Protein AF-A0A9E5YW62-F1 (afdb_monomer_lite)

pLDDT: mean 83.08, std 15.41, range [30.17, 97.69]

Foldseek 3Di:
DPVVVVPPCVVVVVVVVVVVVVVVLLVVLVVVQVVVLVVVLVLQQVLQLQLFLQLLVVVLDNVNSLVRSQVSNCVSPPCVHQNRFFDSVQKAWFDQDPVVRDTDGDPPPTFKIKGKGKQDVVRVGFAARPRCVVVVGGTDIHMHMWMKGQDQFDCQFAHAEAQAEEEEEAQEEAAPHEYEGQNAYEYAEQYEYDNSAAYEYCDQVSYYYYHNYDDDPHRYDHDDDALVVLPPLVVVLVCVVVVVDDWFQQDEEAEDQEDDLDDDASYEYEHAAEYEHDALDEAERYAYRYAAEYEYEHQYEYEYQWDVVVRTGQHEYEYQAEYEYAECYEAAQHEYHYNAEYYAEYNYEYESYYYGHHHYYYHYHSYYYYYDCPPPRGHHNDDPDSDMDID

Radius of gyration: 30.69 Å; chains: 1; bounding box: 89×49×96 Å

Sequence (391 aa):
MLTSFSRDERGSVLITVALSMSVLLATAGLAIDFGYFYMVKKELQVTADSSALAASSMLANEVDARQAALTYAAQNMPTDKHGNVLIDADVEFGVWNEALREFQVLATDVNAVRVTARRATANGNPVFYSLGQVLGLVDQDIEATAIAMMMPADCFQAGGVAGGKVIFGQDAGLSGFCMYGRGGVTFGQDAVIENGAQVGALNLADITFGQGATYPDDALVALDDTPTRSLNLDTYIDDLESGAVTIPGMSNVVTGMALPDILVEGTIYIVDSSTNINSYNTVTNVFIAVRGNIQFGQDANLVNTGDIDTGGVSIGVIATGDVKFVQDGVISGVDVIAGKDIVIGQNVGAVAATFSAGDNIHIGQNAQLNFNPYDPTIKAAEPTQAGVLVL

Structure (mmCIF, N/CA/C/O backbone):
data_AF-A0A9E5YW62-F1
#
_entry.id   AF-A0A9E5YW62-F1
#
loop_
_atom_site.group_PDB
_atom_site.id
_atom_site.type_symbol
_atom_site.label_atom_id
_atom_site.label_alt_id
_atom_site.label_comp_id
_atom_site.label_asym_id
_atom_site.label_entity_id
_atom_site.label_seq_id
_atom_site.pdbx_PDB_ins_code
_atom_site.Cartn_x
_atom_site.Cartn_y
_atom_site.Cartn_z
_atom_site.occupancy
_atom_site.B_iso_or_equiv
_atom_site.auth_seq_id
_atom_site.auth_comp_id
_atom_site.auth_asym_id
_atom_site.auth_atom_id
_atom_site.pdbx_PDB_model_num
ATOM 1 N N . MET A 1 1 ? -65.840 11.538 67.415 1.00 47.34 1 MET A N 1
ATOM 2 C CA . MET A 1 1 ? -64.986 12.364 66.530 1.00 47.34 1 MET A CA 1
ATOM 3 C C . MET A 1 1 ? -63.890 11.583 65.795 1.00 47.34 1 MET A C 1
ATOM 5 O O . MET A 1 1 ? -63.317 12.151 64.883 1.00 47.34 1 MET A O 1
ATOM 9 N N . LEU A 1 2 ? -63.621 10.301 66.101 1.00 51.19 2 LEU A N 1
ATOM 10 C CA . LEU A 1 2 ? -62.588 9.507 65.401 1.00 51.19 2 LEU A CA 1
ATOM 11 C C . LEU A 1 2 ? -63.103 8.660 64.218 1.00 51.19 2 LEU A C 1
ATOM 13 O O . LEU A 1 2 ? -62.308 8.112 63.470 1.00 51.19 2 LEU A O 1
ATOM 17 N N . THR A 1 3 ? -64.417 8.571 64.001 1.00 55.25 3 THR A N 1
ATOM 18 C CA . THR A 1 3 ? -65.008 7.781 62.902 1.00 55.25 3 THR A CA 1
ATOM 19 C C . THR A 1 3 ? -65.137 8.549 61.584 1.00 55.25 3 THR A C 1
ATOM 21 O O . THR A 1 3 ? -65.417 7.938 60.558 1.00 55.25 3 THR A O 1
ATOM 24 N N . SER A 1 4 ? -64.908 9.870 61.572 1.00 54.75 4 SER A N 1
ATOM 25 C CA . SER A 1 4 ? -64.950 10.682 60.346 1.00 54.75 4 SER A CA 1
ATOM 26 C C . SER A 1 4 ? -63.635 10.690 59.558 1.00 54.75 4 SER A C 1
ATOM 28 O O . SER A 1 4 ? -63.642 11.139 58.421 1.00 54.75 4 SER A O 1
ATOM 30 N N . PHE A 1 5 ? -62.533 10.171 60.116 1.00 56.03 5 PHE A N 1
ATOM 31 C CA . PHE A 1 5 ? -61.255 10.034 59.397 1.00 56.03 5 PHE A CA 1
ATOM 32 C C . PHE A 1 5 ? -61.181 8.758 58.541 1.00 56.03 5 PHE A C 1
ATOM 34 O O . PHE A 1 5 ? -60.531 8.753 57.505 1.00 56.03 5 PHE A O 1
ATOM 41 N N . SER A 1 6 ? -61.893 7.686 58.913 1.00 55.84 6 SER A N 1
ATOM 42 C CA . SER A 1 6 ? -61.897 6.420 58.151 1.00 55.84 6 SER A CA 1
ATOM 43 C C . SER A 1 6 ? -62.741 6.450 56.872 1.00 55.84 6 SER A C 1
ATOM 45 O O . SER A 1 6 ? -62.816 5.443 56.177 1.00 55.84 6 SER A O 1
ATOM 47 N N . ARG A 1 7 ? -63.398 7.574 56.563 1.00 53.97 7 ARG A N 1
ATOM 48 C CA . ARG A 1 7 ? -64.284 7.723 55.398 1.00 53.97 7 ARG A CA 1
ATOM 49 C C . ARG A 1 7 ? -63.916 8.929 54.526 1.00 53.97 7 ARG A C 1
ATOM 51 O O . ARG A 1 7 ? -64.740 9.397 53.746 1.00 53.97 7 ARG A O 1
ATOM 58 N N . ASP A 1 8 ? -62.696 9.439 54.681 1.00 56.81 8 ASP A N 1
ATOM 59 C CA . ASP A 1 8 ? -62.151 10.469 53.803 1.00 56.81 8 ASP A CA 1
ATOM 60 C C . ASP A 1 8 ? -61.262 9.813 52.736 1.00 56.81 8 ASP A C 1
ATOM 62 O O . ASP A 1 8 ? -60.080 9.538 52.946 1.00 56.81 8 ASP A O 1
ATOM 66 N N . GLU A 1 9 ? -61.845 9.525 51.570 1.00 61.50 9 GLU A N 1
ATOM 67 C CA . GLU A 1 9 ? -61.136 8.934 50.422 1.00 61.50 9 GLU A CA 1
ATOM 68 C C . GLU A 1 9 ? -60.030 9.854 49.868 1.00 61.50 9 GLU A C 1
ATOM 70 O O . GLU A 1 9 ? -59.161 9.407 49.117 1.00 61.50 9 GLU A O 1
ATOM 75 N N . ARG A 1 10 ? -59.987 11.127 50.295 1.00 62.41 10 ARG A N 1
ATOM 76 C CA . ARG A 1 10 ? -58.948 12.093 49.905 1.00 62.41 10 ARG A CA 1
ATOM 77 C C . ARG A 1 10 ? -57.548 11.687 50.385 1.00 62.41 10 ARG A C 1
ATOM 79 O O . ARG A 1 10 ? -56.568 12.034 49.732 1.00 62.41 10 ARG A O 1
ATOM 86 N N . GLY A 1 11 ? -57.437 10.917 51.474 1.00 67.56 11 GLY A N 1
ATOM 87 C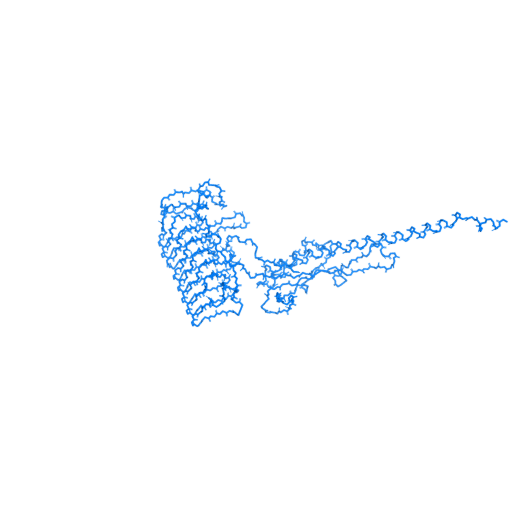 CA . GLY A 1 11 ? -56.149 10.412 51.972 1.00 67.56 11 GLY A CA 1
ATOM 88 C C . GLY A 1 11 ? -55.560 9.271 51.132 1.00 67.56 11 GLY A C 1
ATOM 89 O O . GLY A 1 11 ? -54.344 9.186 50.968 1.00 67.56 11 GLY A O 1
ATOM 90 N N . SER A 1 12 ? -56.414 8.424 50.544 1.00 80.19 12 SER A N 1
ATOM 91 C CA . SER A 1 12 ? -55.989 7.287 49.709 1.00 80.19 12 SER A CA 1
ATOM 92 C C . SER A 1 12 ? -55.335 7.746 48.402 1.00 80.19 12 SER A C 1
ATOM 94 O O . SER A 1 12 ? -54.333 7.171 47.963 1.00 80.19 12 SER A O 1
ATOM 96 N N . VAL A 1 13 ? -55.844 8.840 47.825 1.00 87.19 13 VAL A N 1
ATOM 97 C CA . VAL A 1 13 ? -55.265 9.460 46.627 1.00 87.19 13 VAL A CA 1
ATOM 98 C C . VAL A 1 13 ? -53.839 9.935 46.903 1.00 87.19 13 VAL A C 1
ATOM 100 O O . VAL A 1 13 ? -52.949 9.676 46.100 1.00 87.19 13 VAL A O 1
ATOM 103 N N . LEU A 1 14 ? -53.591 10.557 48.059 1.00 88.12 14 LEU A N 1
ATOM 104 C CA . LEU A 1 14 ? -52.271 11.087 48.406 1.00 88.12 14 LEU A CA 1
ATOM 105 C C . LEU A 1 14 ? -51.225 9.971 48.568 1.00 88.12 14 LEU A C 1
ATOM 107 O O . LEU A 1 14 ? -50.114 10.107 48.065 1.00 88.12 14 LEU A O 1
ATOM 111 N N . ILE A 1 15 ? -51.597 8.841 49.182 1.00 89.62 15 ILE A N 1
ATOM 112 C CA . ILE A 1 15 ? -50.720 7.662 49.306 1.00 89.62 15 ILE A CA 1
ATOM 113 C C . ILE A 1 15 ? -50.418 7.063 47.928 1.00 89.62 15 ILE A C 1
ATOM 115 O O . ILE A 1 15 ? -49.262 6.782 47.615 1.00 89.62 15 ILE A O 1
ATOM 119 N N . THR A 1 16 ? -51.440 6.900 47.085 1.00 89.25 16 THR A N 1
ATOM 120 C CA . THR A 1 16 ? -51.277 6.322 45.742 1.00 89.25 16 THR A CA 1
ATOM 121 C C . THR A 1 16 ? -50.397 7.207 44.860 1.00 89.25 16 THR A C 1
ATOM 123 O O . THR A 1 16 ? -49.508 6.700 44.178 1.00 89.25 16 THR A O 1
ATOM 126 N N . VAL A 1 17 ? -50.596 8.529 44.905 1.00 92.81 17 VAL A N 1
ATOM 127 C CA . VAL A 1 17 ? -49.772 9.501 44.173 1.00 92.81 17 VAL A CA 1
ATOM 128 C C . VAL A 1 17 ? -48.336 9.495 44.688 1.00 92.81 17 VAL A C 1
ATOM 130 O O . VAL A 1 17 ? -47.421 9.450 43.873 1.00 92.81 17 VAL A O 1
ATOM 133 N N . ALA A 1 18 ? -48.122 9.480 46.007 1.00 92.50 18 ALA A N 1
ATOM 134 C CA . ALA A 1 18 ? -46.782 9.432 46.588 1.00 92.50 18 ALA A CA 1
ATOM 135 C C . ALA A 1 18 ? -46.022 8.168 46.157 1.00 92.50 18 ALA A C 1
ATOM 137 O O . ALA A 1 18 ? -44.904 8.271 45.660 1.00 92.50 18 ALA A O 1
ATOM 138 N N . LEU A 1 19 ? -46.652 6.991 46.258 1.00 92.38 19 LEU A N 1
ATOM 139 C CA . LEU A 1 19 ? -46.055 5.730 45.808 1.00 92.38 19 LEU A CA 1
ATOM 140 C C . LEU A 1 19 ? -45.785 5.731 44.299 1.00 92.38 19 LEU A C 1
ATOM 142 O O . LEU A 1 19 ? -44.704 5.338 43.868 1.00 92.38 19 LEU A O 1
ATOM 146 N N . SER A 1 20 ? -46.732 6.221 43.496 1.00 92.69 20 SER A N 1
ATOM 147 C CA . SER A 1 20 ? -46.572 6.296 42.039 1.00 92.69 20 SER A CA 1
ATOM 148 C C . SER A 1 20 ? -45.441 7.248 41.645 1.00 92.69 20 SER A C 1
ATOM 150 O O . SER A 1 20 ? -44.630 6.903 40.792 1.00 92.69 20 SER A O 1
ATOM 152 N N . MET A 1 21 ? -45.328 8.414 42.290 1.00 93.50 21 MET A N 1
ATOM 153 C CA . MET A 1 21 ? -44.218 9.346 42.072 1.00 93.50 21 MET A CA 1
ATOM 154 C C . MET A 1 21 ? -42.875 8.726 42.451 1.00 93.50 21 MET A C 1
ATOM 156 O O . MET A 1 21 ? -41.919 8.874 41.696 1.00 93.50 21 MET A O 1
ATOM 160 N N . SER A 1 22 ? -42.788 8.014 43.579 1.00 89.69 22 SER A N 1
ATOM 161 C CA 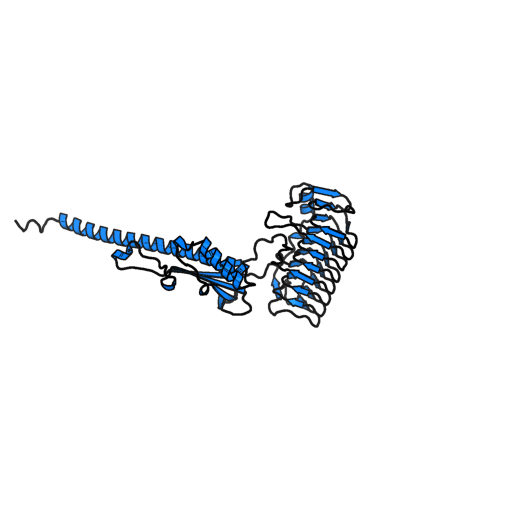. SER A 1 22 ? -41.556 7.325 43.973 1.00 89.69 22 SER A CA 1
ATOM 162 C C . SER A 1 22 ? -41.131 6.282 42.939 1.00 89.69 22 SER A C 1
ATOM 164 O O . SER A 1 22 ? -39.960 6.241 42.570 1.00 89.69 22 SER A O 1
ATOM 166 N N . VAL A 1 23 ? -42.074 5.486 42.424 1.00 91.19 23 VAL A N 1
ATOM 167 C CA . VAL A 1 23 ? -41.796 4.505 41.364 1.00 91.19 23 VAL A CA 1
ATOM 168 C C . VAL A 1 23 ? -41.348 5.203 40.079 1.00 91.19 23 VAL A C 1
ATOM 170 O O . VAL A 1 23 ? -40.334 4.819 39.502 1.00 91.19 23 VAL A O 1
ATOM 173 N N . LEU A 1 24 ? -42.041 6.263 39.655 1.00 92.56 24 LEU A N 1
ATOM 174 C CA . LEU A 1 24 ? -41.673 7.022 38.457 1.00 92.56 24 LEU A CA 1
ATOM 175 C C . LEU A 1 24 ? -40.267 7.621 38.574 1.00 92.56 24 LEU A C 1
ATOM 177 O O . LEU A 1 24 ? -39.470 7.469 37.654 1.00 92.56 24 LEU A O 1
ATOM 181 N N . LEU A 1 25 ? -39.926 8.225 39.714 1.00 90.19 25 LEU A N 1
ATOM 182 C CA . LEU A 1 25 ? -38.591 8.777 39.956 1.00 90.19 25 LEU A CA 1
ATOM 183 C C . LEU A 1 25 ? -37.510 7.690 39.984 1.00 90.19 25 LEU A C 1
ATOM 185 O O . LEU A 1 25 ? -36.453 7.882 39.389 1.00 90.19 25 LEU A O 1
ATOM 189 N N . ALA A 1 26 ? -37.777 6.540 40.611 1.00 87.75 26 ALA A N 1
ATOM 190 C CA . ALA A 1 26 ? -36.844 5.415 40.622 1.00 87.75 26 ALA A CA 1
ATOM 191 C C . ALA A 1 26 ? -36.589 4.878 39.203 1.00 87.75 26 ALA A C 1
ATOM 193 O O . ALA A 1 26 ? -35.441 4.684 38.809 1.00 87.75 26 ALA A O 1
ATOM 194 N N . THR A 1 27 ? -37.647 4.697 38.405 1.00 88.94 27 THR A N 1
ATOM 195 C CA . THR A 1 27 ? -37.514 4.248 37.008 1.00 88.94 27 THR A CA 1
ATOM 196 C C . THR A 1 27 ? -36.829 5.284 36.117 1.00 88.94 27 THR A C 1
ATOM 198 O O . THR A 1 27 ? -36.006 4.909 35.287 1.00 88.94 27 THR A O 1
ATOM 201 N N . ALA A 1 28 ? -37.098 6.579 36.315 1.00 90.75 28 ALA A N 1
ATOM 202 C CA . ALA A 1 28 ? -36.417 7.654 35.599 1.00 90.75 28 ALA A CA 1
ATOM 203 C C . ALA A 1 28 ? -34.924 7.707 35.948 1.00 90.75 28 ALA A C 1
ATOM 205 O O . ALA A 1 28 ? -34.096 7.873 35.057 1.00 90.75 28 ALA A O 1
ATOM 206 N N . GLY A 1 29 ? -34.576 7.512 37.225 1.00 88.81 29 GLY A N 1
ATOM 207 C CA . GLY A 1 29 ? -33.185 7.457 37.661 1.00 88.81 29 GLY A CA 1
ATOM 208 C C . GLY A 1 29 ? -32.419 6.302 37.026 1.00 88.81 29 GLY A C 1
ATOM 209 O O . GLY A 1 29 ? -31.364 6.518 36.436 1.00 88.81 29 GLY A O 1
ATOM 210 N N . LEU A 1 30 ? -33.010 5.104 37.038 1.00 87.50 30 LEU A N 1
ATOM 211 C CA . LEU A 1 30 ? -32.449 3.942 36.348 1.00 87.50 30 LEU A CA 1
ATOM 212 C C . LEU A 1 30 ? -32.306 4.180 34.840 1.00 87.50 30 LEU A C 1
ATOM 214 O O . LEU A 1 30 ? -31.285 3.819 34.263 1.00 87.50 30 LEU A O 1
ATOM 218 N N . ALA A 1 31 ? -33.294 4.806 34.194 1.00 90.06 31 ALA A N 1
ATOM 219 C CA . ALA A 1 31 ? -33.224 5.114 32.767 1.00 90.06 31 ALA A CA 1
ATOM 220 C C . ALA A 1 31 ? -32.058 6.061 32.426 1.00 90.06 31 ALA A C 1
ATOM 222 O O . ALA A 1 31 ? -31.392 5.861 31.411 1.00 90.06 31 ALA A O 1
ATOM 223 N N . ILE A 1 32 ? -31.784 7.057 33.276 1.00 91.69 32 ILE A N 1
ATOM 224 C CA . ILE A 1 32 ? -30.645 7.974 33.115 1.00 91.69 32 ILE A CA 1
ATOM 225 C C . ILE A 1 32 ? -29.318 7.225 33.280 1.00 91.69 32 ILE A C 1
ATOM 227 O O . ILE A 1 32 ? -28.437 7.372 32.434 1.00 91.69 32 ILE A O 1
ATOM 231 N N . ASP A 1 33 ? -29.188 6.393 34.317 1.00 91.56 33 ASP A N 1
ATOM 232 C CA . ASP A 1 33 ? -27.965 5.617 34.555 1.00 91.56 33 ASP A CA 1
ATOM 233 C C . ASP A 1 33 ? -27.677 4.641 33.402 1.00 91.56 33 ASP A C 1
ATOM 235 O O . ASP A 1 33 ? -26.555 4.586 32.902 1.00 91.56 33 ASP A O 1
ATOM 239 N N . PHE A 1 34 ? -28.695 3.931 32.901 1.00 89.00 34 PHE A N 1
ATOM 240 C CA . PHE A 1 34 ? -28.537 3.058 31.733 1.00 89.00 34 PHE A CA 1
ATOM 241 C C . PHE A 1 34 ? -28.159 3.834 30.468 1.00 89.00 34 PHE A C 1
ATOM 243 O O . PHE A 1 34 ? -27.323 3.368 29.693 1.00 89.00 34 PHE A O 1
ATOM 250 N N . GLY A 1 35 ? -28.739 5.021 30.265 1.00 91.19 35 GLY A N 1
ATOM 251 C CA . GLY A 1 35 ? -28.356 5.906 29.167 1.00 91.19 35 GLY A CA 1
ATOM 252 C C . GLY A 1 35 ? -26.883 6.311 29.245 1.00 91.19 35 GLY A C 1
ATOM 253 O O . GLY A 1 35 ? -26.175 6.260 28.239 1.00 91.19 35 GLY A O 1
ATOM 254 N N . TYR A 1 36 ? -26.401 6.636 30.447 1.00 92.25 36 TYR A N 1
ATOM 255 C CA . TYR A 1 36 ? -24.996 6.956 30.683 1.00 92.25 36 TYR A CA 1
ATOM 256 C C . TYR A 1 36 ? -24.075 5.756 30.421 1.00 92.25 36 TYR A C 1
ATOM 258 O O . TYR A 1 36 ? -23.076 5.899 29.721 1.00 92.25 36 TYR A O 1
ATOM 266 N N . PHE A 1 37 ? -24.429 4.558 30.889 1.00 92.19 37 PHE A N 1
ATOM 267 C CA . PHE A 1 37 ? -23.638 3.349 30.630 1.00 92.19 37 PHE A CA 1
ATOM 268 C C . PHE A 1 37 ? -23.550 3.013 29.143 1.00 92.19 37 PHE A C 1
ATOM 270 O O . PHE A 1 37 ? -22.483 2.641 28.657 1.00 92.19 37 PHE A O 1
ATOM 277 N N . TYR A 1 38 ? -24.646 3.187 28.402 1.00 92.44 38 TYR A N 1
ATOM 278 C CA . TYR A 1 38 ? -24.647 2.982 26.957 1.00 92.44 38 TYR A CA 1
ATOM 279 C C . TYR A 1 38 ? -23.742 3.991 26.236 1.00 92.44 38 TYR A C 1
ATOM 281 O O . TYR A 1 38 ? -23.019 3.624 25.311 1.00 92.44 38 TYR A O 1
ATOM 289 N N . MET A 1 39 ? -23.740 5.250 26.684 1.00 93.06 39 MET A N 1
ATOM 290 C CA . MET A 1 39 ? -22.838 6.279 26.165 1.00 93.06 39 MET A CA 1
ATOM 291 C C . MET A 1 39 ? -21.371 5.925 26.438 1.00 93.06 39 MET A C 1
ATOM 293 O O . MET A 1 39 ? -20.579 5.909 25.502 1.00 93.06 39 MET A O 1
ATOM 297 N N . VAL A 1 40 ? -21.027 5.559 27.678 1.00 93.75 40 VAL A N 1
ATOM 298 C CA . VAL A 1 40 ? -19.661 5.150 28.046 1.00 93.75 40 VAL A CA 1
ATOM 299 C C . VAL A 1 40 ? -19.218 3.927 27.244 1.00 93.75 40 VAL A C 1
ATOM 301 O O . VAL A 1 40 ? -18.104 3.903 26.733 1.00 93.75 40 VAL A O 1
ATOM 304 N N . LYS A 1 41 ? -20.094 2.930 27.068 1.00 93.00 41 LYS A N 1
ATOM 305 C CA . LYS A 1 41 ? -19.797 1.761 26.233 1.00 93.00 41 LYS A CA 1
ATOM 306 C C . LYS A 1 41 ? -19.507 2.153 24.784 1.00 93.00 41 LYS A C 1
ATOM 308 O O . LYS A 1 41 ? -18.599 1.599 24.175 1.00 93.00 41 LYS A O 1
ATOM 313 N N . LYS A 1 42 ? -20.254 3.112 24.232 1.00 90.88 42 LYS A N 1
ATOM 314 C CA . LYS A 1 42 ? -20.024 3.614 22.873 1.00 90.88 42 LYS A CA 1
ATOM 315 C C . LYS A 1 42 ? -18.683 4.342 22.750 1.00 90.88 42 LYS A C 1
ATOM 317 O O . LYS A 1 42 ? -17.981 4.131 21.770 1.00 90.88 42 LYS A O 1
ATOM 322 N N . GLU A 1 43 ? -18.323 5.174 23.723 1.00 91.88 43 GLU A N 1
ATOM 323 C CA . GLU A 1 43 ? -17.018 5.849 23.746 1.00 91.88 43 GLU A CA 1
ATOM 324 C C . GLU A 1 43 ? -15.863 4.844 23.868 1.00 91.88 43 GLU A C 1
ATOM 326 O O . GLU A 1 43 ? -14.868 4.964 23.154 1.00 91.88 43 GLU A O 1
ATOM 331 N N . LEU A 1 44 ? -16.021 3.814 24.707 1.00 94.38 44 LEU A N 1
ATOM 332 C CA . LEU A 1 44 ? -15.062 2.714 24.819 1.00 94.38 44 LEU A CA 1
ATOM 333 C C . LEU A 1 44 ? -14.932 1.936 23.509 1.00 94.38 44 LEU A C 1
ATOM 335 O O . LEU A 1 44 ? -13.815 1.602 23.136 1.00 94.38 44 LEU A O 1
ATOM 339 N N . GLN A 1 45 ? -16.033 1.692 22.790 1.00 93.12 45 GLN A N 1
ATOM 340 C CA . GLN A 1 45 ? -15.978 1.030 21.485 1.00 93.12 45 GLN A CA 1
ATOM 341 C C . GLN A 1 45 ? -15.197 1.864 20.467 1.00 93.12 45 GLN A C 1
ATOM 343 O O . GLN A 1 45 ? -14.259 1.355 19.874 1.00 93.12 45 GLN A O 1
ATOM 348 N N . VAL A 1 46 ? -15.499 3.161 20.332 1.00 87.31 46 VAL A N 1
ATOM 349 C CA . VAL A 1 46 ? -14.749 4.064 19.433 1.00 87.31 46 VAL A CA 1
ATOM 350 C C . VAL A 1 46 ? -13.262 4.105 19.801 1.00 87.31 46 VAL A C 1
ATOM 352 O O . VAL A 1 46 ? -12.387 4.120 18.934 1.00 87.31 46 VAL A O 1
ATOM 355 N N . THR A 1 47 ? -12.970 4.093 21.101 1.00 90.00 47 THR A N 1
ATOM 356 C CA . THR A 1 47 ? -11.601 4.042 21.614 1.00 90.00 47 THR A CA 1
ATOM 357 C C . THR A 1 47 ? -10.914 2.735 21.224 1.00 90.00 47 THR A C 1
ATOM 359 O O . THR A 1 47 ? -9.830 2.778 20.655 1.00 90.00 47 THR A O 1
ATOM 362 N N . ALA A 1 48 ? -11.553 1.588 21.459 1.00 90.19 48 ALA A N 1
ATOM 363 C CA . ALA A 1 48 ? -11.024 0.282 21.081 1.00 90.19 48 ALA A CA 1
ATOM 364 C C . ALA A 1 48 ? -10.801 0.180 19.563 1.00 90.19 48 ALA A C 1
ATOM 366 O O . ALA A 1 48 ? -9.716 -0.218 19.150 1.00 90.19 48 ALA A O 1
ATOM 367 N N . ASP A 1 49 ? -11.772 0.606 18.747 1.00 83.06 49 ASP A N 1
ATOM 368 C CA . ASP A 1 49 ? -11.706 0.563 17.282 1.00 83.06 49 ASP A CA 1
ATOM 369 C C . ASP A 1 49 ? -10.528 1.396 16.756 1.00 83.06 49 ASP A C 1
ATOM 371 O O . ASP A 1 49 ? -9.707 0.909 15.981 1.00 83.06 49 ASP A O 1
ATOM 375 N N . SER A 1 50 ? -10.407 2.649 17.210 1.00 79.50 50 SER A N 1
ATOM 376 C CA . SER A 1 50 ? -9.327 3.549 16.782 1.00 79.50 50 SER A CA 1
ATOM 377 C C . SER A 1 50 ? -7.946 3.104 17.273 1.00 79.50 50 SER A C 1
ATOM 379 O O . SER A 1 50 ? -6.971 3.203 16.528 1.00 79.50 50 SER A O 1
ATOM 381 N N . SER A 1 51 ? -7.851 2.569 18.492 1.00 88.75 51 SER A N 1
ATOM 382 C CA . SER A 1 51 ? -6.613 2.004 19.029 1.00 88.75 51 SER A CA 1
ATOM 383 C C . SER A 1 51 ? -6.193 0.733 18.297 1.00 88.75 51 SER A C 1
ATOM 385 O O . SER A 1 51 ? -5.013 0.593 17.983 1.00 88.75 51 SER A O 1
ATOM 387 N N . ALA A 1 52 ? -7.128 -0.177 18.003 1.00 89.38 52 ALA A N 1
ATOM 388 C CA . ALA A 1 52 ? -6.852 -1.386 17.230 1.00 89.38 52 ALA A CA 1
ATOM 389 C C . ALA A 1 52 ? -6.399 -1.024 15.811 1.00 89.38 52 ALA A C 1
ATOM 391 O O . ALA A 1 52 ? -5.371 -1.518 15.352 1.00 89.38 52 ALA A O 1
ATOM 392 N N . LEU A 1 53 ? -7.102 -0.093 15.160 1.00 79.81 53 LEU A N 1
ATOM 393 C CA . LEU A 1 53 ? -6.756 0.435 13.842 1.00 79.81 53 LEU A CA 1
ATOM 394 C C . LEU A 1 53 ? -5.327 0.993 13.814 1.00 79.81 53 LEU A C 1
ATOM 396 O O . LEU A 1 53 ? -4.502 0.552 13.014 1.00 79.81 53 LEU A O 1
ATOM 400 N N . ALA A 1 54 ? -5.000 1.900 14.734 1.00 77.25 54 ALA A N 1
ATOM 401 C CA . ALA A 1 54 ? -3.665 2.477 14.819 1.00 77.25 54 ALA A CA 1
ATOM 402 C C . ALA A 1 54 ? -2.588 1.423 15.117 1.00 77.25 54 ALA A C 1
ATOM 404 O O . ALA A 1 54 ? -1.534 1.438 14.485 1.00 77.25 54 ALA A O 1
ATOM 405 N N . ALA A 1 55 ? -2.850 0.479 16.023 1.00 85.00 55 ALA A N 1
ATOM 406 C CA . ALA A 1 55 ? -1.907 -0.597 16.316 1.00 85.00 55 ALA A CA 1
ATOM 407 C C . ALA A 1 55 ? -1.655 -1.489 15.095 1.00 85.00 55 ALA A C 1
ATOM 409 O O . ALA A 1 55 ? -0.507 -1.794 14.783 1.00 85.00 55 ALA A O 1
ATOM 410 N N . SER A 1 56 ? -2.711 -1.855 14.366 1.00 81.88 56 SER A N 1
ATOM 411 C CA . SER A 1 56 ? -2.591 -2.699 13.176 1.00 81.88 56 SER A CA 1
ATOM 412 C C . SER A 1 56 ? -1.773 -2.042 12.061 1.00 81.88 56 SER A C 1
ATOM 414 O O . SER A 1 56 ? -1.044 -2.745 11.383 1.00 81.88 56 SER A O 1
ATOM 416 N N . SER A 1 57 ? -1.778 -0.711 11.915 1.00 73.88 57 SER A N 1
ATOM 417 C CA . SER A 1 57 ? -0.923 -0.023 10.925 1.00 73.88 57 SER A CA 1
ATOM 418 C C . SER A 1 57 ? 0.587 -0.111 11.206 1.00 73.88 57 SER A C 1
ATOM 420 O O . SER A 1 57 ? 1.396 0.148 10.319 1.00 73.88 57 SER A O 1
ATOM 422 N N . MET A 1 58 ? 0.976 -0.493 12.425 1.00 78.56 58 MET A N 1
ATOM 423 C CA . MET A 1 58 ? 2.371 -0.576 12.878 1.00 78.56 58 MET A CA 1
ATOM 424 C C . MET A 1 58 ? 2.765 -2.015 13.250 1.00 78.56 58 MET A C 1
ATOM 426 O O . MET A 1 58 ? 3.732 -2.229 13.979 1.00 78.56 58 MET A O 1
ATOM 430 N N . LEU A 1 59 ? 2.018 -3.013 12.762 1.00 77.44 59 LEU A N 1
ATOM 431 C CA . LEU A 1 59 ? 2.115 -4.414 13.190 1.00 77.44 59 LEU A CA 1
ATOM 432 C C . LEU A 1 59 ? 3.495 -5.055 12.978 1.00 77.44 59 LEU A C 1
ATOM 434 O O . LEU A 1 59 ? 3.843 -5.998 13.681 1.00 77.44 59 LEU A O 1
ATOM 438 N N . ALA A 1 60 ? 4.299 -4.508 12.060 1.00 67.56 60 ALA A N 1
ATOM 439 C CA . ALA A 1 60 ? 5.675 -4.936 11.809 1.00 67.56 60 ALA A CA 1
ATOM 440 C C . ALA A 1 60 ? 6.581 -4.820 13.050 1.00 67.56 60 ALA A C 1
ATOM 442 O O . ALA A 1 60 ? 7.552 -5.565 13.183 1.00 67.56 60 ALA A O 1
ATOM 443 N N . ASN A 1 61 ? 6.267 -3.900 13.967 1.00 78.94 61 ASN A N 1
ATOM 444 C CA . ASN A 1 61 ? 6.935 -3.774 15.253 1.00 78.94 61 ASN A CA 1
ATOM 445 C C . ASN A 1 61 ? 5.891 -3.685 16.371 1.00 78.94 61 ASN A C 1
ATOM 447 O O . ASN A 1 61 ? 5.288 -2.637 16.597 1.00 78.94 61 ASN A O 1
ATOM 451 N N . GLU A 1 62 ? 5.721 -4.770 17.129 1.00 83.75 62 GLU A N 1
ATOM 452 C CA . GLU A 1 62 ? 4.751 -4.829 18.229 1.00 83.75 62 GLU A CA 1
ATOM 453 C C . GLU A 1 62 ? 4.940 -3.726 19.281 1.00 83.75 62 GLU A C 1
ATOM 455 O O . GLU A 1 62 ? 3.976 -3.321 19.934 1.00 83.75 62 GLU A O 1
ATOM 460 N N . VAL A 1 63 ? 6.168 -3.234 19.480 1.00 86.94 63 VAL A N 1
ATOM 461 C CA . VAL A 1 63 ? 6.436 -2.133 20.416 1.00 86.94 63 VAL A CA 1
ATOM 462 C C . VAL A 1 63 ? 5.796 -0.843 19.904 1.00 86.94 63 VAL A C 1
ATOM 464 O O . VAL A 1 63 ? 5.085 -0.173 20.656 1.00 86.94 63 VAL A O 1
ATOM 467 N N . ASP A 1 64 ? 5.981 -0.537 18.620 1.00 81.25 64 ASP A N 1
ATOM 468 C CA . ASP A 1 64 ? 5.427 0.660 17.984 1.00 81.25 64 ASP A CA 1
ATOM 469 C C . ASP A 1 64 ? 3.904 0.551 17.840 1.00 81.25 64 ASP A C 1
ATOM 471 O O . ASP A 1 64 ? 3.183 1.495 18.169 1.00 81.25 64 ASP A O 1
ATOM 475 N N . ALA A 1 65 ? 3.392 -0.625 17.459 1.00 83.69 65 ALA A N 1
ATOM 476 C CA . ALA A 1 65 ? 1.960 -0.920 17.420 1.00 83.69 65 ALA A CA 1
ATOM 477 C C . ALA A 1 65 ? 1.284 -0.707 18.772 1.00 83.69 65 ALA A C 1
ATOM 479 O O . ALA A 1 65 ? 0.241 -0.053 18.868 1.00 83.69 65 ALA A O 1
ATOM 480 N N . ARG A 1 66 ? 1.896 -1.208 19.845 1.00 93.81 66 ARG A N 1
ATOM 481 C CA . ARG A 1 66 ? 1.358 -1.041 21.193 1.00 93.81 66 ARG A CA 1
ATOM 482 C C . ARG A 1 66 ? 1.375 0.422 21.626 1.00 93.81 66 ARG A C 1
ATOM 484 O O . ARG A 1 66 ? 0.383 0.916 22.165 1.00 93.81 66 ARG A O 1
ATOM 491 N N . GLN A 1 67 ? 2.456 1.141 21.331 1.00 91.25 67 GLN A N 1
ATOM 492 C CA . GLN A 1 67 ? 2.549 2.570 21.614 1.00 91.25 67 GLN A CA 1
ATOM 493 C C . GLN A 1 67 ? 1.506 3.385 20.826 1.00 91.25 67 GLN A C 1
ATOM 495 O O . GLN A 1 67 ? 0.920 4.326 21.374 1.00 91.25 67 GLN A O 1
ATOM 500 N N . ALA A 1 68 ? 1.231 3.018 19.573 1.00 81.38 68 ALA A N 1
ATOM 501 C CA . ALA A 1 68 ? 0.185 3.629 18.758 1.00 81.38 68 ALA A CA 1
ATOM 502 C C . ALA A 1 68 ? -1.208 3.403 19.372 1.00 81.38 68 ALA A C 1
ATOM 504 O O . ALA A 1 68 ? -1.937 4.375 19.584 1.00 81.38 68 ALA A O 1
ATOM 505 N N . ALA A 1 69 ? -1.541 2.166 19.762 1.00 92.19 69 ALA A N 1
ATOM 506 C CA . ALA A 1 69 ? -2.804 1.843 20.437 1.00 92.19 69 ALA A CA 1
ATOM 507 C C . ALA A 1 69 ? -3.030 2.704 21.691 1.00 92.19 69 ALA A C 1
ATOM 509 O O . ALA A 1 69 ? -4.096 3.306 21.852 1.00 92.19 69 ALA A O 1
ATOM 510 N N . LEU A 1 70 ? -2.015 2.801 22.557 1.00 94.44 70 LEU A N 1
ATOM 511 C CA . LEU A 1 70 ? -2.068 3.592 23.792 1.00 94.44 70 LEU A CA 1
ATOM 512 C C . LEU A 1 70 ? -2.228 5.093 23.517 1.00 94.44 70 LEU A C 1
ATOM 514 O O . LEU A 1 70 ? -2.975 5.781 24.214 1.00 94.44 70 LEU A O 1
ATOM 518 N N . THR A 1 71 ? -1.566 5.603 22.478 1.00 90.75 71 THR A N 1
ATOM 519 C CA . THR A 1 71 ? -1.658 7.015 22.082 1.00 90.75 71 THR A CA 1
ATOM 520 C C . THR A 1 71 ? -3.068 7.363 21.609 1.00 90.75 71 THR A C 1
ATOM 522 O O . THR A 1 71 ? -3.651 8.341 22.080 1.00 90.75 71 THR A O 1
ATOM 525 N N . TYR A 1 72 ? -3.651 6.541 20.733 1.00 88.50 72 TYR A N 1
ATOM 526 C CA . TYR A 1 72 ? -5.017 6.742 20.243 1.00 88.50 72 TYR A CA 1
ATOM 527 C C . TYR A 1 72 ? -6.064 6.563 21.347 1.00 88.50 72 TYR A C 1
ATOM 529 O O . TYR A 1 72 ? -7.060 7.293 21.370 1.00 88.50 72 TYR A O 1
ATOM 537 N N . ALA A 1 73 ? -5.807 5.684 22.321 1.00 92.31 73 ALA A N 1
ATOM 538 C CA . ALA A 1 73 ? -6.679 5.543 23.480 1.00 92.31 73 ALA A CA 1
ATOM 539 C C . ALA A 1 73 ? -6.731 6.837 24.300 1.00 92.31 73 ALA A C 1
ATOM 541 O O . ALA A 1 73 ? -7.812 7.329 24.622 1.00 92.31 73 ALA A O 1
ATOM 542 N N . ALA A 1 74 ? -5.568 7.437 24.571 1.00 91.50 74 ALA A N 1
ATOM 543 C CA . ALA A 1 74 ? -5.468 8.696 25.303 1.00 91.50 74 ALA A CA 1
ATOM 544 C C . ALA A 1 74 ? -6.048 9.899 24.534 1.00 91.50 74 ALA A C 1
ATOM 546 O O . ALA A 1 74 ? -6.488 10.864 25.156 1.00 91.50 74 ALA A O 1
ATOM 547 N N . GLN A 1 75 ? -6.068 9.863 23.198 1.00 89.12 75 GLN A N 1
ATOM 548 C CA . GLN A 1 75 ? -6.696 10.908 22.382 1.00 89.12 75 GLN A CA 1
ATOM 549 C C . GLN A 1 75 ? -8.228 10.839 22.422 1.00 89.12 75 GLN A C 1
ATOM 551 O O . GLN A 1 75 ? -8.880 11.877 22.541 1.00 89.12 75 GLN A O 1
ATOM 556 N N . ASN A 1 76 ? -8.801 9.633 22.350 1.00 86.88 76 ASN A N 1
ATOM 557 C CA . ASN A 1 76 ? -10.254 9.440 22.375 1.00 86.88 76 ASN A CA 1
ATOM 558 C C . ASN A 1 76 ? -10.834 9.539 23.789 1.00 86.88 76 ASN A C 1
ATOM 560 O O . ASN A 1 76 ? -11.888 10.143 23.989 1.00 86.88 76 ASN A O 1
ATOM 564 N N . MET A 1 77 ? -10.127 8.998 24.780 1.00 93.56 77 MET A N 1
ATOM 565 C CA . MET A 1 77 ? -10.497 9.053 26.192 1.00 93.56 77 MET A CA 1
ATOM 566 C C . MET A 1 77 ? -9.302 9.497 27.046 1.00 93.56 77 MET A C 1
ATOM 568 O O . MET A 1 77 ? -8.610 8.668 27.642 1.00 93.56 77 MET A O 1
ATOM 572 N N . PRO A 1 78 ? -9.073 10.820 27.153 1.00 92.62 78 PRO A N 1
ATOM 573 C CA . PRO A 1 78 ? -7.994 11.381 27.956 1.00 92.62 78 PRO A CA 1
ATOM 574 C C . PRO A 1 78 ? -8.002 10.897 29.411 1.00 92.62 78 PRO A C 1
ATOM 576 O O . PRO A 1 78 ? -9.035 10.897 30.093 1.00 92.62 78 PRO A O 1
ATOM 579 N N . THR A 1 79 ? -6.825 10.501 29.899 1.00 91.62 79 THR A N 1
ATOM 580 C CA . THR A 1 79 ? -6.646 9.874 31.219 1.00 91.62 79 THR A CA 1
ATOM 581 C C . THR A 1 79 ? -7.057 10.785 32.376 1.00 91.62 79 THR A C 1
ATOM 583 O O . THR A 1 79 ? -7.538 10.303 33.400 1.00 91.62 79 THR A O 1
ATOM 586 N N . ASP A 1 80 ? -6.923 12.102 32.213 1.00 91.50 80 ASP A N 1
ATOM 587 C CA . ASP A 1 80 ? -7.340 13.113 33.191 1.00 91.50 80 ASP A CA 1
ATOM 588 C C . ASP A 1 80 ? -8.861 13.143 33.416 1.00 91.50 80 ASP A C 1
ATOM 590 O O . ASP A 1 80 ? -9.315 13.545 34.488 1.00 91.50 80 ASP A O 1
ATOM 594 N N . LYS A 1 81 ? -9.649 12.690 32.434 1.00 90.38 81 LYS A N 1
ATOM 595 C CA . LYS A 1 81 ? -11.119 12.671 32.490 1.00 90.38 81 LYS A CA 1
ATOM 596 C C . LYS A 1 81 ? -11.699 11.287 32.751 1.00 90.38 81 LYS A C 1
ATOM 598 O O . LYS A 1 81 ? -12.700 11.173 33.455 1.00 90.38 81 LYS A O 1
ATOM 603 N N . HIS A 1 82 ? -11.097 10.249 32.175 1.00 91.88 82 HIS A N 1
ATOM 604 C CA . HIS A 1 82 ? -11.674 8.901 32.154 1.00 91.88 82 HIS A CA 1
ATOM 605 C C . HIS A 1 82 ? -10.870 7.874 32.965 1.00 91.88 82 HIS A C 1
ATOM 607 O O . HIS A 1 82 ? -11.301 6.727 33.104 1.00 91.88 82 HIS A O 1
ATOM 613 N N . GLY A 1 83 ? -9.728 8.267 33.537 1.00 92.12 83 GLY A N 1
ATOM 614 C CA . GLY A 1 83 ? -8.760 7.325 34.091 1.00 92.12 83 GLY A CA 1
ATOM 615 C C . GLY A 1 83 ? -8.084 6.512 32.987 1.00 92.12 83 GLY A C 1
ATOM 616 O O . GLY A 1 83 ? -8.195 6.834 31.805 1.00 92.12 83 GLY A O 1
ATOM 617 N N . ASN A 1 84 ? -7.362 5.457 33.362 1.00 92.75 84 ASN A N 1
ATOM 618 C CA . ASN A 1 84 ? -6.651 4.657 32.374 1.00 92.75 84 ASN A CA 1
ATOM 619 C C . ASN A 1 84 ? -7.571 3.611 31.733 1.00 92.75 84 ASN A C 1
ATOM 621 O O . ASN A 1 84 ? -7.859 2.577 32.336 1.00 92.75 84 ASN A O 1
ATOM 625 N N . VAL A 1 85 ? -8.051 3.893 30.522 1.00 95.75 85 VAL A N 1
ATOM 626 C CA . VAL A 1 85 ? -9.009 3.024 29.822 1.00 95.75 85 VAL A CA 1
ATOM 627 C C . VAL A 1 85 ? -8.359 1.901 29.014 1.00 95.75 85 VAL A C 1
ATOM 629 O O . VAL A 1 85 ? -9.062 0.987 28.599 1.00 95.75 85 VAL A O 1
ATOM 632 N N . LEU A 1 86 ? -7.043 1.958 28.796 1.00 95.62 86 LEU A N 1
ATOM 633 C CA . LEU A 1 86 ? -6.286 0.939 28.073 1.00 95.62 86 LEU A CA 1
ATOM 634 C C . LEU A 1 86 ? -4.900 0.770 28.709 1.00 95.62 86 LEU A C 1
ATOM 636 O O . LEU A 1 86 ? -4.191 1.752 28.923 1.00 95.62 86 LEU A O 1
ATOM 640 N N . ILE A 1 87 ? -4.510 -0.467 29.014 1.00 93.25 87 ILE A N 1
ATOM 641 C CA . ILE A 1 87 ? -3.157 -0.804 29.485 1.00 93.25 87 ILE A CA 1
ATOM 642 C C . ILE A 1 87 ? -2.418 -1.676 28.470 1.00 93.25 87 ILE A C 1
ATOM 644 O O . ILE A 1 87 ? -3.014 -2.249 27.569 1.00 93.25 87 ILE A O 1
ATOM 648 N N . ASP A 1 88 ? -1.106 -1.804 28.656 1.00 91.38 88 ASP A N 1
ATOM 649 C CA . ASP A 1 88 ? -0.207 -2.618 27.827 1.00 91.38 88 ASP A CA 1
ATOM 650 C C . ASP A 1 88 ? -0.724 -4.052 27.596 1.00 91.38 88 ASP A C 1
ATOM 652 O O . ASP A 1 88 ? -0.764 -4.529 26.464 1.00 91.38 88 ASP A O 1
ATOM 656 N N . ALA A 1 89 ? -1.211 -4.694 28.664 1.00 91.69 89 ALA A N 1
ATOM 657 C CA . ALA A 1 89 ? -1.740 -6.058 28.640 1.00 91.69 89 ALA A CA 1
ATOM 658 C C . ALA A 1 89 ? -3.089 -6.205 27.910 1.00 91.69 89 ALA A C 1
ATOM 660 O O . ALA A 1 89 ? -3.513 -7.327 27.648 1.00 91.69 89 ALA A O 1
ATOM 661 N N . ASP A 1 90 ? -3.761 -5.095 27.597 1.00 94.06 90 ASP A N 1
ATOM 662 C CA . ASP A 1 90 ? -5.048 -5.086 26.895 1.00 94.06 90 ASP A CA 1
ATOM 663 C C . ASP A 1 90 ? -4.872 -5.030 25.369 1.00 94.06 90 ASP A C 1
ATOM 665 O O . ASP A 1 90 ? -5.864 -5.043 24.635 1.00 94.06 90 ASP A O 1
ATOM 669 N N . VAL A 1 91 ? -3.620 -4.941 24.905 1.00 95.88 91 VAL A N 1
ATOM 670 C CA . VAL A 1 91 ? -3.222 -4.977 23.497 1.00 95.88 91 VAL A CA 1
ATOM 671 C C . VAL A 1 91 ? -2.597 -6.339 23.212 1.00 95.88 91 VAL A C 1
ATOM 673 O O . VAL A 1 91 ? -1.440 -6.605 23.546 1.00 95.88 91 VAL A O 1
ATOM 676 N N . GLU A 1 92 ? -3.388 -7.211 22.601 1.00 95.62 92 GLU A N 1
ATOM 677 C CA . GLU A 1 92 ? -3.010 -8.584 22.289 1.00 95.62 92 GLU A CA 1
ATOM 678 C C . GLU A 1 92 ? -2.737 -8.733 20.792 1.00 95.62 92 GLU A C 1
ATOM 680 O O . GLU A 1 92 ? -3.549 -8.346 19.953 1.00 95.62 92 GLU A O 1
ATOM 685 N N . PHE A 1 93 ? -1.604 -9.341 20.463 1.00 92.75 93 PHE A N 1
ATOM 686 C CA . PHE A 1 93 ? -1.182 -9.618 19.094 1.00 92.75 93 PHE A CA 1
ATOM 687 C C . PHE A 1 93 ? -1.525 -11.063 18.728 1.00 92.75 93 PHE A C 1
ATOM 689 O O . PHE A 1 93 ? -1.448 -11.970 19.564 1.00 92.75 93 PHE A O 1
ATOM 696 N N . GLY A 1 94 ? -1.967 -11.287 17.496 1.00 90.12 94 GLY A N 1
ATOM 697 C CA . GLY A 1 94 ? -2.300 -12.625 17.040 1.00 90.12 94 GLY A CA 1
ATOM 698 C C . GLY A 1 94 ? -2.699 -12.716 15.577 1.00 90.12 94 GLY A C 1
ATOM 699 O O . GLY A 1 94 ? -2.444 -11.821 14.772 1.00 90.12 94 GLY A O 1
ATOM 700 N N . VAL A 1 95 ? -3.341 -13.833 15.248 1.00 83.94 95 VAL A N 1
ATOM 701 C CA . VAL A 1 95 ? -3.870 -14.105 13.916 1.00 83.94 95 VAL A CA 1
ATOM 702 C C . VAL A 1 95 ? -5.389 -14.035 13.938 1.00 83.94 95 VAL A C 1
ATOM 704 O O . VAL A 1 95 ? -6.047 -14.739 14.708 1.00 83.94 95 VAL A O 1
ATOM 707 N N . TRP A 1 96 ? -5.951 -13.209 13.064 1.00 85.25 96 TRP A N 1
ATOM 708 C CA . TRP A 1 96 ? -7.344 -13.276 12.663 1.00 85.25 96 TRP A CA 1
ATOM 709 C C . TRP A 1 96 ? -7.505 -14.258 11.502 1.00 85.25 96 TRP A C 1
ATOM 711 O O . TRP A 1 96 ? -6.924 -14.082 10.429 1.00 85.25 96 TRP A O 1
ATOM 721 N N . ASN A 1 97 ? -8.315 -15.295 11.713 1.00 78.38 97 ASN A N 1
ATOM 722 C CA . ASN A 1 97 ? -8.717 -16.227 10.670 1.00 78.38 97 ASN A CA 1
ATOM 723 C C . ASN A 1 97 ? -10.074 -15.799 10.094 1.00 78.38 97 ASN A C 1
ATOM 725 O O . ASN A 1 97 ? -11.112 -16.005 10.726 1.00 78.38 97 ASN A O 1
ATOM 729 N N . GLU A 1 98 ? -10.082 -15.245 8.880 1.00 71.31 98 GLU A N 1
ATOM 730 C CA . GLU A 1 98 ? -11.308 -14.753 8.236 1.00 71.31 98 GLU A CA 1
ATOM 731 C C . GLU A 1 98 ? -12.350 -15.848 7.971 1.00 71.31 98 GLU A C 1
ATOM 733 O O . GLU A 1 98 ? -13.552 -15.608 8.114 1.00 71.31 98 GLU A O 1
ATOM 738 N N . ALA A 1 99 ? -11.907 -17.059 7.618 1.00 70.38 99 ALA A N 1
ATOM 739 C CA . ALA A 1 99 ? -12.802 -18.167 7.296 1.00 70.38 99 ALA A CA 1
ATOM 740 C C . ALA A 1 99 ? -13.563 -18.663 8.534 1.00 70.38 99 ALA A C 1
ATOM 742 O O . ALA A 1 99 ? -14.738 -19.025 8.441 1.00 70.38 99 ALA A O 1
ATOM 743 N N . LEU A 1 100 ? -12.894 -18.668 9.689 1.00 79.25 100 LEU A N 1
ATOM 744 C CA . LEU A 1 100 ? -13.465 -19.106 10.963 1.00 79.25 100 LEU A CA 1
ATOM 745 C C . LEU A 1 100 ? -14.075 -17.956 11.775 1.00 79.25 100 LEU A C 1
ATOM 747 O O . LEU A 1 100 ? -14.869 -18.214 12.675 1.00 79.25 100 LEU A O 1
ATOM 751 N N . ARG A 1 101 ? -13.756 -16.699 11.433 1.00 80.31 101 ARG A N 1
ATOM 752 C CA . ARG A 1 101 ? -14.060 -15.496 12.226 1.00 80.31 101 ARG A CA 1
ATOM 753 C C . ARG A 1 101 ? -13.567 -15.615 13.667 1.00 80.31 101 ARG A C 1
ATOM 755 O O . ARG A 1 101 ? -14.288 -15.307 14.617 1.00 80.31 101 ARG A O 1
ATOM 762 N N . GLU A 1 102 ? -12.337 -16.090 13.811 1.00 88.31 102 GLU A N 1
ATOM 763 C CA . GLU A 1 102 ? -11.710 -16.341 15.104 1.00 88.31 102 GLU A CA 1
ATOM 764 C C . GLU A 1 102 ? -10.366 -15.626 15.209 1.00 88.31 102 GLU A C 1
ATOM 766 O O . GLU A 1 102 ? -9.550 -15.664 14.288 1.00 88.31 102 GLU A O 1
ATOM 771 N N . PHE A 1 103 ? -10.129 -15.020 16.372 1.00 89.75 103 PHE A N 1
ATOM 772 C CA . PHE A 1 103 ? -8.840 -14.451 16.743 1.00 89.75 103 PHE A CA 1
ATOM 773 C C . PHE A 1 103 ? -8.089 -15.400 17.664 1.00 89.75 103 PHE A C 1
ATOM 775 O O . PHE A 1 103 ? -8.625 -15.829 18.692 1.00 89.75 103 PHE A O 1
ATOM 782 N N . GLN A 1 104 ? -6.833 -15.669 17.335 1.00 91.56 104 GLN A N 1
ATOM 783 C CA . GLN A 1 104 ? -5.945 -16.502 18.133 1.00 91.56 104 GLN A CA 1
ATOM 784 C C . GLN A 1 104 ? -4.697 -15.710 18.509 1.00 91.56 104 GLN A C 1
ATOM 786 O O . GLN A 1 104 ? -3.979 -15.236 17.636 1.00 91.56 104 GLN A O 1
ATOM 791 N N . VAL A 1 105 ? -4.432 -15.583 19.811 1.00 90.50 105 VAL A N 1
ATOM 792 C CA . VAL A 1 105 ? -3.208 -14.944 20.316 1.00 90.50 105 VAL A CA 1
ATOM 793 C C . VAL A 1 105 ? -2.016 -15.825 19.948 1.00 90.50 105 VAL A C 1
ATOM 795 O O . VAL A 1 105 ? -1.970 -16.996 20.332 1.00 90.50 105 VAL A O 1
ATOM 798 N N . LEU A 1 106 ? -1.064 -15.262 19.211 1.00 80.69 106 LEU A N 1
ATOM 799 C CA . LEU A 1 106 ? 0.116 -15.946 18.685 1.00 80.69 106 LEU A CA 1
ATOM 800 C C . LEU A 1 106 ? 1.334 -15.032 18.836 1.00 80.69 106 LEU A C 1
ATOM 802 O O . LEU A 1 106 ? 1.198 -13.815 18.845 1.00 80.69 106 LEU A O 1
ATOM 806 N N . ALA A 1 107 ? 2.516 -15.632 18.994 1.00 71.69 107 ALA A N 1
ATOM 807 C CA . ALA A 1 107 ? 3.774 -14.904 19.200 1.00 71.69 107 ALA A CA 1
ATOM 808 C C . ALA A 1 107 ? 4.585 -14.695 17.908 1.00 71.69 107 ALA A C 1
ATOM 810 O O . ALA A 1 107 ? 5.599 -14.005 17.927 1.00 71.69 107 ALA A O 1
ATOM 811 N N . THR A 1 108 ? 4.183 -15.338 16.812 1.00 70.00 108 THR A N 1
ATOM 812 C CA . THR A 1 108 ? 4.788 -15.211 15.481 1.00 70.00 108 THR A CA 1
ATOM 813 C C . THR A 1 108 ? 3.678 -15.130 14.442 1.00 70.00 108 THR A C 1
ATOM 815 O O . THR A 1 108 ? 2.549 -15.539 14.721 1.00 70.00 108 THR A O 1
ATOM 818 N N . ASP A 1 109 ? 4.004 -14.595 13.265 1.00 70.44 109 ASP A N 1
ATOM 819 C CA . ASP A 1 109 ? 3.101 -14.519 12.107 1.00 70.44 109 ASP A CA 1
ATOM 820 C C . ASP A 1 109 ? 1.801 -13.747 12.394 1.00 70.44 109 ASP A C 1
ATOM 822 O O . ASP A 1 109 ? 0.719 -14.084 11.923 1.00 70.44 109 ASP A O 1
ATOM 826 N N . VAL A 1 110 ? 1.915 -12.702 13.216 1.00 78.88 110 VAL A N 1
ATOM 827 C CA . VAL A 1 110 ? 0.813 -11.838 13.648 1.00 78.88 110 VAL A CA 1
ATOM 828 C C . VAL A 1 110 ? 0.272 -11.038 12.457 1.00 78.88 110 VAL A C 1
ATOM 830 O O . VAL A 1 110 ? 1.013 -10.287 11.829 1.00 78.88 110 VAL A O 1
ATOM 833 N N . ASN A 1 111 ? -1.034 -11.136 12.190 1.00 78.12 111 ASN A N 1
ATOM 834 C CA . ASN A 1 111 ? -1.726 -10.345 11.158 1.00 78.12 111 ASN A CA 1
ATOM 835 C C . ASN A 1 111 ? -2.812 -9.411 11.733 1.00 78.12 111 ASN A C 1
ATOM 837 O O . ASN A 1 111 ? -3.431 -8.639 10.999 1.00 78.12 111 ASN A O 1
ATOM 841 N N . ALA A 1 112 ? -3.058 -9.476 13.045 1.00 84.56 112 ALA A N 1
ATOM 842 C CA . ALA A 1 112 ? -4.104 -8.713 13.701 1.00 84.56 112 ALA A CA 1
ATOM 843 C C . ALA A 1 112 ? -3.754 -8.332 15.143 1.00 84.56 112 ALA A C 1
ATOM 845 O O . ALA A 1 112 ? -2.973 -8.990 15.834 1.00 84.56 112 ALA A O 1
ATOM 846 N N . VAL A 1 113 ? -4.410 -7.275 15.616 1.00 92.69 113 VAL A N 1
ATOM 847 C CA . VAL A 1 113 ? -4.348 -6.794 16.997 1.00 92.69 113 VAL A CA 1
ATOM 848 C C . VAL A 1 113 ? -5.751 -6.786 17.579 1.00 92.69 113 VAL A C 1
ATOM 850 O O . VAL A 1 113 ? -6.678 -6.243 16.975 1.00 92.69 113 VAL A O 1
ATOM 853 N N . ARG A 1 114 ? -5.905 -7.344 18.778 1.00 95.88 114 ARG A N 1
ATOM 854 C CA . ARG A 1 114 ? -7.101 -7.203 19.605 1.00 95.88 114 ARG A CA 1
ATOM 855 C C . ARG A 1 114 ? -6.829 -6.195 20.711 1.00 95.88 114 ARG A C 1
ATOM 857 O O . ARG A 1 114 ? -5.880 -6.344 21.474 1.00 95.88 114 ARG A O 1
ATOM 864 N N . VAL A 1 115 ? -7.686 -5.188 20.810 1.00 96.69 115 VAL A N 1
ATOM 865 C CA . VAL A 1 115 ? -7.607 -4.145 21.834 1.00 96.69 115 VAL A CA 1
ATOM 866 C C . VAL A 1 115 ? -8.861 -4.189 22.691 1.00 96.69 115 VAL A C 1
ATOM 868 O O . VAL A 1 115 ? -9.974 -4.170 22.165 1.00 96.69 115 VAL A O 1
ATOM 871 N N . THR A 1 116 ? -8.689 -4.220 24.012 1.00 96.94 116 THR A N 1
ATOM 872 C CA . THR A 1 116 ? -9.800 -4.165 24.973 1.00 96.94 116 THR A CA 1
ATOM 873 C C . THR A 1 116 ? -9.745 -2.877 25.788 1.00 96.94 116 THR A C 1
ATOM 875 O O . THR A 1 116 ? -8.952 -2.752 26.713 1.00 96.94 116 THR A O 1
ATOM 878 N N . ALA A 1 117 ? -10.611 -1.915 25.472 1.00 96.19 117 ALA A N 1
ATOM 879 C CA . ALA A 1 117 ? -10.757 -0.697 26.261 1.00 96.19 117 ALA A CA 1
ATOM 880 C C . ALA A 1 117 ? -11.791 -0.910 27.373 1.00 96.19 117 ALA A C 1
ATOM 882 O O . ALA A 1 117 ? -12.888 -1.423 27.133 1.00 96.19 117 ALA A O 1
ATOM 883 N N . ARG A 1 118 ? -11.483 -0.480 28.600 1.00 96.12 118 ARG A N 1
ATOM 884 C CA . ARG A 1 118 ? -12.362 -0.699 29.753 1.00 96.12 118 ARG A CA 1
ATOM 885 C C . ARG A 1 118 ? -12.333 0.407 30.795 1.00 96.12 118 ARG A C 1
ATOM 887 O O . ARG A 1 118 ? -11.298 0.976 31.130 1.00 96.12 118 ARG A O 1
ATOM 894 N N . ARG A 1 119 ? -13.507 0.654 31.368 1.00 95.62 119 ARG A N 1
ATOM 895 C CA . ARG A 1 119 ? -13.690 1.356 32.637 1.00 95.62 119 ARG A CA 1
ATOM 896 C C . ARG A 1 119 ? -14.108 0.337 33.673 1.00 95.62 119 ARG A C 1
ATOM 898 O O . ARG A 1 119 ? -15.274 -0.050 33.727 1.00 95.62 119 ARG A O 1
ATOM 905 N N . ALA A 1 120 ? -13.138 -0.120 34.449 1.00 93.44 120 ALA A N 1
ATOM 906 C CA . ALA A 1 120 ? -13.309 -1.253 35.337 1.00 93.44 120 ALA A CA 1
ATOM 907 C C . ALA A 1 120 ? -12.594 -1.034 36.666 1.00 93.44 120 ALA A C 1
ATOM 909 O O . ALA A 1 120 ? -11.636 -0.263 36.772 1.00 93.44 120 ALA A O 1
ATOM 910 N N . THR A 1 121 ? -13.017 -1.781 37.676 1.00 92.12 121 THR A N 1
ATOM 911 C CA . THR A 1 121 ? -12.366 -1.824 38.986 1.00 92.12 121 THR A CA 1
ATOM 912 C C . THR A 1 121 ? -10.899 -2.240 38.858 1.00 92.12 121 THR A C 1
ATOM 914 O O . THR A 1 121 ? -10.039 -1.660 39.518 1.00 92.12 121 THR A O 1
ATOM 917 N N . ALA A 1 122 ? -10.592 -3.166 37.941 1.00 87.69 122 ALA A N 1
ATOM 918 C CA . ALA A 1 122 ? -9.224 -3.586 37.617 1.00 87.69 122 ALA A CA 1
ATOM 919 C C . ALA A 1 122 ? -8.325 -2.429 37.136 1.00 87.69 122 ALA A C 1
ATOM 921 O O . ALA A 1 122 ? -7.124 -2.427 37.399 1.00 87.69 122 ALA A O 1
ATOM 922 N N . ASN A 1 123 ? -8.918 -1.421 36.494 1.00 89.00 123 ASN A N 1
ATOM 923 C CA . ASN A 1 123 ? -8.242 -0.235 35.970 1.00 89.00 123 ASN A CA 1
ATOM 924 C C . ASN A 1 123 ? -8.321 0.960 36.943 1.00 89.00 123 ASN A C 1
ATOM 926 O O . ASN A 1 123 ? -7.793 2.036 36.661 1.00 89.00 123 ASN A O 1
ATOM 930 N N . GLY A 1 124 ? -8.988 0.792 38.092 1.00 90.69 124 GLY A N 1
ATOM 931 C CA . GLY A 1 124 ? -9.198 1.846 39.085 1.00 90.69 124 GLY A CA 1
ATOM 932 C C . GLY A 1 124 ? -10.157 2.955 38.637 1.00 90.69 124 GLY A C 1
ATOM 933 O O . GLY A 1 124 ? -10.173 4.020 39.253 1.00 90.69 124 GLY A O 1
ATOM 934 N N . ASN A 1 125 ? -10.946 2.736 37.579 1.00 93.12 125 ASN A N 1
ATOM 935 C CA . ASN A 1 125 ? -11.841 3.738 36.988 1.00 93.12 125 ASN A CA 1
ATOM 936 C C . ASN A 1 125 ? -13.257 3.210 36.644 1.00 93.12 125 ASN A C 1
ATOM 938 O O . ASN A 1 125 ? -13.773 3.553 35.568 1.00 93.12 125 ASN A O 1
ATOM 942 N N . PRO A 1 126 ? -13.923 2.429 37.525 1.00 93.50 126 PRO A N 1
ATOM 943 C CA . PRO A 1 126 ? -15.248 1.883 37.237 1.00 93.50 126 PRO A CA 1
ATOM 944 C C . PRO A 1 126 ? -16.290 2.988 37.004 1.00 93.50 126 PRO A C 1
ATOM 946 O O . PRO A 1 126 ? -16.081 4.171 37.311 1.00 93.50 126 PRO A O 1
ATOM 949 N N . VAL A 1 127 ? -17.427 2.612 36.422 1.00 92.25 127 VAL A N 1
ATOM 950 C CA . VAL A 1 127 ? -18.525 3.536 36.134 1.00 92.25 127 VAL A CA 1
ATOM 951 C C . VAL A 1 127 ? -19.529 3.489 37.279 1.00 92.25 127 VAL A C 1
ATOM 953 O O . VAL A 1 127 ? -20.123 2.452 37.558 1.00 92.25 127 VAL A O 1
ATOM 956 N N . PHE A 1 128 ? -19.732 4.617 37.952 1.00 88.81 128 PHE A N 1
ATOM 957 C CA . PHE A 1 128 ? -20.652 4.694 39.084 1.00 88.81 128 PHE A CA 1
ATOM 958 C C . PHE A 1 128 ? -22.090 4.928 38.624 1.00 88.81 128 PHE A C 1
ATOM 960 O O . PHE A 1 128 ? -22.339 5.707 37.699 1.00 88.81 128 PHE A O 1
ATOM 967 N N . TYR A 1 129 ? -23.044 4.317 39.327 1.00 87.25 129 TYR A N 1
ATOM 968 C CA . TYR A 1 129 ? -24.441 4.737 39.233 1.00 87.25 129 TYR A CA 1
ATOM 969 C C . TYR A 1 129 ? -24.566 6.154 39.790 1.00 87.25 129 TYR A C 1
ATOM 971 O O . TYR A 1 129 ? -24.018 6.445 40.851 1.00 87.25 129 TYR A O 1
ATOM 979 N N . SER A 1 130 ? -25.290 7.039 39.110 1.00 85.00 130 SER A N 1
ATOM 980 C CA . SER A 1 130 ? -25.563 8.383 39.625 1.00 85.00 130 SER A CA 1
ATOM 981 C C . SER A 1 130 ? -26.809 8.377 40.508 1.00 85.00 130 SER A C 1
ATOM 983 O O . SER A 1 130 ? -26.790 8.914 41.613 1.00 85.00 130 SER A O 1
ATOM 985 N N . LEU A 1 131 ? -27.894 7.745 40.047 1.00 84.94 131 LEU A N 1
ATOM 986 C CA . LEU A 1 131 ? -29.192 7.747 40.736 1.00 84.94 131 LEU A CA 1
ATOM 987 C C . LEU A 1 131 ? -29.533 6.384 41.364 1.00 84.94 131 LEU A C 1
ATOM 989 O O . LEU A 1 131 ? -30.224 6.324 42.383 1.00 84.94 131 LEU A O 1
ATOM 993 N N . GLY A 1 132 ? -28.979 5.296 40.828 1.00 82.75 132 GLY A N 1
ATOM 994 C CA . GLY A 1 132 ? -29.098 3.927 41.331 1.00 82.75 132 GLY A CA 1
ATOM 995 C C . GLY A 1 132 ? -28.457 3.690 42.703 1.00 82.75 132 GLY A C 1
ATOM 996 O O . GLY A 1 132 ? -28.802 2.711 43.364 1.00 82.75 132 GLY A O 1
ATOM 997 N N . GLN A 1 133 ? -27.615 4.609 43.193 1.00 83.38 133 GLN A N 1
ATOM 998 C CA . GLN A 1 133 ? -27.035 4.537 44.545 1.00 83.38 133 GLN A CA 1
ATOM 999 C C . GLN A 1 133 ? -28.097 4.530 45.646 1.00 83.38 133 GLN A C 1
ATOM 1001 O O . GLN A 1 133 ? -27.929 3.860 46.663 1.00 83.38 133 GLN A O 1
ATOM 1006 N N . VAL A 1 134 ? -29.236 5.197 45.425 1.00 82.19 134 VAL A N 1
ATOM 1007 C CA . VAL A 1 134 ? -30.375 5.183 46.362 1.00 82.19 134 VAL A CA 1
ATOM 1008 C C . VAL A 1 134 ? -30.971 3.776 46.505 1.00 82.19 134 VAL A C 1
ATOM 1010 O O . VAL A 1 134 ? -31.548 3.447 47.539 1.00 82.19 134 VAL A O 1
ATOM 1013 N N . LEU A 1 135 ? -30.800 2.932 45.486 1.00 80.88 135 LEU A N 1
ATOM 1014 C CA . LEU A 1 135 ? -31.225 1.532 45.467 1.00 80.88 135 LEU A CA 1
ATOM 1015 C C . LEU A 1 135 ? -30.107 0.565 45.902 1.00 80.88 135 LEU A C 1
ATOM 1017 O O . LEU A 1 135 ? -30.302 -0.646 45.846 1.00 80.88 135 LEU A O 1
ATOM 1021 N N . GLY A 1 136 ? -28.952 1.079 46.345 1.00 83.19 136 GLY A N 1
ATOM 1022 C CA . GLY A 1 136 ? -27.798 0.283 46.773 1.00 83.19 136 GLY A CA 1
ATOM 1023 C C . GLY A 1 136 ? -26.867 -0.169 45.643 1.00 83.19 136 GLY A C 1
ATOM 1024 O O . GLY A 1 136 ? -25.993 -0.996 45.887 1.00 83.19 136 GLY A O 1
ATOM 1025 N N . LEU A 1 137 ? -27.036 0.353 44.423 1.00 85.38 137 LEU A N 1
ATOM 1026 C CA . LEU A 1 137 ? -26.146 0.075 43.292 1.00 85.38 137 LEU A CA 1
ATOM 1027 C C . LEU A 1 137 ? -24.965 1.052 43.308 1.00 85.38 137 LEU A C 1
ATOM 1029 O O . LEU A 1 137 ? -25.176 2.260 43.329 1.00 85.38 137 LEU A O 1
ATOM 1033 N N . VAL A 1 138 ? -23.732 0.551 43.303 1.00 85.62 138 VAL A N 1
ATOM 1034 C CA . VAL A 1 138 ? -22.529 1.379 43.505 1.00 85.62 138 VAL A CA 1
ATOM 1035 C C . VAL A 1 138 ? -21.757 1.602 42.209 1.00 85.62 138 VAL A C 1
ATOM 1037 O O . VAL A 1 138 ? -21.677 2.734 41.732 1.00 85.62 138 VAL A O 1
ATOM 1040 N N . ASP A 1 139 ? -21.262 0.538 41.595 1.00 89.44 139 ASP A N 1
ATOM 1041 C CA . ASP A 1 139 ? -20.377 0.580 40.436 1.00 89.44 139 ASP A CA 1
ATOM 1042 C C . ASP A 1 139 ? -20.686 -0.530 39.427 1.00 89.44 139 ASP A C 1
ATOM 1044 O O . ASP A 1 139 ? -21.339 -1.527 39.743 1.00 89.44 139 ASP A O 1
ATOM 1048 N N . GLN A 1 140 ? -20.255 -0.318 38.185 1.00 90.69 140 GLN A N 1
ATOM 1049 C CA . GLN A 1 140 ? -20.255 -1.293 37.101 1.00 90.69 140 GLN A CA 1
ATOM 1050 C C . GLN A 1 140 ? -18.962 -1.188 36.302 1.00 90.69 140 GLN A C 1
ATOM 1052 O O . GLN A 1 140 ? -18.487 -0.090 35.992 1.00 90.69 140 GLN A O 1
ATOM 1057 N N . ASP A 1 141 ? -18.461 -2.352 35.909 1.00 94.25 141 ASP A N 1
ATOM 1058 C CA . ASP A 1 141 ? -17.369 -2.475 34.959 1.00 94.25 141 ASP A CA 1
ATOM 1059 C C . ASP A 1 141 ? -17.957 -2.527 33.544 1.00 94.25 141 ASP A C 1
ATOM 1061 O O . ASP A 1 141 ? -18.891 -3.283 33.264 1.00 94.25 141 ASP A O 1
ATOM 1065 N N . ILE A 1 142 ? -17.429 -1.691 32.652 1.00 95.00 142 ILE A N 1
ATOM 1066 C CA . ILE A 1 142 ? -17.827 -1.639 31.245 1.00 95.00 142 ILE A CA 1
ATOM 1067 C C . ILE A 1 142 ? -16.577 -1.806 30.399 1.00 95.00 142 ILE A C 1
ATOM 1069 O O . ILE A 1 142 ? -15.598 -1.081 30.574 1.00 95.00 142 ILE A O 1
ATOM 1073 N N . GLU A 1 143 ? -16.637 -2.728 29.450 1.00 95.44 143 GLU A N 1
ATOM 1074 C CA . GLU A 1 143 ? -15.572 -2.977 28.488 1.00 95.44 143 GLU A CA 1
ATOM 1075 C C . GLU A 1 143 ? -16.116 -3.036 27.061 1.00 95.44 143 GLU A C 1
ATOM 1077 O O . GLU A 1 143 ? -17.303 -3.303 26.821 1.00 95.44 143 GLU A O 1
ATOM 1082 N N . ALA A 1 144 ? -15.224 -2.742 26.124 1.00 94.44 144 ALA A N 1
ATOM 1083 C CA . ALA A 1 144 ? -15.419 -2.871 24.696 1.00 94.44 144 ALA A CA 1
ATOM 1084 C C . ALA A 1 144 ? -14.138 -3.434 24.080 1.00 94.44 144 ALA A C 1
ATOM 1086 O O . ALA A 1 144 ? -13.030 -3.072 24.479 1.00 94.44 144 ALA A O 1
ATOM 1087 N N . THR A 1 145 ? -14.303 -4.308 23.097 1.00 94.50 145 THR A N 1
ATOM 1088 C CA . THR A 1 145 ? -13.194 -4.958 22.407 1.00 94.50 145 THR A CA 1
ATOM 1089 C C . THR A 1 145 ? -13.332 -4.695 20.920 1.00 94.50 145 THR A C 1
ATOM 1091 O O . THR A 1 145 ? -14.444 -4.709 20.390 1.00 94.50 145 THR A O 1
ATOM 1094 N N . ALA A 1 146 ? -12.200 -4.469 20.269 1.00 91.94 146 ALA A N 1
ATOM 1095 C CA . ALA A 1 146 ? -12.097 -4.340 18.828 1.00 91.94 146 ALA A CA 1
ATOM 1096 C C . ALA A 1 146 ? -10.929 -5.180 18.327 1.00 91.94 146 ALA A C 1
ATOM 1098 O O . ALA A 1 146 ? -9.918 -5.338 19.021 1.00 91.94 146 ALA A O 1
ATOM 1099 N N . ILE A 1 147 ? -11.074 -5.719 17.123 1.00 90.00 147 ILE A N 1
ATOM 1100 C CA . ILE A 1 147 ? -10.013 -6.449 16.441 1.00 90.00 147 ILE A CA 1
ATOM 1101 C C . ILE A 1 147 ? -9.765 -5.739 15.124 1.00 90.00 147 ILE A C 1
ATOM 1103 O O . ILE A 1 147 ? -10.695 -5.526 14.353 1.00 90.00 147 ILE A O 1
ATOM 1107 N N . ALA A 1 148 ? -8.517 -5.370 14.879 1.00 82.19 148 ALA A N 1
ATOM 1108 C CA . ALA A 1 148 ? -8.094 -4.810 13.610 1.00 82.19 148 ALA A CA 1
ATOM 1109 C C . ALA A 1 148 ? -7.067 -5.743 12.989 1.00 82.19 148 ALA A C 1
ATOM 1111 O O . ALA A 1 148 ? -6.073 -6.095 13.629 1.00 82.19 148 ALA A O 1
ATOM 1112 N N . MET A 1 149 ? -7.319 -6.143 11.751 1.00 76.94 149 MET A N 1
ATOM 1113 C CA . MET A 1 149 ? -6.350 -6.887 10.960 1.00 76.94 149 MET A CA 1
ATOM 1114 C C . MET A 1 149 ? -5.687 -5.964 9.947 1.00 76.94 149 MET A C 1
ATOM 1116 O O . MET A 1 149 ? -6.349 -5.119 9.341 1.00 76.94 149 MET A O 1
ATOM 1120 N N . MET A 1 150 ? -4.385 -6.152 9.756 1.00 67.88 150 MET A N 1
ATOM 1121 C CA . MET A 1 150 ? -3.709 -5.614 8.588 1.00 67.88 150 MET A CA 1
ATOM 1122 C C . MET A 1 150 ? -4.178 -6.454 7.402 1.00 67.88 150 MET A C 1
ATOM 1124 O O . MET A 1 150 ? -3.920 -7.660 7.360 1.00 67.88 150 MET A O 1
ATOM 1128 N N . MET A 1 151 ? -4.911 -5.849 6.465 1.00 54.81 151 MET A N 1
ATOM 1129 C CA . MET A 1 151 ? -5.106 -6.521 5.189 1.00 54.81 151 MET A CA 1
ATOM 1130 C C . MET A 1 151 ? -3.751 -6.567 4.491 1.00 54.81 151 MET A C 1
ATOM 1132 O O . MET A 1 151 ? -2.985 -5.600 4.587 1.00 54.81 151 MET A O 1
ATOM 1136 N N . PRO A 1 152 ? -3.435 -7.673 3.804 1.00 51.62 152 PRO A N 1
ATOM 1137 C CA . PRO A 1 152 ? -2.324 -7.662 2.873 1.00 51.62 152 PRO A CA 1
ATOM 1138 C C . PRO A 1 152 ? -2.450 -6.426 1.983 1.00 51.62 152 PRO A C 1
ATOM 1140 O O . PRO A 1 152 ? -3.538 -6.141 1.483 1.00 51.62 152 PRO A O 1
ATOM 1143 N N . ALA A 1 153 ? -1.371 -5.647 1.886 1.00 49.03 153 ALA A N 1
ATOM 1144 C CA . ALA A 1 153 ? -1.364 -4.424 1.103 1.00 49.03 153 ALA A CA 1
ATOM 1145 C C . ALA A 1 153 ? -1.886 -4.745 -0.300 1.00 49.03 153 ALA A C 1
ATOM 1147 O O . ALA A 1 153 ? -1.331 -5.616 -0.973 1.00 49.03 153 ALA A O 1
ATOM 1148 N N . ASP A 1 154 ? -2.949 -4.063 -0.740 1.00 52.12 154 ASP A N 1
ATOM 1149 C CA . ASP A 1 154 ? -3.381 -4.167 -2.131 1.00 52.12 154 ASP A CA 1
ATOM 1150 C C . ASP A 1 154 ? -2.153 -3.925 -3.015 1.00 52.12 154 ASP A C 1
ATOM 1152 O O . ASP A 1 154 ? -1.336 -3.051 -2.719 1.00 52.12 154 ASP A O 1
ATOM 1156 N N . CYS A 1 155 ? -2.003 -4.672 -4.108 1.00 55.12 155 CYS A N 1
ATOM 1157 C CA . CYS A 1 155 ? -0.812 -4.595 -4.962 1.00 55.12 155 CYS A CA 1
ATOM 1158 C C . CYS A 1 155 ? -0.530 -3.194 -5.542 1.00 55.12 155 CYS A C 1
ATOM 1160 O O . CYS A 1 155 ? 0.545 -2.943 -6.077 1.00 55.12 155 CYS A O 1
ATOM 1162 N N . PHE A 1 156 ? -1.463 -2.253 -5.406 1.00 51.72 156 PHE A N 1
ATOM 1163 C CA . PHE A 1 156 ? -1.262 -0.844 -5.726 1.00 51.72 156 PHE A CA 1
ATOM 1164 C C . PHE A 1 156 ? -0.485 -0.057 -4.681 1.00 51.72 156 PHE A C 1
ATOM 1166 O O . PHE A 1 156 ? -0.026 1.040 -4.999 1.00 51.72 156 PHE A O 1
ATOM 1173 N N . GLN A 1 157 ? -0.372 -0.566 -3.450 1.00 51.91 157 GLN A N 1
ATOM 1174 C CA . GLN A 1 157 ? 0.132 0.237 -2.351 1.00 51.91 157 GLN A CA 1
ATOM 1175 C C . GLN A 1 157 ? 1.650 0.341 -2.288 1.00 51.91 157 GLN A C 1
ATOM 1177 O O . GLN A 1 157 ? 2.214 1.385 -1.976 1.00 51.91 157 GLN A O 1
ATOM 1182 N N . ALA A 1 158 ? 2.296 -0.770 -2.605 1.00 58.22 158 ALA A N 1
ATOM 1183 C CA . ALA A 1 158 ? 3.735 -0.940 -2.584 1.00 58.22 158 ALA A CA 1
ATOM 1184 C C . ALA A 1 158 ? 4.076 -2.057 -3.567 1.00 58.22 158 ALA A C 1
ATOM 1186 O O . ALA A 1 158 ? 4.468 -3.156 -3.176 1.00 58.22 158 ALA A O 1
ATOM 1187 N N . GLY A 1 159 ? 3.766 -1.836 -4.842 1.00 76.50 159 GLY A N 1
ATOM 1188 C CA . GLY A 1 159 ? 3.624 -2.961 -5.742 1.00 76.50 159 GLY A CA 1
ATOM 1189 C C . GLY A 1 159 ? 3.508 -2.644 -7.221 1.00 76.50 159 GLY A C 1
ATOM 1190 O O . GLY A 1 159 ? 3.650 -1.506 -7.672 1.00 76.50 159 GLY A O 1
ATOM 1191 N N . GLY A 1 160 ? 3.274 -3.703 -7.985 1.00 86.44 160 GLY A N 1
ATOM 1192 C CA . GLY A 1 160 ? 3.081 -3.660 -9.419 1.00 86.44 160 GLY A CA 1
ATOM 1193 C C . GLY A 1 160 ? 1.883 -4.484 -9.863 1.00 86.44 160 GLY A C 1
ATOM 1194 O O . GLY A 1 160 ? 1.742 -5.637 -9.464 1.00 86.44 160 GLY A O 1
ATOM 1195 N N . VAL A 1 161 ? 1.057 -3.917 -10.741 1.00 89.69 161 VAL A N 1
ATOM 1196 C CA . VAL A 1 161 ? -0.079 -4.600 -11.373 1.00 89.69 161 VAL A CA 1
ATOM 1197 C C . VAL A 1 161 ? 0.140 -4.704 -12.885 1.00 89.69 161 VAL A C 1
ATOM 1199 O O . VAL A 1 161 ? 0.455 -3.714 -13.549 1.00 89.69 161 VAL A O 1
ATOM 1202 N N . ALA A 1 162 ? -0.055 -5.896 -13.444 1.00 94.19 162 ALA A N 1
ATOM 1203 C CA . ALA A 1 162 ? -0.027 -6.152 -14.880 1.00 94.19 162 ALA A CA 1
ATOM 1204 C C . ALA A 1 162 ? -1.367 -6.738 -15.351 1.00 94.19 162 ALA A C 1
ATOM 1206 O O . ALA A 1 162 ? -1.875 -7.703 -14.768 1.00 94.19 162 ALA A O 1
ATOM 1207 N N . GLY A 1 163 ? -1.935 -6.190 -16.430 1.00 91.88 163 GLY A N 1
ATOM 1208 C CA . GLY A 1 163 ? -3.134 -6.751 -17.072 1.00 91.88 163 GLY A CA 1
ATOM 1209 C C . GLY A 1 163 ? -2.887 -8.100 -17.765 1.00 91.88 163 GLY A C 1
ATOM 1210 O O . GLY A 1 163 ? -3.818 -8.877 -17.979 1.00 91.88 163 GLY A O 1
ATOM 1211 N N . GLY A 1 164 ? -1.626 -8.392 -18.068 1.00 95.00 164 GLY A N 1
ATOM 1212 C CA . GLY A 1 164 ? -1.074 -9.643 -18.562 1.00 95.00 164 GLY A CA 1
ATOM 1213 C C . GLY A 1 164 ? -0.190 -10.304 -17.505 1.00 95.00 164 GLY A C 1
ATOM 1214 O O . GLY A 1 164 ? -0.639 -10.563 -16.389 1.00 95.00 164 GLY A O 1
ATOM 1215 N N . LYS A 1 165 ? 1.051 -10.643 -17.860 1.00 96.56 165 LYS A N 1
ATOM 1216 C CA . LYS A 1 165 ? 1.963 -11.399 -16.989 1.00 96.56 165 LYS A CA 1
ATOM 1217 C C . LYS A 1 165 ? 2.984 -10.512 -16.292 1.00 96.56 165 LYS A C 1
ATOM 1219 O O . LYS A 1 165 ? 3.445 -9.527 -16.862 1.00 96.56 165 LYS A O 1
ATOM 1224 N N . VAL A 1 166 ? 3.420 -10.939 -15.109 1.00 96.62 166 VAL A N 1
ATOM 1225 C CA . VAL A 1 166 ? 4.673 -10.463 -14.506 1.00 96.62 166 VAL A CA 1
ATOM 1226 C C . VAL A 1 166 ? 5.739 -11.541 -14.682 1.00 96.62 166 VAL A C 1
ATOM 1228 O O . VAL A 1 166 ? 5.512 -12.705 -14.359 1.00 96.62 166 VAL A O 1
ATOM 1231 N N . ILE A 1 167 ? 6.895 -11.186 -15.235 1.00 96.81 167 ILE A N 1
ATOM 1232 C CA . ILE A 1 167 ? 7.962 -12.131 -15.572 1.00 96.81 167 ILE A CA 1
ATOM 1233 C C . ILE A 1 167 ? 9.264 -11.640 -14.955 1.00 96.81 167 ILE A C 1
ATOM 1235 O O . ILE A 1 167 ? 9.841 -10.666 -15.428 1.00 96.81 167 ILE A O 1
ATOM 1239 N N . PHE A 1 168 ? 9.746 -12.345 -13.941 1.00 95.56 168 PHE A N 1
ATOM 1240 C CA . PHE A 1 168 ? 11.027 -12.107 -13.295 1.00 95.56 168 PHE A CA 1
ATOM 1241 C C . PHE A 1 168 ? 12.124 -12.995 -13.880 1.00 95.56 168 PHE A C 1
ATOM 1243 O O . PHE A 1 168 ? 11.923 -14.179 -14.166 1.00 95.56 168 PHE A O 1
ATOM 1250 N N . GLY A 1 169 ? 13.311 -12.413 -14.023 1.00 93.44 169 GLY A N 1
ATOM 1251 C CA . GLY A 1 169 ? 14.541 -13.097 -14.381 1.00 93.44 169 GLY A CA 1
ATOM 1252 C C . GLY A 1 169 ? 15.065 -13.998 -13.262 1.00 93.44 169 GLY A C 1
ATOM 1253 O O . GLY A 1 169 ? 14.378 -14.304 -12.290 1.00 93.44 169 GLY A O 1
ATOM 1254 N N . GLN A 1 170 ? 16.300 -14.461 -13.439 1.00 93.62 170 GLN A N 1
ATOM 1255 C CA . GLN A 1 170 ? 17.028 -15.211 -12.412 1.00 93.62 170 GLN A CA 1
ATOM 1256 C C . GLN A 1 170 ? 17.450 -14.271 -11.277 1.00 93.62 170 GLN A C 1
ATOM 1258 O O . GLN A 1 170 ? 17.628 -13.073 -11.518 1.00 93.62 170 GLN A O 1
ATOM 1263 N N . ASP A 1 171 ? 17.606 -14.810 -10.068 1.00 92.00 171 ASP A N 1
ATOM 1264 C CA . ASP A 1 171 ? 18.139 -14.089 -8.903 1.00 92.00 171 ASP A CA 1
ATOM 1265 C C . ASP A 1 171 ? 17.331 -12.825 -8.535 1.00 92.00 171 ASP A C 1
ATOM 1267 O O . ASP A 1 171 ? 17.848 -11.867 -7.952 1.00 92.00 171 ASP A O 1
ATOM 1271 N N . ALA A 1 172 ? 16.060 -12.769 -8.942 1.00 87.62 172 ALA A N 1
ATOM 1272 C CA . ALA A 1 172 ? 15.202 -11.627 -8.670 1.00 87.62 172 ALA A CA 1
ATOM 1273 C C . ALA A 1 172 ? 14.733 -11.646 -7.210 1.00 87.62 172 ALA A C 1
ATOM 1275 O O . ALA A 1 172 ? 14.266 -12.675 -6.714 1.00 87.62 172 ALA A O 1
ATOM 1276 N N . GLY A 1 173 ? 14.846 -10.497 -6.544 1.00 85.81 173 GLY A N 1
ATOM 1277 C CA . GLY A 1 173 ? 14.456 -10.319 -5.148 1.00 85.81 173 GLY A CA 1
ATOM 1278 C C . GLY A 1 173 ? 13.211 -9.451 -5.003 1.00 85.81 173 GLY A C 1
ATOM 1279 O O . GLY A 1 173 ? 13.095 -8.408 -5.654 1.00 85.81 173 GLY A O 1
ATOM 1280 N N . LEU A 1 174 ? 12.298 -9.876 -4.132 1.00 86.81 174 LEU A N 1
ATOM 1281 C CA . LEU A 1 174 ? 11.084 -9.162 -3.758 1.00 86.81 174 LEU A CA 1
ATOM 1282 C C . LEU A 1 174 ? 11.013 -9.056 -2.229 1.00 86.81 174 LEU A C 1
ATOM 1284 O O . LEU A 1 174 ? 10.923 -10.067 -1.538 1.00 86.81 174 LEU A O 1
ATOM 1288 N N . SER A 1 175 ? 11.038 -7.834 -1.701 1.00 82.62 175 SER A N 1
ATOM 1289 C CA . SER A 1 175 ? 10.978 -7.570 -0.258 1.00 82.62 175 SER A CA 1
ATOM 1290 C C . SER A 1 175 ? 9.987 -6.448 0.032 1.00 82.62 175 SER A C 1
ATOM 1292 O O . SER A 1 175 ? 10.121 -5.358 -0.524 1.00 82.62 175 SER A O 1
ATOM 1294 N N . GLY A 1 176 ? 8.984 -6.710 0.878 1.00 73.44 176 GLY A N 1
ATOM 1295 C CA . GLY A 1 176 ? 7.942 -5.735 1.239 1.00 73.44 176 GLY A CA 1
ATOM 1296 C C . GLY A 1 176 ? 7.061 -5.262 0.075 1.00 73.44 176 GLY A C 1
ATOM 1297 O O . GLY A 1 176 ? 6.333 -4.285 0.218 1.00 73.44 176 GLY A O 1
ATOM 1298 N N . PHE A 1 177 ? 7.146 -5.925 -1.082 1.00 74.00 177 PHE A N 1
ATOM 1299 C CA . PHE A 1 177 ? 6.553 -5.491 -2.345 1.00 74.00 177 PHE A CA 1
ATOM 1300 C C . PHE A 1 177 ? 5.492 -6.498 -2.814 1.00 74.00 177 PHE A C 1
ATOM 1302 O O . PHE A 1 177 ? 5.681 -7.705 -2.658 1.00 74.00 177 PHE A O 1
ATOM 1309 N N . CYS A 1 178 ? 4.402 -6.033 -3.421 1.00 82.50 178 CYS A N 1
ATOM 1310 C CA . CYS A 1 178 ? 3.362 -6.894 -3.995 1.00 82.50 178 CYS A CA 1
ATOM 1311 C C . CYS A 1 178 ? 3.429 -6.873 -5.525 1.00 82.50 178 CYS A C 1
ATOM 1313 O O . CYS A 1 178 ? 3.444 -5.806 -6.127 1.00 82.50 178 CYS A O 1
ATOM 1315 N N . MET A 1 179 ? 3.461 -8.029 -6.186 1.00 89.88 179 MET A N 1
ATOM 1316 C CA . MET A 1 179 ? 3.474 -8.106 -7.652 1.00 89.88 179 MET A CA 1
ATOM 1317 C C . MET A 1 179 ? 2.344 -8.983 -8.156 1.00 89.88 179 MET A C 1
ATOM 1319 O O . MET A 1 179 ? 2.318 -10.186 -7.904 1.00 89.88 179 MET A O 1
ATOM 1323 N N . TYR A 1 180 ? 1.430 -8.382 -8.908 1.00 91.88 180 TYR A N 1
ATOM 1324 C CA . TYR A 1 180 ? 0.272 -9.055 -9.465 1.00 91.88 180 TYR A CA 1
ATOM 1325 C C . TYR A 1 180 ? 0.316 -9.081 -10.989 1.00 91.88 180 TYR A C 1
ATOM 1327 O O . TYR A 1 180 ? 0.439 -8.048 -11.649 1.00 91.88 180 TYR A O 1
ATOM 1335 N N . GLY A 1 181 ? 0.143 -10.275 -11.550 1.00 94.06 181 GLY A N 1
ATOM 1336 C CA . GLY A 1 181 ? -0.107 -10.471 -12.971 1.00 94.06 181 GLY A CA 1
ATOM 1337 C C . GLY A 1 181 ? -1.435 -11.173 -13.171 1.00 94.06 181 GLY A C 1
ATOM 1338 O O . GLY A 1 181 ? -1.582 -12.338 -12.801 1.00 94.06 181 GLY A O 1
ATOM 1339 N N . ARG A 1 182 ? -2.396 -10.507 -13.818 1.00 91.69 182 ARG A N 1
ATOM 1340 C CA . ARG A 1 182 ? -3.703 -11.108 -14.122 1.00 91.69 182 ARG A CA 1
ATOM 1341 C C . ARG A 1 182 ? -3.553 -12.408 -14.922 1.00 91.69 182 ARG A C 1
ATOM 1343 O O . ARG A 1 182 ? -4.256 -13.379 -14.668 1.00 91.69 182 ARG A O 1
ATOM 1350 N N . GLY A 1 183 ? -2.613 -12.442 -15.864 1.00 92.75 183 GLY A N 1
ATOM 1351 C CA . GLY A 1 183 ? -2.258 -13.608 -16.676 1.00 92.75 183 GLY A CA 1
ATOM 1352 C C . GLY A 1 183 ? -1.239 -14.564 -16.043 1.00 92.75 183 GLY A C 1
ATOM 1353 O O . GLY A 1 183 ? -0.789 -15.483 -16.733 1.00 92.75 183 GLY A O 1
ATOM 1354 N N . GLY A 1 184 ? -0.843 -14.336 -14.788 1.00 95.88 184 GLY A N 1
ATOM 1355 C CA . GLY A 1 184 ? 0.139 -15.135 -14.055 1.00 95.88 184 GLY A CA 1
ATOM 1356 C C . GLY A 1 184 ? 1.440 -14.402 -13.738 1.00 95.88 184 GLY A C 1
ATOM 1357 O O . GLY A 1 184 ? 1.754 -13.357 -14.318 1.00 95.88 184 GLY A O 1
ATOM 1358 N N . VAL A 1 185 ? 2.220 -14.998 -12.837 1.00 96.06 185 VAL A N 1
ATOM 1359 C CA . VAL A 1 185 ? 3.541 -14.503 -12.436 1.00 96.06 185 VAL A CA 1
ATOM 1360 C C . VAL A 1 185 ? 4.574 -15.614 -12.574 1.00 96.06 185 VAL A C 1
ATOM 1362 O O . VAL A 1 185 ? 4.402 -16.713 -12.056 1.00 96.06 185 VAL A O 1
ATOM 1365 N N . THR A 1 186 ? 5.674 -15.345 -13.265 1.00 97.06 186 THR A N 1
ATOM 1366 C CA . THR A 1 186 ? 6.741 -16.328 -13.467 1.00 97.06 186 THR A CA 1
ATOM 1367 C C . THR A 1 186 ? 8.056 -15.801 -12.930 1.00 97.06 186 THR A C 1
ATOM 1369 O O . THR A 1 186 ? 8.468 -14.709 -13.301 1.00 97.06 186 THR A O 1
ATOM 1372 N N . PHE A 1 187 ? 8.742 -16.606 -12.123 1.00 96.19 187 PHE A N 1
ATOM 1373 C CA . PHE A 1 187 ? 10.098 -16.346 -11.657 1.00 96.19 187 PHE A CA 1
ATOM 1374 C C . PHE A 1 187 ? 11.115 -17.264 -12.328 1.00 96.19 187 PHE A C 1
ATOM 1376 O O . PHE A 1 187 ? 10.834 -18.436 -12.601 1.00 96.19 187 PHE A O 1
ATOM 1383 N N . GLY A 1 188 ? 12.316 -16.732 -12.565 1.00 94.62 188 GLY A N 1
ATOM 1384 C CA . GLY A 1 188 ? 13.492 -17.510 -12.930 1.00 94.62 188 GLY A CA 1
ATOM 1385 C C . GLY A 1 188 ? 14.007 -18.382 -11.780 1.00 94.62 188 GLY A C 1
ATOM 1386 O O . GLY A 1 188 ? 13.290 -18.692 -10.829 1.00 94.62 188 GLY A O 1
ATOM 1387 N N . GLN A 1 189 ? 15.257 -18.829 -11.900 1.00 95.62 189 GLN A N 1
ATOM 1388 C CA . GLN A 1 189 ? 15.941 -19.575 -10.836 1.00 95.62 189 GLN A CA 1
ATOM 1389 C C . GLN A 1 189 ? 16.287 -18.651 -9.6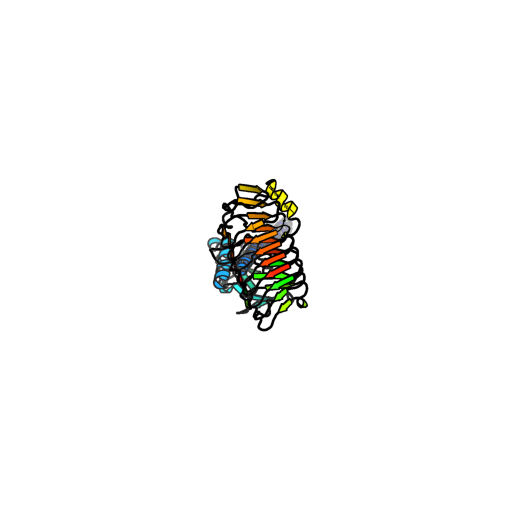65 1.00 95.62 189 GLN A C 1
ATOM 1391 O O . GLN A 1 189 ? 16.443 -17.448 -9.872 1.00 95.62 189 GLN A O 1
ATOM 1396 N N . ASP A 1 190 ? 16.402 -19.235 -8.473 1.00 94.44 190 ASP A N 1
ATOM 1397 C CA . ASP A 1 190 ? 16.956 -18.598 -7.272 1.00 94.44 190 ASP A CA 1
ATOM 1398 C C . ASP A 1 190 ? 16.263 -17.278 -6.874 1.00 94.44 190 ASP A C 1
ATOM 1400 O O . ASP A 1 190 ? 16.876 -16.360 -6.337 1.00 94.44 190 ASP A O 1
ATOM 1404 N N . ALA A 1 191 ? 14.956 -17.173 -7.137 1.00 93.00 191 ALA A N 1
ATOM 1405 C CA . ALA A 1 191 ? 14.156 -16.033 -6.702 1.00 93.00 191 ALA A CA 1
ATOM 1406 C C . ALA A 1 191 ? 13.998 -16.005 -5.175 1.00 93.00 191 ALA A C 1
ATOM 1408 O O . ALA A 1 191 ? 13.802 -17.049 -4.548 1.00 93.00 191 ALA A O 1
ATOM 1409 N N . VAL A 1 192 ? 14.015 -14.811 -4.585 1.00 88.81 192 VAL A N 1
ATOM 1410 C CA . VAL A 1 192 ? 13.849 -14.621 -3.137 1.00 88.81 192 VAL A CA 1
ATOM 1411 C C . VAL A 1 192 ? 12.666 -13.698 -2.884 1.00 88.81 192 VAL A C 1
ATOM 1413 O O . VAL A 1 192 ? 12.662 -12.559 -3.342 1.00 88.81 192 VAL A O 1
ATOM 1416 N N . ILE A 1 193 ? 11.665 -14.193 -2.159 1.00 88.88 193 ILE A N 1
ATOM 1417 C CA . ILE A 1 193 ? 10.519 -13.415 -1.683 1.00 88.88 193 ILE A CA 1
ATOM 1418 C C . ILE A 1 193 ? 10.567 -13.409 -0.160 1.00 88.88 193 ILE A C 1
ATOM 1420 O O . ILE A 1 193 ? 10.571 -14.467 0.470 1.00 88.88 193 ILE A O 1
ATOM 1424 N N . GLU A 1 194 ? 10.604 -12.224 0.435 1.00 81.75 194 GLU A N 1
ATOM 1425 C CA . GLU A 1 194 ? 10.796 -12.061 1.874 1.00 81.75 194 GLU A CA 1
ATOM 1426 C C . GLU A 1 194 ? 10.108 -10.804 2.423 1.00 81.75 194 GLU A C 1
ATOM 1428 O O . GLU A 1 194 ? 9.513 -10.016 1.688 1.00 81.75 194 GLU A O 1
ATOM 1433 N N . ASN A 1 195 ? 10.175 -10.618 3.745 1.00 73.81 195 ASN A N 1
ATOM 1434 C CA . ASN A 1 195 ? 9.717 -9.409 4.440 1.00 73.81 195 ASN A CA 1
ATOM 1435 C C . ASN A 1 195 ? 8.276 -8.989 4.083 1.00 73.81 195 ASN A C 1
ATOM 1437 O O . ASN A 1 195 ? 8.018 -7.818 3.815 1.00 73.81 195 ASN A O 1
ATOM 1441 N N . GLY A 1 196 ? 7.342 -9.946 4.038 1.00 70.62 196 GLY A N 1
ATOM 1442 C CA . GLY A 1 196 ? 5.925 -9.678 3.754 1.00 70.62 196 GLY A CA 1
ATOM 1443 C C . GLY A 1 196 ? 5.607 -9.357 2.290 1.00 70.62 196 GLY A C 1
ATOM 1444 O O . GLY A 1 196 ? 4.513 -8.883 1.995 1.00 70.62 196 GLY A O 1
ATOM 1445 N N . ALA A 1 197 ? 6.544 -9.595 1.368 1.00 80.62 197 ALA A N 1
ATOM 1446 C CA . ALA A 1 197 ? 6.282 -9.490 -0.059 1.00 80.62 197 ALA A CA 1
ATOM 1447 C C . ALA A 1 197 ? 5.233 -10.510 -0.531 1.00 80.62 197 ALA A C 1
ATOM 1449 O O . ALA A 1 197 ? 5.171 -11.637 -0.038 1.00 80.62 197 ALA A O 1
ATOM 1450 N N . GLN A 1 198 ? 4.443 -10.116 -1.532 1.00 86.25 198 GLN A N 1
ATOM 1451 C CA . GLN A 1 198 ? 3.344 -10.922 -2.055 1.00 86.25 198 GLN A CA 1
ATOM 1452 C C . GLN A 1 198 ? 3.372 -11.041 -3.574 1.00 86.25 198 GLN A C 1
ATOM 1454 O O . GLN A 1 198 ? 3.781 -10.135 -4.299 1.00 86.25 198 GLN A O 1
ATOM 1459 N N . VAL A 1 199 ? 2.889 -12.174 -4.067 1.00 91.06 199 VAL A N 1
ATOM 1460 C CA . VAL A 1 199 ? 2.755 -12.475 -5.486 1.00 91.06 199 VAL A CA 1
ATOM 1461 C C . VAL A 1 199 ? 1.325 -12.893 -5.768 1.00 91.06 199 VAL A C 1
ATOM 1463 O O . VAL A 1 199 ? 0.827 -13.883 -5.232 1.00 91.06 199 VAL A O 1
ATOM 1466 N N . GLY A 1 200 ? 0.675 -12.132 -6.640 1.00 90.62 200 GLY A N 1
ATOM 1467 C CA . GLY A 1 200 ? -0.731 -12.289 -6.958 1.00 90.62 200 GLY A CA 1
ATOM 1468 C C . GLY A 1 200 ? -0.987 -12.741 -8.394 1.00 90.62 200 GLY A C 1
ATOM 1469 O O . GLY A 1 200 ? -0.318 -12.307 -9.331 1.00 90.62 200 GLY A O 1
ATOM 1470 N N . ALA A 1 201 ? -2.017 -13.561 -8.584 1.00 92.75 201 ALA A N 1
ATOM 1471 C CA . ALA A 1 201 ? -2.594 -13.848 -9.898 1.00 92.75 201 ALA A CA 1
ATOM 1472 C C . ALA A 1 201 ? -4.085 -14.198 -9.774 1.00 92.75 201 ALA A C 1
ATOM 1474 O O . ALA A 1 201 ? -4.561 -14.508 -8.682 1.00 92.75 201 ALA A O 1
ATOM 1475 N N . LEU A 1 202 ? -4.813 -14.221 -10.900 1.00 89.44 202 LEU A N 1
ATOM 1476 C CA . LEU A 1 202 ? -6.199 -14.718 -10.943 1.00 89.44 202 LEU A CA 1
ATOM 1477 C C . LEU A 1 202 ? -6.304 -16.163 -10.438 1.00 89.44 202 LEU A C 1
ATOM 1479 O O . LEU A 1 202 ? -7.230 -16.510 -9.707 1.00 89.44 202 LEU A O 1
ATOM 1483 N N . ASN A 1 203 ? -5.345 -17.008 -10.825 1.00 89.62 203 ASN A N 1
ATOM 1484 C CA . ASN A 1 203 ? -5.222 -18.372 -10.331 1.00 89.62 203 ASN A CA 1
ATOM 1485 C C . ASN A 1 203 ? -3.807 -18.597 -9.804 1.00 89.62 203 ASN A C 1
ATOM 1487 O O . ASN A 1 203 ? -2.833 -18.351 -10.512 1.00 89.62 203 ASN A O 1
ATOM 1491 N N . LEU A 1 204 ? -3.689 -19.193 -8.615 1.00 90.44 204 LEU A N 1
ATOM 1492 C CA . LEU A 1 204 ? -2.387 -19.575 -8.050 1.00 90.44 204 LEU A CA 1
ATOM 1493 C C . LEU A 1 204 ? -1.595 -20.530 -8.957 1.00 90.44 204 LEU A C 1
ATOM 1495 O O . LEU A 1 204 ? -0.373 -20.540 -8.919 1.00 90.44 204 LEU A O 1
ATOM 1499 N N . ALA A 1 205 ? -2.278 -21.321 -9.793 1.00 93.88 205 ALA A N 1
ATOM 1500 C CA . ALA A 1 205 ? -1.637 -22.226 -10.750 1.00 93.88 205 ALA A CA 1
ATOM 1501 C C . ALA A 1 205 ? -0.859 -21.496 -11.862 1.00 93.88 205 ALA A C 1
ATOM 1503 O O . ALA A 1 205 ? 0.011 -22.098 -12.489 1.00 93.88 205 ALA A O 1
ATOM 1504 N N . ASP A 1 206 ? -1.165 -20.218 -12.094 1.00 95.62 206 ASP A N 1
ATOM 1505 C CA . ASP A 1 206 ? -0.465 -19.366 -13.054 1.00 95.62 206 ASP A CA 1
ATOM 1506 C C . ASP A 1 206 ? 0.757 -18.673 -12.417 1.00 95.62 206 ASP A C 1
ATOM 1508 O O . ASP A 1 206 ? 1.445 -17.896 -13.084 1.00 95.62 206 ASP A O 1
ATOM 1512 N N . ILE A 1 207 ? 1.045 -18.963 -11.140 1.00 96.12 207 ILE A N 1
ATOM 1513 C CA . ILE A 1 207 ? 2.263 -18.546 -10.448 1.00 96.12 207 ILE A CA 1
ATOM 1514 C C . ILE A 1 207 ? 3.280 -19.687 -10.502 1.00 96.12 207 ILE A C 1
ATOM 1516 O O . ILE A 1 207 ? 3.043 -20.787 -10.002 1.00 96.12 207 ILE A O 1
ATOM 1520 N N . THR A 1 208 ? 4.432 -19.436 -11.119 1.00 96.38 208 THR A N 1
ATOM 1521 C CA . THR A 1 208 ? 5.454 -20.462 -11.362 1.00 96.38 2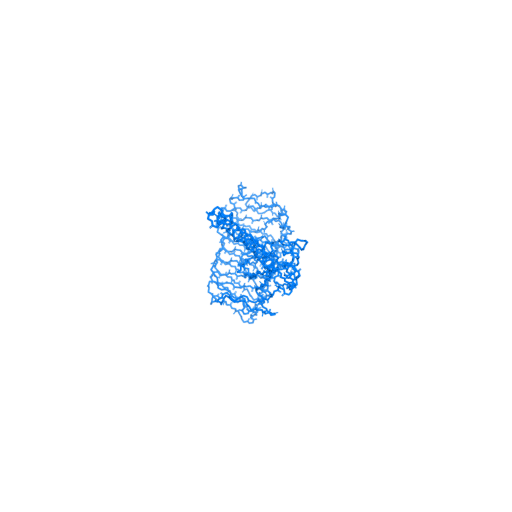08 THR A CA 1
ATOM 1522 C C . THR A 1 208 ? 6.836 -19.986 -10.948 1.00 96.38 208 THR A C 1
ATOM 1524 O O . THR A 1 208 ? 7.236 -18.881 -11.311 1.00 96.38 208 THR A O 1
ATOM 1527 N N . PHE A 1 209 ? 7.600 -20.858 -10.295 1.00 95.88 209 PHE A N 1
ATOM 1528 C CA . PHE A 1 209 ? 8.961 -20.582 -9.840 1.00 95.88 209 PHE A CA 1
ATOM 1529 C C . PHE A 1 209 ? 9.984 -21.476 -10.541 1.00 95.88 209 PHE A C 1
ATOM 1531 O O . PHE A 1 209 ? 9.731 -22.662 -10.780 1.00 95.88 209 PHE A O 1
ATOM 1538 N N . GLY A 1 210 ? 11.154 -20.918 -10.855 1.00 94.06 210 GLY A N 1
ATOM 1539 C CA . GLY A 1 210 ? 12.322 -21.705 -11.224 1.00 94.06 210 GLY A CA 1
ATOM 1540 C C . GLY A 1 210 ? 12.900 -22.473 -10.031 1.00 94.06 210 GLY A C 1
ATOM 1541 O O . GLY A 1 210 ? 12.457 -22.349 -8.891 1.00 94.06 210 GLY A O 1
ATOM 1542 N N . GLN A 1 211 ? 13.904 -23.305 -10.306 1.00 94.88 211 GLN A N 1
ATOM 1543 C CA . GLN A 1 211 ? 14.621 -24.046 -9.262 1.00 94.88 211 GLN A CA 1
ATOM 1544 C C . GLN A 1 211 ? 15.274 -23.081 -8.261 1.00 94.88 211 GLN A C 1
ATOM 1546 O O . GLN A 1 211 ? 15.733 -22.019 -8.666 1.00 94.88 211 GLN A O 1
ATOM 1551 N N . GLY A 1 212 ? 15.323 -23.461 -6.981 1.00 92.31 212 GLY A N 1
ATOM 1552 C CA . GLY A 1 212 ? 16.016 -22.692 -5.937 1.00 92.31 212 GLY A CA 1
ATOM 1553 C C . GLY A 1 212 ? 15.246 -21.499 -5.358 1.00 92.31 212 GLY A C 1
ATOM 1554 O O . GLY A 1 212 ? 15.769 -20.820 -4.480 1.00 92.31 212 GLY A O 1
ATOM 1555 N N . ALA A 1 213 ? 14.005 -21.255 -5.794 1.00 92.81 213 ALA A N 1
ATOM 1556 C CA . ALA A 1 213 ? 13.192 -20.175 -5.243 1.00 92.81 213 ALA A CA 1
ATOM 1557 C C . ALA A 1 213 ? 12.897 -20.365 -3.743 1.00 92.81 213 ALA A C 1
ATOM 1559 O O . ALA A 1 213 ? 12.576 -21.469 -3.298 1.00 92.81 213 ALA A O 1
ATOM 1560 N N . THR A 1 214 ? 12.969 -19.271 -2.984 1.00 91.62 214 THR A N 1
ATOM 1561 C CA . THR A 1 214 ? 12.672 -19.209 -1.548 1.00 91.62 214 THR A CA 1
ATOM 1562 C C . THR A 1 214 ? 11.570 -18.183 -1.306 1.00 91.62 214 THR A C 1
ATOM 1564 O O . THR A 1 214 ? 11.718 -17.027 -1.692 1.00 91.62 214 THR A O 1
ATOM 1567 N N . TYR A 1 215 ? 10.467 -18.603 -0.686 1.00 88.75 215 TYR A N 1
ATOM 1568 C CA . TYR A 1 215 ? 9.330 -17.743 -0.352 1.00 88.75 215 TYR A CA 1
ATOM 1569 C C . TYR A 1 215 ? 8.551 -18.323 0.842 1.00 88.75 215 TYR A C 1
ATOM 1571 O O . TYR A 1 215 ? 8.552 -19.547 1.009 1.00 88.75 215 TYR A O 1
ATOM 1579 N N . PRO A 1 216 ? 7.920 -17.489 1.690 1.00 79.31 216 PRO A N 1
ATOM 1580 C CA . PRO A 1 216 ? 7.092 -17.967 2.795 1.00 79.31 216 PRO A CA 1
ATOM 1581 C C . PRO A 1 216 ? 5.749 -18.532 2.297 1.00 79.31 216 PRO A C 1
ATOM 1583 O O . PRO A 1 216 ? 5.296 -18.208 1.199 1.00 79.31 216 PRO A O 1
ATOM 1586 N N . ASP A 1 217 ? 5.105 -19.384 3.101 1.00 76.25 217 ASP A N 1
ATOM 1587 C CA . ASP A 1 217 ? 3.874 -20.102 2.716 1.00 76.25 217 ASP A CA 1
ATOM 1588 C C . ASP A 1 217 ? 2.695 -19.164 2.376 1.00 76.25 217 ASP A C 1
ATOM 1590 O O . ASP A 1 217 ? 1.784 -19.548 1.641 1.00 76.25 217 ASP A O 1
ATOM 1594 N N . ASP A 1 218 ? 2.718 -17.934 2.885 1.00 75.25 218 ASP A N 1
ATOM 1595 C CA . ASP A 1 218 ? 1.708 -16.886 2.712 1.00 75.25 218 ASP A CA 1
ATOM 1596 C C . ASP A 1 218 ? 2.048 -15.863 1.612 1.00 75.25 218 ASP A C 1
ATOM 1598 O O . ASP A 1 218 ? 1.276 -14.933 1.373 1.00 75.25 218 ASP A O 1
ATOM 1602 N N . ALA A 1 219 ? 3.161 -16.043 0.892 1.00 82.19 219 ALA A N 1
ATOM 1603 C CA . ALA A 1 219 ? 3.580 -15.126 -0.169 1.00 82.19 219 ALA A CA 1
ATOM 1604 C C . ALA A 1 219 ? 2.634 -15.104 -1.377 1.00 82.19 219 ALA A C 1
ATOM 1606 O O . ALA A 1 219 ? 2.721 -14.195 -2.199 1.00 82.19 219 ALA A O 1
ATOM 1607 N N . LEU A 1 220 ? 1.782 -16.117 -1.556 1.00 89.31 220 LEU A N 1
ATOM 1608 C CA . LEU A 1 220 ? 0.984 -16.285 -2.771 1.00 89.31 220 LEU A CA 1
ATOM 1609 C C . LEU A 1 220 ? -0.488 -15.973 -2.525 1.00 89.31 220 LEU A C 1
ATOM 1611 O O . LEU A 1 220 ? -1.118 -16.560 -1.647 1.00 89.31 220 LEU A O 1
ATOM 1615 N N . VAL A 1 221 ? -1.062 -15.116 -3.368 1.00 85.31 221 VAL A N 1
ATOM 1616 C CA . VAL A 1 221 ? -2.448 -14.664 -3.218 1.00 85.31 221 VAL A CA 1
ATOM 1617 C C . VAL A 1 221 ? -3.223 -14.845 -4.524 1.00 85.31 221 VAL A C 1
ATOM 1619 O O . VAL A 1 221 ? -2.758 -14.502 -5.610 1.00 85.31 221 VAL A O 1
ATOM 1622 N N . ALA A 1 222 ? -4.434 -15.397 -4.426 1.00 84.62 222 ALA A N 1
ATOM 1623 C CA . ALA A 1 222 ? -5.397 -15.382 -5.523 1.00 84.62 222 ALA A CA 1
ATOM 1624 C C . ALA A 1 222 ? -6.293 -14.152 -5.386 1.00 84.62 222 ALA A C 1
ATOM 1626 O O . ALA A 1 222 ? -7.026 -14.036 -4.405 1.00 84.62 222 ALA A O 1
ATOM 1627 N N . LEU A 1 223 ? -6.253 -13.260 -6.370 1.00 78.94 223 LEU A N 1
ATOM 1628 C CA . LEU A 1 2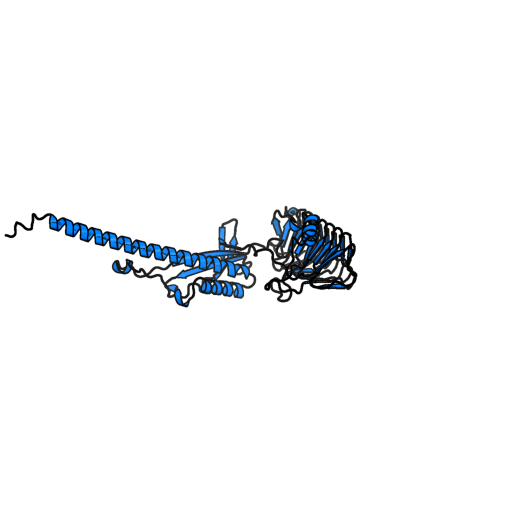23 ? -7.055 -12.038 -6.390 1.00 78.94 223 LEU A CA 1
ATOM 1629 C C . LEU A 1 223 ? -7.448 -11.679 -7.831 1.00 78.94 223 LEU A C 1
ATOM 1631 O O . LEU A 1 223 ? -6.798 -12.118 -8.776 1.00 78.94 223 LEU A O 1
ATOM 1635 N N . ASP A 1 224 ? -8.537 -10.930 -8.017 1.00 80.69 224 ASP A N 1
ATOM 1636 C CA . ASP A 1 224 ? -8.923 -10.378 -9.325 1.00 80.69 224 ASP A CA 1
ATOM 1637 C C . ASP A 1 224 ? -8.691 -8.875 -9.302 1.00 80.69 224 ASP A C 1
ATOM 1639 O O . ASP A 1 224 ? -9.486 -8.116 -8.751 1.00 80.69 224 ASP A O 1
ATOM 1643 N N . ASP A 1 225 ? -7.574 -8.474 -9.893 1.00 75.94 225 ASP A N 1
ATOM 1644 C CA . ASP A 1 225 ? -7.179 -7.082 -10.017 1.00 75.94 225 ASP A CA 1
ATOM 1645 C C . ASP A 1 225 ? -6.948 -6.681 -11.487 1.00 75.94 225 ASP A C 1
ATOM 1647 O O . ASP A 1 225 ? -6.777 -7.520 -12.390 1.00 75.94 225 ASP A O 1
ATOM 1651 N N . THR A 1 226 ? -7.017 -5.375 -11.749 1.00 76.31 226 THR A N 1
ATOM 1652 C CA . THR A 1 226 ? -6.929 -4.754 -13.073 1.00 76.31 226 THR A CA 1
ATOM 1653 C C . THR A 1 226 ? -6.107 -3.467 -13.031 1.00 76.31 226 THR A C 1
ATOM 1655 O O . THR A 1 226 ? -6.314 -2.648 -12.140 1.00 76.31 226 THR A O 1
ATOM 1658 N N . PRO A 1 227 ? -5.239 -3.209 -14.028 1.00 80.88 227 PRO A N 1
ATOM 1659 C CA . PRO A 1 227 ? -4.396 -2.014 -14.075 1.00 80.88 227 PRO A CA 1
ATOM 1660 C C . PRO A 1 227 ? -5.202 -0.764 -14.479 1.00 80.88 227 PRO A C 1
ATOM 1662 O O . PRO A 1 227 ? -5.019 -0.207 -15.558 1.00 80.88 227 PRO A O 1
ATOM 1665 N N . THR A 1 228 ? -6.113 -0.300 -13.620 1.00 77.50 228 THR A N 1
ATOM 1666 C CA . THR A 1 228 ? -7.010 0.838 -13.906 1.00 77.50 228 THR A CA 1
ATOM 1667 C C . THR A 1 228 ? -6.256 2.128 -14.225 1.00 77.50 228 THR A C 1
ATOM 1669 O O . THR A 1 228 ? -6.690 2.885 -15.089 1.00 77.50 228 THR A O 1
ATOM 1672 N N . ARG A 1 229 ? -5.092 2.342 -13.596 1.00 75.75 229 ARG A N 1
ATOM 1673 C CA . ARG A 1 229 ? -4.202 3.490 -13.848 1.00 75.75 229 ARG A CA 1
ATOM 1674 C C . ARG A 1 229 ? -3.583 3.483 -15.248 1.00 75.75 229 ARG A C 1
ATOM 1676 O O . ARG A 1 229 ? -3.216 4.539 -15.745 1.00 75.75 229 ARG A O 1
ATOM 1683 N N . SER A 1 230 ? -3.482 2.314 -15.878 1.00 81.44 230 SER A N 1
ATOM 1684 C CA . SER A 1 230 ? -2.978 2.165 -17.249 1.00 81.44 230 SER A CA 1
ATOM 1685 C C . SER A 1 230 ? -4.067 2.388 -18.305 1.00 81.44 230 SER A C 1
ATOM 1687 O O . SER A 1 230 ? -3.780 2.425 -19.502 1.00 81.44 230 SER A O 1
ATOM 1689 N N . LEU A 1 231 ? -5.328 2.543 -17.885 1.00 78.56 231 LEU A N 1
ATOM 1690 C CA . LEU A 1 231 ? -6.445 2.842 -18.774 1.00 78.56 231 LEU A CA 1
ATOM 1691 C C . LEU A 1 231 ? -6.546 4.350 -19.013 1.00 78.56 231 LEU A C 1
ATOM 1693 O O . LEU A 1 231 ? -6.326 5.154 -18.114 1.00 78.56 231 LEU A O 1
ATOM 1697 N N . ASN A 1 232 ? -6.959 4.733 -20.223 1.00 84.44 232 ASN A N 1
ATOM 1698 C CA . ASN A 1 232 ? -7.244 6.125 -20.596 1.00 84.44 232 ASN A CA 1
ATOM 1699 C C . ASN A 1 232 ? -6.074 7.104 -20.374 1.00 84.44 232 ASN A C 1
ATOM 1701 O O . ASN A 1 232 ? -6.303 8.292 -20.144 1.00 84.44 232 ASN A O 1
ATOM 1705 N N . LEU A 1 233 ? -4.827 6.628 -20.483 1.00 88.06 233 LEU A N 1
ATOM 1706 C CA . LEU A 1 233 ? -3.642 7.479 -20.347 1.00 88.06 233 LEU A CA 1
ATOM 1707 C C . LEU A 1 233 ? -3.663 8.664 -21.313 1.00 88.06 233 LEU A C 1
ATOM 1709 O O . LEU A 1 233 ? -3.262 9.752 -20.926 1.00 88.06 233 LEU A O 1
ATOM 1713 N N . ASP A 1 234 ? -4.192 8.496 -22.527 1.00 88.81 234 ASP A N 1
ATOM 1714 C CA . ASP A 1 234 ? -4.324 9.611 -23.468 1.00 88.81 234 ASP A CA 1
ATOM 1715 C C . ASP A 1 234 ? -5.152 10.767 -22.900 1.00 88.81 234 ASP A C 1
ATOM 1717 O O . ASP A 1 234 ? -4.703 11.910 -22.962 1.00 88.81 234 ASP A O 1
ATOM 1721 N N . THR A 1 235 ? -6.305 10.458 -22.297 1.00 85.88 235 THR A N 1
ATOM 1722 C CA . THR A 1 235 ? -7.178 11.447 -21.651 1.00 85.88 235 THR A CA 1
ATOM 1723 C C . THR A 1 235 ? -6.500 12.076 -20.442 1.00 85.88 235 THR A C 1
ATOM 1725 O O . THR A 1 235 ? -6.572 13.284 -20.261 1.00 85.88 235 THR A O 1
ATOM 1728 N N . TYR A 1 236 ? -5.787 11.285 -19.639 1.00 85.44 236 TYR A N 1
ATOM 1729 C CA . TYR A 1 236 ? -5.050 11.824 -18.498 1.00 85.44 236 TYR A CA 1
ATOM 1730 C C . TYR A 1 236 ? -3.941 12.797 -18.935 1.00 85.44 236 TYR A C 1
ATOM 1732 O O . TYR A 1 236 ? -3.747 13.837 -18.311 1.00 85.44 236 TYR A O 1
ATOM 1740 N N . ILE A 1 237 ? -3.239 12.505 -20.036 1.00 89.75 237 ILE A N 1
ATOM 1741 C CA . ILE A 1 237 ? -2.243 13.422 -20.603 1.00 89.75 237 ILE A CA 1
ATOM 1742 C C . ILE A 1 237 ? -2.923 14.685 -21.166 1.00 89.75 237 ILE A C 1
ATOM 1744 O O . ILE A 1 237 ? -2.406 15.778 -20.944 1.00 89.75 237 ILE A O 1
ATOM 1748 N N . ASP A 1 238 ? -4.089 14.571 -21.818 1.00 88.88 238 ASP A N 1
ATOM 1749 C CA . ASP A 1 238 ? -4.877 15.738 -22.265 1.00 88.88 238 ASP A CA 1
ATOM 1750 C C . ASP A 1 238 ? -5.268 16.643 -21.077 1.00 88.88 238 ASP A C 1
ATOM 1752 O O . ASP A 1 238 ? -5.210 17.876 -21.154 1.00 88.88 238 ASP A O 1
ATOM 1756 N N . ASP A 1 239 ? -5.641 16.035 -19.949 1.00 86.19 239 ASP A N 1
ATOM 1757 C CA . ASP A 1 239 ? -6.009 16.747 -18.727 1.00 86.19 239 ASP A CA 1
ATOM 1758 C C . ASP A 1 239 ? -4.802 17.440 -18.070 1.00 86.19 239 ASP A C 1
ATOM 1760 O O . ASP A 1 239 ? -4.941 18.550 -17.550 1.00 86.19 239 ASP A O 1
ATOM 1764 N N . LEU A 1 240 ? -3.609 16.838 -18.128 1.00 85.81 240 LEU A N 1
ATOM 1765 C CA . LEU A 1 240 ? -2.364 17.485 -17.696 1.00 85.81 240 LEU A CA 1
ATOM 1766 C C . LEU A 1 240 ? -2.001 18.671 -18.596 1.00 85.81 240 LEU A C 1
ATOM 1768 O O . LEU A 1 240 ? -1.627 19.733 -18.101 1.00 85.81 240 LEU A O 1
ATOM 1772 N N . GLU A 1 241 ? -2.126 18.508 -19.913 1.00 89.94 241 GLU A N 1
ATOM 1773 C CA . GLU A 1 241 ? -1.784 19.545 -20.890 1.00 89.94 241 GLU A CA 1
ATOM 1774 C C . GLU A 1 241 ? -2.723 20.753 -20.798 1.00 89.94 241 GLU A C 1
ATOM 1776 O O . GLU A 1 241 ? -2.291 21.905 -20.858 1.00 89.94 241 GLU A O 1
ATOM 1781 N N . SER A 1 242 ? -4.017 20.495 -20.604 1.00 90.25 242 SER A N 1
ATOM 1782 C CA . SER A 1 242 ? -5.029 21.538 -20.423 1.00 90.25 242 SER A CA 1
ATOM 1783 C C . SER A 1 242 ? -5.011 22.180 -19.030 1.00 90.25 242 SER A C 1
ATOM 1785 O O . SER A 1 242 ? -5.664 23.207 -18.823 1.00 90.25 242 SER A O 1
ATOM 1787 N N . GLY A 1 243 ? -4.274 21.598 -18.076 1.00 84.50 243 GLY A N 1
ATOM 1788 C CA . GLY A 1 243 ? -4.255 22.011 -16.673 1.00 84.50 243 GLY A CA 1
ATOM 1789 C C . GLY A 1 243 ? -5.528 21.646 -15.901 1.00 84.50 243 GLY A C 1
ATOM 1790 O O . GLY A 1 243 ? -5.752 22.181 -14.814 1.00 84.50 243 GLY A O 1
ATOM 1791 N N . ALA A 1 244 ? -6.371 20.762 -16.446 1.00 79.75 244 ALA A N 1
ATOM 1792 C CA . ALA A 1 244 ? -7.525 20.200 -15.747 1.00 79.75 244 ALA A CA 1
ATOM 1793 C C . ALA A 1 244 ? -7.096 19.302 -14.574 1.00 79.75 244 ALA A C 1
ATOM 1795 O O . ALA A 1 244 ? -7.780 19.251 -13.550 1.00 79.75 244 ALA A O 1
ATOM 1796 N N . VAL A 1 245 ? -5.937 18.652 -14.702 1.00 77.38 245 VAL A N 1
ATOM 1797 C CA . VAL A 1 245 ? -5.241 17.958 -13.617 1.00 77.38 245 VAL A CA 1
ATOM 1798 C C . VAL A 1 245 ? -3.962 18.718 -13.293 1.00 77.38 245 VAL A C 1
ATOM 1800 O O . VAL A 1 245 ? -3.129 18.975 -14.158 1.00 77.38 245 VAL A O 1
ATOM 1803 N N . THR A 1 246 ? -3.789 19.060 -12.020 1.00 77.25 246 THR A N 1
ATOM 1804 C CA . THR A 1 246 ? -2.548 19.637 -11.499 1.00 77.25 246 THR A CA 1
ATOM 1805 C C . THR A 1 246 ? -1.883 18.639 -10.579 1.00 77.25 246 THR A C 1
ATOM 1807 O O . THR A 1 246 ? -2.557 18.036 -9.742 1.00 77.25 246 THR A O 1
ATOM 1810 N N . ILE A 1 247 ? -0.564 18.524 -10.672 1.00 74.19 247 ILE A N 1
ATOM 1811 C CA . ILE A 1 247 ? 0.195 17.679 -9.762 1.00 74.19 247 ILE A CA 1
ATOM 1812 C C . ILE A 1 247 ? 0.879 18.582 -8.721 1.00 74.19 247 ILE A C 1
ATOM 1814 O O . ILE A 1 247 ? 1.581 19.521 -9.111 1.00 74.19 247 ILE A O 1
ATOM 1818 N N . PRO A 1 248 ? 0.654 18.356 -7.410 1.00 72.19 248 PRO A N 1
ATOM 1819 C CA . PRO A 1 248 ? 1.232 19.176 -6.345 1.00 72.19 248 PRO A CA 1
ATOM 1820 C C . PRO A 1 248 ? 2.743 19.343 -6.494 1.00 72.19 248 PRO A C 1
ATOM 1822 O O . PRO A 1 248 ? 3.418 18.412 -6.894 1.00 72.19 248 PRO A O 1
ATOM 1825 N N . GLY A 1 249 ? 3.269 20.536 -6.213 1.00 73.50 249 GLY A N 1
ATOM 1826 C CA . GLY A 1 249 ? 4.696 20.880 -6.313 1.00 73.50 249 GLY A CA 1
ATOM 1827 C C . GLY A 1 249 ? 5.322 20.824 -7.713 1.00 73.50 249 GLY A C 1
ATOM 1828 O O . GLY A 1 249 ? 6.524 21.055 -7.843 1.00 73.50 249 GLY A O 1
ATOM 1829 N N . MET A 1 250 ? 4.522 20.644 -8.768 1.00 77.62 250 MET A N 1
ATOM 1830 C CA . MET A 1 250 ? 4.932 20.978 -10.129 1.00 77.62 250 MET A CA 1
ATOM 1831 C C . MET A 1 250 ? 4.336 22.307 -10.571 1.00 77.62 250 MET A C 1
ATOM 1833 O O . MET A 1 250 ? 3.129 22.523 -10.528 1.00 77.62 250 MET A O 1
ATOM 1837 N N . SER A 1 251 ? 5.218 23.224 -10.966 1.00 84.19 251 SER A N 1
ATOM 1838 C CA . SER A 1 251 ? 4.854 24.605 -11.318 1.00 84.19 251 SER A CA 1
ATOM 1839 C C . SER A 1 251 ? 4.994 24.900 -12.807 1.00 84.19 251 SER A C 1
ATOM 1841 O O . SER A 1 251 ? 4.488 25.915 -13.278 1.00 84.19 251 SER A O 1
ATOM 1843 N N . ASN A 1 252 ? 5.682 24.029 -13.547 1.00 87.19 252 ASN A N 1
ATOM 1844 C CA . ASN A 1 252 ? 5.967 24.218 -14.961 1.00 87.19 252 ASN A CA 1
ATOM 1845 C C . ASN A 1 252 ? 5.400 23.053 -15.770 1.00 87.19 252 ASN A C 1
ATOM 1847 O O . ASN A 1 252 ? 5.560 21.900 -15.379 1.00 87.19 252 ASN A O 1
ATOM 1851 N N . VAL A 1 253 ? 4.800 23.357 -16.919 1.00 90.56 253 VAL A N 1
ATOM 1852 C CA . VAL A 1 253 ? 4.385 22.364 -17.917 1.00 90.56 253 VAL A CA 1
ATOM 1853 C C . VAL A 1 253 ? 5.110 22.679 -19.217 1.00 90.56 253 VAL A C 1
ATOM 1855 O O . VAL A 1 253 ? 5.082 23.816 -19.692 1.00 90.56 253 VAL A O 1
ATOM 1858 N N . VAL A 1 254 ? 5.796 21.684 -19.770 1.00 93.94 254 VAL A N 1
ATOM 1859 C CA . VAL A 1 254 ? 6.557 21.782 -21.015 1.00 93.94 254 VAL A CA 1
ATOM 1860 C C . VAL A 1 254 ? 6.066 20.700 -21.961 1.00 93.94 254 VAL A C 1
ATOM 1862 O O . VAL A 1 254 ? 6.304 19.519 -21.726 1.00 93.94 254 VAL A O 1
ATOM 1865 N N . THR A 1 255 ? 5.428 21.112 -23.053 1.00 94.50 255 THR A N 1
ATOM 1866 C CA . THR A 1 255 ? 4.969 20.208 -24.114 1.00 94.50 255 THR A CA 1
ATOM 1867 C C . THR A 1 255 ? 5.904 20.277 -25.318 1.00 94.50 255 THR A C 1
ATOM 1869 O O . THR A 1 255 ? 6.332 21.364 -25.720 1.00 94.50 255 THR A O 1
ATOM 1872 N N . GLY A 1 256 ? 6.228 19.135 -25.923 1.00 92.12 256 GLY A N 1
ATOM 1873 C CA . GLY A 1 256 ? 7.048 19.096 -27.129 1.00 92.12 256 GLY A CA 1
ATOM 1874 C C . GLY A 1 256 ? 7.132 17.723 -27.784 1.00 92.12 256 GLY A C 1
ATOM 1875 O O . GLY A 1 256 ? 6.598 16.734 -27.304 1.00 92.12 256 GLY A O 1
ATOM 1876 N N . MET A 1 257 ? 7.847 17.646 -28.907 1.00 89.00 257 MET A N 1
ATOM 1877 C CA . MET A 1 257 ? 8.053 16.372 -29.609 1.00 89.00 257 MET A CA 1
ATOM 1878 C C . MET A 1 257 ? 9.166 15.508 -29.002 1.00 89.00 257 MET A C 1
ATOM 1880 O O . MET A 1 257 ? 9.246 14.327 -29.321 1.00 89.00 257 MET A O 1
ATOM 1884 N N . ALA A 1 258 ? 10.037 16.079 -28.169 1.00 88.75 258 ALA A N 1
ATOM 1885 C CA . ALA A 1 258 ? 11.158 15.380 -27.548 1.00 88.75 258 ALA A CA 1
ATOM 1886 C C . ALA A 1 258 ? 11.476 15.981 -26.174 1.00 88.75 258 ALA A C 1
ATOM 1888 O O . ALA A 1 258 ? 11.189 17.155 -25.924 1.00 88.75 258 ALA A O 1
ATOM 1889 N N . LEU A 1 259 ? 12.104 15.182 -25.309 1.00 90.69 259 LEU A N 1
ATOM 1890 C CA . LEU A 1 259 ? 12.633 15.669 -24.037 1.00 90.69 259 LEU A CA 1
ATOM 1891 C C . LEU A 1 259 ? 13.882 16.533 -24.265 1.00 90.69 259 LEU A C 1
ATOM 1893 O O . LEU A 1 259 ? 14.687 16.216 -25.144 1.00 90.69 259 LEU A O 1
ATOM 1897 N N . PRO A 1 260 ? 14.072 17.608 -23.482 1.00 87.75 260 PRO A N 1
ATOM 1898 C CA . PRO A 1 260 ? 15.329 18.341 -23.488 1.00 87.75 260 PRO A CA 1
ATOM 1899 C C . PRO A 1 260 ? 16.452 17.510 -22.853 1.00 87.75 260 PRO A C 1
ATOM 1901 O O . PRO A 1 260 ? 16.204 16.655 -22.005 1.00 87.75 260 PRO A O 1
ATOM 1904 N N . ASP A 1 261 ? 17.702 17.810 -23.220 1.00 84.19 261 ASP A N 1
ATOM 1905 C CA . ASP A 1 261 ? 18.888 17.106 -22.701 1.00 84.19 261 ASP A CA 1
ATOM 1906 C C . ASP A 1 261 ? 19.052 17.235 -21.175 1.00 84.19 261 ASP A C 1
ATOM 1908 O O . ASP A 1 261 ? 19.667 16.382 -20.534 1.00 84.19 261 ASP A O 1
ATOM 1912 N N . ILE A 1 262 ? 18.518 18.316 -20.599 1.00 85.81 262 ILE A N 1
ATOM 1913 C CA . ILE A 1 262 ? 18.536 18.605 -19.165 1.00 85.81 262 ILE A CA 1
ATOM 1914 C C . ILE A 1 262 ? 17.097 18.837 -18.710 1.00 85.81 262 ILE A C 1
ATOM 1916 O O . ILE A 1 262 ? 16.429 19.755 -19.193 1.00 85.81 262 ILE A O 1
ATOM 1920 N N . LEU A 1 263 ? 16.643 18.013 -17.767 1.00 89.56 263 LEU A N 1
ATOM 1921 C CA . LEU A 1 263 ? 15.333 18.139 -17.137 1.00 89.56 263 LEU A CA 1
ATOM 1922 C C . LEU A 1 263 ? 15.437 19.010 -15.880 1.00 89.56 263 LEU A C 1
ATOM 1924 O O . LEU A 1 263 ? 16.442 18.983 -15.172 1.00 89.56 263 LEU A O 1
ATOM 1928 N N . VAL A 1 264 ? 14.402 19.802 -15.625 1.00 89.56 264 VAL A N 1
ATOM 1929 C CA . VAL A 1 264 ? 14.335 20.755 -14.516 1.00 89.56 264 VAL A CA 1
ATOM 1930 C C . VAL A 1 264 ? 13.321 20.255 -13.500 1.00 89.56 264 VAL A C 1
ATOM 1932 O O . VAL A 1 264 ? 12.173 20.006 -13.860 1.00 89.56 264 VAL A O 1
ATOM 1935 N N . GLU A 1 265 ? 13.731 20.159 -12.238 1.00 88.31 265 GLU A N 1
ATOM 1936 C CA . GLU A 1 265 ? 12.868 19.740 -11.127 1.00 88.31 265 GLU A CA 1
ATOM 1937 C C . GLU A 1 265 ? 11.574 20.575 -11.045 1.00 88.31 265 GLU A C 1
ATOM 1939 O O . GLU A 1 265 ? 11.554 21.764 -11.380 1.00 88.31 265 GLU A O 1
ATOM 1944 N N . GLY A 1 266 ? 10.476 19.956 -10.602 1.00 84.94 266 GLY A N 1
ATOM 1945 C CA . GLY A 1 266 ? 9.170 20.613 -10.486 1.00 84.94 266 GLY A CA 1
ATOM 1946 C C . GLY A 1 266 ? 8.487 20.887 -11.833 1.00 84.94 266 GLY A C 1
ATOM 1947 O O . GLY A 1 266 ? 7.623 21.769 -11.918 1.00 84.94 266 GLY A O 1
ATOM 1948 N N . THR A 1 267 ? 8.876 20.156 -12.883 1.00 88.12 267 THR A N 1
ATOM 1949 C CA . THR A 1 267 ? 8.344 20.306 -14.245 1.00 88.12 267 THR A CA 1
ATOM 1950 C C . THR A 1 267 ? 7.619 19.043 -14.708 1.00 88.12 267 THR A C 1
ATOM 1952 O O . THR A 1 267 ? 8.128 17.932 -14.551 1.00 88.12 267 THR A O 1
ATOM 1955 N N . ILE A 1 268 ? 6.452 19.242 -15.325 1.00 90.94 268 ILE A N 1
ATOM 1956 C CA . ILE A 1 268 ? 5.710 18.244 -16.098 1.00 90.94 268 ILE A CA 1
ATOM 1957 C C . ILE A 1 268 ? 6.185 18.340 -17.548 1.00 90.94 268 ILE A C 1
ATOM 1959 O O . ILE A 1 268 ? 6.002 19.372 -18.195 1.00 90.94 268 ILE A O 1
ATOM 1963 N N . TYR A 1 269 ? 6.778 17.273 -18.068 1.00 94.75 269 TYR A N 1
ATOM 1964 C CA . TYR A 1 269 ? 7.149 17.144 -19.473 1.00 94.75 269 TYR A CA 1
ATOM 1965 C C . TYR A 1 269 ? 6.117 16.297 -20.206 1.00 94.75 269 TYR A C 1
ATOM 1967 O O . TYR A 1 269 ? 5.961 15.123 -19.888 1.00 94.75 269 TYR A O 1
ATOM 1975 N N . ILE A 1 270 ? 5.447 16.873 -21.200 1.00 95.31 270 ILE A N 1
ATOM 1976 C CA . ILE A 1 270 ? 4.498 16.179 -22.072 1.00 95.31 270 ILE A CA 1
ATOM 1977 C C . ILE A 1 270 ? 5.150 15.999 -23.442 1.00 95.31 270 ILE A C 1
ATOM 1979 O O . ILE A 1 270 ? 5.559 16.969 -24.081 1.00 95.31 270 ILE A O 1
ATOM 1983 N N . VAL A 1 271 ? 5.292 14.750 -23.878 1.00 96.56 271 VAL A N 1
ATOM 1984 C CA . VAL A 1 271 ? 6.027 14.386 -25.089 1.00 96.56 271 VAL A CA 1
ATOM 1985 C C . VAL A 1 271 ? 5.115 13.647 -26.058 1.00 96.56 271 VAL A C 1
ATOM 1987 O O . VAL A 1 271 ? 4.710 12.519 -25.793 1.00 96.56 271 VAL A O 1
ATOM 1990 N N . ASP A 1 272 ? 4.837 14.242 -27.216 1.00 94.62 272 ASP A N 1
ATOM 1991 C CA . ASP A 1 272 ? 3.899 13.683 -28.207 1.00 94.62 272 ASP A CA 1
ATOM 1992 C C . ASP A 1 272 ? 4.514 12.611 -29.126 1.00 94.62 272 ASP A C 1
ATOM 1994 O O . ASP A 1 272 ? 3.969 12.270 -30.178 1.00 94.62 272 ASP A O 1
ATOM 1998 N N . SER A 1 273 ? 5.693 12.098 -28.775 1.00 94.31 273 SER A N 1
ATOM 1999 C CA . SER A 1 273 ? 6.341 11.014 -29.506 1.00 94.31 273 SER A CA 1
ATOM 2000 C C . SER A 1 273 ? 7.219 10.166 -28.592 1.00 94.31 273 SER A C 1
ATOM 2002 O O . SER A 1 273 ? 7.572 10.583 -27.488 1.00 94.31 273 SER A O 1
ATOM 2004 N N . SER A 1 274 ? 7.587 8.968 -29.050 1.00 95.69 274 SER A N 1
ATOM 2005 C CA . SER A 1 274 ? 8.502 8.107 -28.302 1.00 95.69 274 SER A CA 1
ATOM 2006 C C . SER A 1 274 ? 9.848 8.796 -28.062 1.00 95.69 274 SER A C 1
ATOM 2008 O O . SER A 1 274 ? 10.441 9.361 -28.981 1.00 95.69 274 SER A O 1
ATOM 2010 N N . THR A 1 275 ? 10.357 8.701 -26.838 1.00 95.69 275 THR A N 1
ATOM 2011 C CA . THR A 1 275 ? 11.542 9.435 -26.380 1.00 95.69 275 THR A CA 1
ATOM 2012 C C . THR A 1 275 ? 12.468 8.550 -25.554 1.00 95.69 275 THR A C 1
ATOM 2014 O O . THR A 1 275 ? 12.097 7.457 -25.132 1.00 95.69 275 THR A O 1
ATOM 2017 N N . ASN A 1 276 ? 13.691 9.019 -25.312 1.00 93.94 276 ASN A N 1
ATOM 2018 C CA . ASN A 1 276 ? 14.666 8.309 -24.494 1.00 93.94 276 ASN A CA 1
ATOM 2019 C C . ASN A 1 276 ? 15.323 9.255 -23.487 1.00 93.94 276 ASN A C 1
ATOM 2021 O O . ASN A 1 276 ? 15.568 10.421 -23.793 1.00 93.94 276 ASN A O 1
ATOM 2025 N N . ILE A 1 277 ? 15.676 8.720 -22.322 1.00 92.00 277 ILE A N 1
ATOM 2026 C CA . ILE A 1 277 ? 16.629 9.324 -21.394 1.00 92.00 277 ILE A CA 1
ATOM 2027 C C . ILE A 1 277 ? 17.989 8.677 -21.644 1.00 92.00 277 ILE A C 1
ATOM 2029 O O . ILE A 1 277 ? 18.113 7.450 -21.690 1.00 92.00 277 ILE A O 1
ATOM 2033 N N . ASN A 1 278 ? 19.010 9.509 -21.827 1.00 89.50 278 ASN A N 1
ATOM 2034 C CA . ASN A 1 278 ? 20.374 9.051 -22.074 1.00 89.50 278 ASN A CA 1
ATOM 2035 C C . ASN A 1 278 ? 20.911 8.209 -20.904 1.00 89.50 278 ASN A C 1
ATOM 2037 O O . ASN A 1 278 ? 20.492 8.372 -19.759 1.00 89.50 278 ASN A O 1
ATOM 2041 N N . SER A 1 279 ? 21.874 7.334 -21.194 1.00 90.19 279 SER A N 1
ATOM 2042 C CA . SER A 1 279 ? 22.589 6.579 -20.162 1.00 90.19 279 SER A CA 1
ATOM 2043 C C . SER A 1 279 ? 23.293 7.507 -19.163 1.00 90.19 279 SER A C 1
ATOM 2045 O O . SER A 1 279 ? 23.707 8.609 -19.533 1.00 90.19 279 SER A O 1
ATOM 2047 N N . TYR A 1 280 ? 23.483 7.034 -17.929 1.00 88.94 280 TYR A N 1
ATOM 2048 C CA . TYR A 1 280 ? 24.160 7.744 -16.835 1.00 88.94 280 TYR A CA 1
ATOM 2049 C C . TYR A 1 280 ? 23.505 9.075 -16.436 1.00 88.94 280 TYR A C 1
ATOM 2051 O O . TYR A 1 280 ? 24.171 9.966 -15.905 1.00 88.94 280 TYR A O 1
ATOM 2059 N N . ASN A 1 281 ? 22.214 9.243 -16.722 1.00 88.62 281 ASN A N 1
ATOM 2060 C CA . ASN A 1 281 ? 21.466 10.438 -16.357 1.00 88.62 281 ASN A CA 1
ATOM 2061 C C . ASN A 1 281 ? 20.654 10.183 -15.083 1.00 88.62 281 ASN A C 1
ATOM 2063 O O . ASN A 1 281 ? 20.024 9.136 -14.956 1.00 88.62 281 ASN A O 1
ATOM 2067 N N . THR A 1 282 ? 20.645 11.143 -14.162 1.00 87.75 282 THR A N 1
ATOM 2068 C CA . THR A 1 282 ? 19.784 11.104 -12.978 1.00 87.75 282 THR A CA 1
ATOM 2069 C C . THR A 1 282 ? 18.695 12.146 -13.134 1.00 87.75 282 THR A C 1
ATOM 2071 O O . THR A 1 282 ? 18.953 13.349 -13.151 1.00 87.75 282 THR A O 1
ATOM 2074 N N . VAL A 1 283 ? 17.472 11.651 -13.232 1.00 88.12 283 VAL A N 1
ATOM 2075 C CA . VAL A 1 283 ? 16.257 12.432 -13.348 1.00 88.12 283 VAL A CA 1
ATOM 2076 C C . VAL A 1 283 ? 15.630 12.535 -11.964 1.00 88.12 283 VAL A C 1
ATOM 2078 O O . VAL A 1 283 ? 15.185 11.532 -11.409 1.00 88.12 283 VAL A O 1
ATOM 2081 N N . THR A 1 284 ? 15.603 13.746 -11.412 1.00 88.06 284 THR A N 1
ATOM 2082 C CA . THR A 1 284 ? 15.109 14.004 -10.056 1.00 88.06 284 THR A CA 1
ATOM 2083 C C . THR A 1 284 ? 13.877 14.891 -10.104 1.00 88.06 284 THR A C 1
ATOM 2085 O O . THR A 1 284 ? 13.873 15.905 -10.793 1.00 88.06 284 THR A O 1
ATOM 2088 N N . ASN A 1 285 ? 12.838 14.536 -9.355 1.00 84.44 285 ASN A N 1
ATOM 2089 C CA . ASN A 1 285 ? 11.671 15.383 -9.111 1.00 84.44 285 ASN A CA 1
ATOM 2090 C C . ASN A 1 285 ? 10.954 15.954 -10.354 1.00 84.44 285 ASN A C 1
ATOM 2092 O O . ASN A 1 285 ? 10.552 17.121 -10.364 1.00 84.44 285 ASN A O 1
ATOM 2096 N N . VAL A 1 286 ? 10.777 15.150 -11.407 1.00 87.12 286 VAL A N 1
ATOM 2097 C CA . VAL A 1 286 ? 10.048 15.544 -12.630 1.00 87.12 286 VAL A CA 1
ATOM 2098 C C . VAL A 1 286 ? 9.001 14.520 -13.027 1.00 87.12 286 VAL A C 1
ATOM 2100 O O . VAL A 1 286 ? 9.214 13.318 -12.892 1.00 87.12 286 VAL A O 1
ATOM 2103 N N . PHE A 1 287 ? 7.897 14.992 -13.593 1.00 89.25 287 PHE A N 1
ATOM 2104 C CA . PHE A 1 287 ? 6.877 14.117 -14.156 1.00 89.25 287 PHE A CA 1
ATOM 2105 C C . PHE A 1 287 ? 7.016 14.076 -15.666 1.00 89.25 287 PHE A C 1
ATOM 2107 O O . PHE A 1 287 ? 7.116 15.120 -16.309 1.00 89.25 287 PHE A O 1
ATOM 2114 N N . ILE A 1 288 ? 7.032 12.878 -16.240 1.00 93.12 288 ILE A N 1
ATOM 2115 C CA . ILE A 1 288 ? 7.198 12.701 -17.681 1.00 93.12 288 ILE A CA 1
ATOM 2116 C C . ILE A 1 288 ? 6.002 11.923 -18.217 1.00 93.12 288 ILE A C 1
ATOM 2118 O O . ILE A 1 288 ? 5.792 10.765 -17.870 1.00 93.12 288 ILE A O 1
ATOM 2122 N N . ALA A 1 289 ? 5.237 12.571 -19.082 1.00 94.25 289 ALA A N 1
ATOM 2123 C CA . ALA A 1 289 ? 4.105 12.019 -19.796 1.00 94.25 289 ALA A CA 1
ATOM 2124 C C . ALA A 1 289 ? 4.451 11.851 -21.275 1.00 94.25 289 ALA A C 1
ATOM 2126 O O . ALA A 1 289 ? 4.834 12.814 -21.934 1.00 94.25 289 ALA A O 1
ATOM 2127 N N . VAL A 1 290 ? 4.320 10.638 -21.810 1.00 96.69 290 VAL A N 1
ATOM 2128 C CA . VAL A 1 290 ? 4.733 10.318 -23.183 1.00 96.69 290 VAL A CA 1
ATOM 2129 C C . VAL A 1 290 ? 3.597 9.659 -23.958 1.00 96.69 290 VAL A C 1
ATOM 2131 O O . VAL A 1 290 ? 3.073 8.618 -23.563 1.00 96.69 290 VAL A O 1
ATOM 2134 N N . ARG A 1 291 ? 3.251 10.217 -25.120 1.00 95.94 291 ARG A N 1
ATOM 2135 C CA . ARG A 1 291 ? 2.371 9.574 -26.104 1.00 95.94 291 ARG A CA 1
ATOM 2136 C C . ARG A 1 291 ? 3.187 8.663 -27.011 1.00 95.94 291 ARG A C 1
ATOM 2138 O O . ARG A 1 291 ? 3.540 9.001 -28.139 1.00 95.94 291 ARG A O 1
ATOM 2145 N N . GLY A 1 292 ? 3.538 7.504 -26.482 1.00 95.75 292 GLY A N 1
ATOM 2146 C CA . GLY A 1 292 ? 4.412 6.543 -27.133 1.00 95.75 292 GLY A CA 1
ATOM 2147 C C . GLY A 1 292 ? 5.236 5.799 -26.101 1.00 95.75 292 GLY A C 1
ATOM 2148 O O . GLY A 1 292 ? 4.784 5.586 -24.980 1.00 95.75 292 GLY A O 1
ATOM 2149 N N . ASN A 1 293 ? 6.446 5.416 -26.489 1.00 97.31 293 ASN A N 1
ATOM 2150 C CA . ASN A 1 293 ? 7.349 4.649 -25.639 1.00 97.31 293 ASN A CA 1
ATOM 2151 C C . ASN A 1 293 ? 8.388 5.566 -24.986 1.00 97.31 293 ASN A C 1
ATOM 2153 O O . ASN A 1 293 ? 8.865 6.509 -25.622 1.00 97.31 293 ASN A O 1
ATOM 2157 N N . ILE A 1 294 ? 8.812 5.240 -23.767 1.00 96.62 294 ILE A N 1
ATOM 2158 C CA . ILE A 1 294 ? 9.970 5.866 -23.122 1.00 96.62 294 ILE A CA 1
ATOM 2159 C C . ILE A 1 294 ? 11.005 4.822 -22.718 1.00 96.62 294 ILE A C 1
ATOM 2161 O O . ILE A 1 294 ? 10.682 3.818 -22.084 1.00 96.62 294 ILE A O 1
ATOM 2165 N N . GLN A 1 295 ? 12.268 5.067 -23.077 1.00 95.94 295 GLN A N 1
ATOM 2166 C CA . GLN A 1 295 ? 13.386 4.223 -22.664 1.00 95.94 295 GLN A CA 1
ATOM 2167 C C . GLN A 1 295 ? 14.429 5.010 -21.869 1.00 95.94 295 GLN A C 1
ATOM 2169 O O . GLN A 1 295 ? 14.981 5.997 -22.347 1.00 95.94 295 GLN A O 1
ATOM 2174 N N . PHE A 1 296 ? 14.768 4.517 -20.688 1.00 94.25 296 PHE A N 1
ATOM 2175 C CA . PHE A 1 296 ? 15.884 4.960 -19.869 1.00 94.25 296 PHE A CA 1
ATOM 2176 C C . PHE A 1 296 ? 17.116 4.122 -20.201 1.00 94.25 296 PHE A C 1
ATOM 2178 O O . PHE A 1 296 ? 17.054 2.890 -20.179 1.00 94.25 296 PHE A O 1
ATOM 2185 N N . GLY A 1 297 ? 18.217 4.785 -20.557 1.00 91.94 297 GLY A N 1
ATOM 2186 C CA . GLY A 1 297 ? 19.486 4.143 -20.888 1.00 91.94 297 GLY A CA 1
ATOM 2187 C C . GLY A 1 297 ? 20.107 3.352 -19.731 1.00 91.94 297 GLY A C 1
ATOM 2188 O O . GLY A 1 297 ? 19.519 3.167 -18.669 1.00 91.94 297 GLY A O 1
ATOM 2189 N N . GLN A 1 298 ? 21.325 2.867 -19.950 1.00 92.56 298 GLN A N 1
ATOM 2190 C CA . GLN A 1 298 ? 22.106 2.197 -18.907 1.00 92.56 298 GLN A CA 1
ATOM 2191 C C . GLN A 1 298 ? 22.423 3.174 -17.762 1.00 92.56 298 GLN A C 1
ATOM 2193 O O . GLN A 1 298 ? 22.735 4.330 -18.044 1.00 92.56 298 GLN A O 1
ATOM 2198 N N . ASP A 1 299 ? 22.372 2.719 -16.505 1.00 90.00 299 ASP A N 1
ATOM 2199 C CA . ASP A 1 299 ? 22.681 3.529 -15.310 1.00 90.00 299 ASP A CA 1
ATOM 2200 C C . ASP A 1 299 ? 21.829 4.817 -15.210 1.00 90.00 299 ASP A C 1
ATOM 2202 O O . ASP A 1 299 ? 22.223 5.806 -14.588 1.00 90.00 299 ASP A O 1
ATOM 2206 N N . ALA A 1 300 ? 20.674 4.853 -15.881 1.00 89.75 300 ALA A N 1
ATOM 2207 C CA . ALA A 1 300 ? 19.753 5.973 -15.792 1.00 89.75 300 ALA A CA 1
ATOM 2208 C C . ALA A 1 300 ? 18.895 5.831 -14.528 1.00 89.75 300 ALA A C 1
ATOM 2210 O O . ALA A 1 300 ? 18.251 4.803 -14.318 1.00 89.75 300 ALA A O 1
ATOM 2211 N N . ASN A 1 301 ? 18.880 6.875 -13.704 1.00 89.06 301 ASN A N 1
ATOM 2212 C CA . ASN A 1 301 ? 18.165 6.900 -12.435 1.00 89.06 301 ASN A CA 1
ATOM 2213 C C . ASN A 1 301 ? 16.936 7.796 -12.540 1.00 89.06 301 ASN A C 1
ATOM 2215 O O . ASN A 1 301 ? 17.004 8.884 -13.112 1.00 89.06 301 ASN A O 1
ATOM 2219 N N . LEU A 1 302 ? 15.836 7.360 -11.941 1.00 88.44 302 LEU A N 1
ATOM 2220 C CA . LEU A 1 302 ? 14.618 8.138 -11.785 1.00 88.44 302 LEU A CA 1
ATOM 2221 C C . LEU A 1 302 ? 14.276 8.184 -10.295 1.00 88.44 302 LEU A C 1
ATOM 2223 O O . LEU A 1 302 ? 13.972 7.156 -9.692 1.00 88.44 302 LEU A O 1
ATOM 2227 N N . VAL A 1 303 ? 14.386 9.368 -9.697 1.00 85.31 303 VAL A N 1
ATOM 2228 C CA . VAL A 1 303 ? 14.356 9.542 -8.243 1.00 85.31 303 VAL A CA 1
ATOM 2229 C C . VAL A 1 303 ? 13.378 10.644 -7.853 1.00 85.31 303 VAL A C 1
ATOM 2231 O O . VAL A 1 303 ? 13.418 11.760 -8.371 1.00 85.31 303 VAL A O 1
ATOM 2234 N N . ASN A 1 304 ? 12.530 10.341 -6.884 1.00 77.62 304 ASN A N 1
ATOM 2235 C CA . ASN A 1 304 ? 11.748 11.315 -6.146 1.00 77.62 304 ASN A CA 1
ATOM 2236 C C . ASN A 1 304 ? 12.367 11.514 -4.760 1.00 77.62 304 ASN A C 1
ATOM 2238 O O . ASN A 1 304 ? 12.623 10.548 -4.044 1.00 77.62 304 ASN A O 1
ATOM 2242 N N . THR A 1 305 ? 12.615 12.767 -4.393 1.00 73.75 305 THR A N 1
ATOM 2243 C CA . THR A 1 305 ? 13.147 13.165 -3.081 1.00 73.75 305 THR A CA 1
ATOM 2244 C C . THR A 1 305 ? 12.197 14.093 -2.312 1.00 73.75 305 THR A C 1
ATOM 2246 O O . THR A 1 305 ? 12.571 14.606 -1.258 1.00 73.75 305 THR A O 1
ATOM 2249 N N . GLY A 1 306 ? 10.991 14.350 -2.836 1.00 59.31 306 GLY A N 1
ATOM 2250 C CA . GLY A 1 306 ? 9.999 15.244 -2.237 1.00 59.31 306 GLY A CA 1
ATOM 2251 C C . GLY A 1 306 ? 9.224 14.621 -1.067 1.00 59.31 306 GLY A C 1
ATOM 2252 O O . GLY A 1 306 ? 8.916 13.434 -1.075 1.00 59.31 306 GLY A O 1
ATOM 2253 N N . ASP A 1 307 ? 8.874 15.442 -0.068 1.00 52.34 307 ASP A N 1
ATOM 2254 C CA . ASP A 1 307 ? 8.128 15.025 1.131 1.00 52.34 307 ASP A CA 1
ATOM 2255 C C . ASP A 1 307 ? 6.605 15.104 0.915 1.00 52.34 307 ASP A C 1
ATOM 2257 O O . ASP A 1 307 ? 6.025 16.192 0.855 1.00 52.34 307 ASP A O 1
ATOM 2261 N N . ILE A 1 308 ? 5.954 13.945 0.800 1.00 48.06 308 ILE A N 1
ATOM 2262 C CA . ILE A 1 308 ? 4.518 13.804 0.504 1.00 48.06 308 ILE A CA 1
ATOM 2263 C C . ILE A 1 308 ? 3.642 14.279 1.673 1.00 48.06 308 ILE A C 1
ATOM 2265 O O . ILE A 1 308 ? 2.592 14.879 1.433 1.00 48.06 308 ILE A O 1
ATOM 2269 N N . ASP A 1 309 ? 4.120 14.157 2.917 1.00 39.69 309 ASP A N 1
ATOM 2270 C CA . ASP A 1 309 ? 3.368 14.487 4.140 1.00 39.69 309 ASP A CA 1
ATOM 2271 C C . ASP A 1 309 ? 3.148 16.004 4.326 1.00 39.69 309 ASP A C 1
ATOM 2273 O O . ASP A 1 309 ? 2.374 16.440 5.181 1.00 39.69 309 ASP A O 1
ATOM 2277 N N . THR A 1 310 ? 3.803 16.834 3.506 1.00 42.66 310 THR A N 1
ATOM 2278 C CA . THR A 1 310 ? 3.685 18.304 3.529 1.00 42.66 310 THR A CA 1
ATOM 2279 C C . THR A 1 310 ? 2.960 18.887 2.307 1.00 42.66 310 THR A C 1
ATOM 2281 O O . THR A 1 310 ? 2.989 20.100 2.090 1.00 42.66 310 THR A O 1
ATOM 2284 N N . GLY A 1 311 ? 2.269 18.045 1.526 1.00 38.88 311 GLY A N 1
ATOM 2285 C CA . GLY A 1 311 ? 1.675 18.416 0.233 1.00 38.88 311 GLY A CA 1
ATOM 2286 C C . GLY A 1 311 ? 2.602 18.132 -0.954 1.00 38.88 311 GLY A C 1
ATOM 2287 O O . GLY A 1 311 ? 2.633 18.907 -1.913 1.00 38.88 311 GLY A O 1
ATOM 2288 N N . GLY A 1 312 ? 3.394 17.060 -0.855 1.00 38.97 312 GLY A N 1
ATOM 2289 C CA . GLY A 1 312 ? 4.433 16.709 -1.821 1.00 38.97 312 GLY A CA 1
ATOM 2290 C C . GLY A 1 312 ? 3.930 16.151 -3.152 1.00 38.97 312 GLY A C 1
ATOM 2291 O O . GLY A 1 312 ? 2.757 15.839 -3.348 1.00 38.97 312 GLY A O 1
ATOM 2292 N N . VAL A 1 313 ? 4.874 16.078 -4.086 1.00 46.84 313 VAL A N 1
ATOM 2293 C CA . VAL A 1 313 ? 4.678 15.821 -5.516 1.00 46.84 313 VAL A CA 1
ATOM 2294 C C . VAL A 1 313 ? 4.567 14.321 -5.773 1.00 46.84 313 VAL A C 1
ATOM 2296 O O . VAL A 1 313 ? 5.503 13.575 -5.484 1.00 46.84 313 VAL A O 1
ATOM 2299 N N . SER A 1 314 ? 3.468 13.871 -6.380 1.00 53.28 314 SER A N 1
ATOM 2300 C CA . SER A 1 314 ? 3.436 12.563 -7.041 1.00 53.28 314 SER A CA 1
ATOM 2301 C C . SER A 1 314 ? 4.303 12.644 -8.297 1.00 53.28 314 SER A C 1
ATOM 2303 O O . SER A 1 314 ? 3.969 13.353 -9.246 1.00 53.28 314 SER A O 1
ATOM 2305 N N . ILE A 1 315 ? 5.450 11.973 -8.292 1.00 66.19 315 ILE A N 1
ATOM 2306 C CA . ILE A 1 315 ? 6.426 12.019 -9.385 1.00 66.19 315 ILE A CA 1
ATOM 2307 C C . ILE A 1 315 ? 6.403 10.668 -10.073 1.00 66.19 315 ILE A C 1
ATOM 2309 O O . ILE A 1 315 ? 6.406 9.624 -9.423 1.00 66.19 315 ILE A O 1
ATOM 2313 N N . GLY A 1 316 ? 6.341 10.683 -11.396 1.00 76.62 316 GLY A N 1
ATOM 2314 C CA . GLY A 1 316 ? 6.172 9.458 -12.143 1.00 76.62 316 GLY A CA 1
ATOM 2315 C C . GLY A 1 316 ? 6.455 9.607 -13.621 1.00 76.62 316 GLY A C 1
ATOM 2316 O O . GLY A 1 316 ? 6.531 10.710 -14.171 1.00 76.62 316 GLY A O 1
ATOM 2317 N N . VAL A 1 317 ? 6.615 8.456 -14.253 1.00 90.56 317 VAL A N 1
ATOM 2318 C CA . VAL A 1 317 ? 6.610 8.317 -15.699 1.00 90.56 317 VAL A CA 1
ATOM 2319 C C . VAL A 1 317 ? 5.289 7.690 -16.097 1.00 90.56 317 VAL A C 1
ATOM 2321 O O . VAL A 1 317 ? 4.907 6.648 -15.566 1.00 90.56 317 VAL A O 1
ATOM 2324 N N . ILE A 1 318 ? 4.617 8.305 -17.061 1.00 93.25 318 ILE A N 1
ATOM 2325 C CA . ILE A 1 318 ? 3.464 7.713 -17.724 1.00 93.25 318 ILE A CA 1
ATOM 2326 C C . ILE A 1 318 ? 3.731 7.643 -19.223 1.00 93.25 318 ILE A C 1
ATOM 2328 O O . ILE A 1 318 ? 4.214 8.603 -19.827 1.00 93.25 318 ILE A O 1
ATOM 2332 N N . ALA A 1 319 ? 3.422 6.509 -19.834 1.00 96.31 319 ALA A N 1
ATOM 2333 C CA . ALA A 1 319 ? 3.585 6.314 -21.265 1.00 96.31 319 ALA A CA 1
ATOM 2334 C C . ALA A 1 319 ? 2.382 5.565 -21.835 1.00 96.31 319 ALA A C 1
ATOM 2336 O O . ALA A 1 319 ? 1.984 4.539 -21.295 1.00 96.31 319 ALA A O 1
ATOM 2337 N N . THR A 1 320 ? 1.799 6.039 -22.937 1.00 95.62 320 THR A N 1
ATOM 2338 C CA . THR A 1 320 ? 0.692 5.313 -23.594 1.00 95.62 320 THR A CA 1
ATOM 2339 C C . THR A 1 320 ? 1.156 4.013 -24.260 1.00 95.62 320 THR A C 1
ATOM 2341 O O . THR A 1 320 ? 0.345 3.125 -24.519 1.00 95.62 320 THR A O 1
ATOM 2344 N N . GLY A 1 321 ? 2.458 3.887 -24.527 1.00 96.44 321 GLY A N 1
ATOM 2345 C CA . GLY A 1 321 ? 3.119 2.662 -24.960 1.00 96.44 321 GLY A CA 1
ATOM 2346 C C . GLY A 1 321 ? 3.936 2.020 -23.840 1.00 96.44 321 GLY A C 1
ATOM 2347 O O . GLY A 1 321 ? 3.442 1.846 -22.728 1.00 96.44 321 GLY A O 1
ATOM 2348 N N . ASP A 1 322 ? 5.175 1.649 -24.158 1.00 97.69 322 ASP A N 1
ATOM 2349 C CA . ASP A 1 322 ? 6.058 0.907 -23.252 1.00 97.69 322 ASP A CA 1
ATOM 2350 C C . ASP A 1 322 ? 6.920 1.846 -22.394 1.00 97.69 322 ASP A C 1
ATOM 2352 O O . ASP A 1 322 ? 7.431 2.858 -22.888 1.00 97.69 322 ASP A O 1
ATOM 2356 N N . VAL A 1 323 ? 7.176 1.460 -21.142 1.00 97.19 323 VAL A N 1
ATOM 2357 C CA . VAL A 1 323 ? 8.211 2.074 -20.296 1.00 97.19 323 VAL A CA 1
ATOM 2358 C C . VAL A 1 323 ? 9.342 1.080 -20.091 1.00 97.19 323 VAL A C 1
ATOM 2360 O O . VAL A 1 323 ? 9.128 -0.017 -19.584 1.00 97.19 323 VAL A O 1
ATOM 2363 N N . LYS A 1 324 ? 10.573 1.460 -20.436 1.00 96.50 324 LYS A N 1
ATOM 2364 C CA . LYS A 1 324 ? 11.723 0.558 -20.342 1.00 96.50 324 LYS A CA 1
ATOM 2365 C C . LYS A 1 324 ? 12.914 1.184 -19.633 1.00 96.50 324 LYS A C 1
ATOM 2367 O O . LYS A 1 324 ? 13.429 2.200 -20.077 1.00 96.50 324 LYS A O 1
ATOM 2372 N N . PHE A 1 325 ? 13.434 0.503 -18.623 1.00 94.12 325 PHE A N 1
ATOM 2373 C CA . PHE A 1 325 ? 14.725 0.760 -17.992 1.00 94.12 325 PHE A CA 1
ATOM 2374 C C . PHE A 1 325 ? 15.718 -0.291 -18.484 1.00 94.12 325 PHE A C 1
ATOM 2376 O O . PHE A 1 325 ? 15.474 -1.484 -18.331 1.00 94.12 325 PHE A O 1
ATOM 2383 N N . VAL A 1 326 ? 16.806 0.118 -19.144 1.00 91.12 326 VAL A N 1
ATOM 2384 C CA . VAL A 1 326 ? 17.664 -0.830 -19.877 1.00 91.12 326 VAL A CA 1
ATOM 2385 C C . VAL A 1 326 ? 18.478 -1.734 -18.950 1.00 91.12 326 VAL A C 1
ATOM 2387 O O . VAL A 1 326 ? 18.412 -2.948 -19.131 1.00 91.12 326 VAL A O 1
ATOM 2390 N N . GLN A 1 327 ? 19.249 -1.173 -18.011 1.00 91.00 327 GLN A N 1
ATOM 2391 C CA . GLN A 1 327 ? 20.034 -1.911 -17.004 1.00 91.00 327 GLN A CA 1
ATOM 2392 C C . GLN A 1 327 ? 20.697 -0.966 -15.991 1.00 91.00 327 GLN A C 1
ATOM 2394 O O . GLN A 1 327 ? 20.878 0.213 -16.298 1.00 91.00 327 GLN A O 1
ATOM 2399 N N . ASP A 1 328 ? 21.102 -1.507 -14.839 1.00 87.38 328 ASP A N 1
ATOM 2400 C CA . ASP A 1 328 ? 21.961 -0.880 -13.811 1.00 87.38 328 ASP A CA 1
ATOM 2401 C C . ASP A 1 328 ? 21.430 0.443 -13.199 1.00 87.38 328 ASP A C 1
ATOM 2403 O O . ASP A 1 328 ? 22.129 1.120 -12.453 1.00 87.38 328 ASP A O 1
ATOM 2407 N N . GLY A 1 329 ? 20.195 0.840 -13.515 1.00 87.31 329 GLY A N 1
ATOM 2408 C CA . GLY A 1 329 ? 19.565 2.061 -13.008 1.00 87.31 329 GLY A CA 1
ATOM 2409 C C . GLY A 1 329 ? 18.861 1.885 -11.661 1.00 87.31 329 GLY A C 1
ATOM 2410 O O . GLY A 1 329 ? 18.665 0.770 -11.173 1.00 87.31 329 GLY A O 1
ATOM 2411 N N . VAL A 1 330 ? 18.418 3.002 -11.085 1.00 86.75 330 VAL A N 1
ATOM 2412 C CA . VAL A 1 330 ? 17.612 3.032 -9.856 1.00 86.75 330 VAL A CA 1
ATOM 2413 C C . VAL A 1 330 ? 16.290 3.753 -10.093 1.00 86.75 330 VAL A C 1
ATOM 2415 O O . VAL A 1 330 ? 16.255 4.849 -10.650 1.00 86.75 330 VAL A O 1
ATOM 2418 N N . ILE A 1 331 ? 15.205 3.143 -9.624 1.00 87.50 331 ILE A N 1
ATOM 2419 C CA . ILE A 1 331 ? 13.849 3.693 -9.606 1.00 87.50 331 ILE A CA 1
ATOM 2420 C C . ILE A 1 331 ? 13.491 3.925 -8.138 1.00 87.50 331 ILE A C 1
ATOM 2422 O O . ILE A 1 331 ? 13.392 2.964 -7.385 1.00 87.50 331 ILE A O 1
ATOM 2426 N N . SER A 1 332 ? 13.335 5.171 -7.696 1.00 84.50 332 SER A N 1
ATOM 2427 C CA . SER A 1 332 ? 13.157 5.472 -6.270 1.00 84.50 332 SER A CA 1
ATOM 2428 C C . SER A 1 332 ? 12.018 6.452 -6.022 1.00 84.50 332 SER A C 1
ATOM 2430 O O . SER A 1 332 ? 12.082 7.581 -6.506 1.00 84.50 332 SER A O 1
ATOM 2432 N N . GLY A 1 333 ? 10.990 6.041 -5.275 1.00 76.06 333 GLY A N 1
ATOM 2433 C CA . GLY A 1 333 ? 9.882 6.922 -4.879 1.00 76.06 333 GLY A CA 1
ATOM 2434 C C . GLY A 1 333 ? 8.979 7.373 -6.035 1.00 76.06 333 GLY A C 1
ATOM 2435 O O . GLY A 1 333 ? 8.371 8.443 -5.952 1.00 76.06 333 GLY A O 1
ATOM 2436 N N . VAL A 1 334 ? 8.937 6.618 -7.139 1.00 79.31 334 VAL A N 1
ATOM 2437 C CA . VAL A 1 334 ? 8.248 7.024 -8.375 1.00 79.31 334 VAL A CA 1
ATOM 2438 C C . VAL A 1 334 ? 7.159 6.061 -8.818 1.00 79.31 334 VAL A C 1
ATOM 2440 O O . VAL A 1 334 ? 7.282 4.843 -8.687 1.00 79.31 334 VAL A O 1
ATOM 2443 N N . ASP A 1 335 ? 6.131 6.630 -9.438 1.00 83.62 335 ASP A N 1
ATOM 2444 C CA . ASP A 1 335 ? 5.071 5.880 -10.100 1.00 83.62 335 ASP A CA 1
ATOM 2445 C C . ASP A 1 335 ? 5.419 5.647 -11.569 1.00 83.62 335 ASP A C 1
ATOM 2447 O O . ASP A 1 335 ? 5.685 6.584 -12.323 1.00 83.62 335 ASP A O 1
ATOM 2451 N N . VAL A 1 336 ? 5.398 4.392 -12.001 1.00 90.12 336 VAL A N 1
ATOM 2452 C CA . VAL A 1 336 ? 5.680 4.001 -13.380 1.00 90.12 336 VAL A CA 1
ATOM 2453 C C . VAL A 1 336 ? 4.429 3.381 -13.984 1.00 90.12 336 VAL A C 1
ATOM 2455 O O . VAL A 1 336 ? 3.996 2.303 -13.579 1.00 90.12 336 VAL A O 1
ATOM 2458 N N . ILE A 1 337 ? 3.851 4.054 -14.975 1.00 91.50 337 ILE A N 1
ATOM 2459 C CA . ILE A 1 337 ? 2.597 3.641 -15.605 1.00 91.50 337 ILE A CA 1
ATOM 2460 C C . ILE A 1 337 ? 2.800 3.499 -17.112 1.00 91.50 337 ILE A C 1
ATOM 2462 O O . ILE A 1 337 ? 3.248 4.430 -17.781 1.00 91.50 337 ILE A O 1
ATOM 2466 N N . ALA A 1 338 ? 2.444 2.343 -17.658 1.00 95.44 338 ALA A N 1
ATOM 2467 C CA . ALA A 1 338 ? 2.536 2.048 -19.079 1.00 95.44 338 ALA A CA 1
ATOM 2468 C C . ALA A 1 338 ? 1.189 1.554 -19.605 1.00 95.44 338 ALA A C 1
ATOM 2470 O O . ALA A 1 338 ? 0.581 0.649 -19.040 1.00 95.44 338 ALA A O 1
ATOM 2471 N N . GLY A 1 339 ? 0.747 2.091 -20.739 1.00 92.62 339 GLY A N 1
ATOM 2472 C CA . GLY A 1 339 ? -0.431 1.584 -21.442 1.00 92.62 339 GLY A CA 1
ATOM 2473 C C . GLY A 1 339 ? -0.219 0.173 -21.998 1.00 92.62 339 GLY A C 1
ATOM 2474 O O . GLY A 1 339 ? -1.195 -0.531 -22.246 1.00 92.62 339 GLY A O 1
ATOM 2475 N N . LYS A 1 340 ? 1.044 -0.239 -22.168 1.00 96.19 340 LYS A N 1
ATOM 2476 C CA . LYS A 1 340 ? 1.455 -1.573 -22.618 1.00 96.19 340 LYS A CA 1
ATOM 2477 C C . LYS A 1 340 ? 2.393 -2.232 -21.613 1.00 96.19 340 LYS A C 1
ATOM 2479 O O . LYS A 1 340 ? 1.947 -2.560 -20.517 1.00 96.19 340 LYS A O 1
ATOM 2484 N N . ASP A 1 341 ? 3.663 -2.424 -21.971 1.00 97.56 341 ASP A N 1
ATOM 2485 C CA . ASP A 1 341 ? 4.616 -3.181 -21.173 1.00 97.56 341 ASP A CA 1
ATOM 2486 C C . ASP A 1 341 ? 5.509 -2.263 -20.320 1.00 97.56 341 ASP A C 1
ATOM 2488 O O . ASP A 1 341 ? 5.965 -1.204 -20.764 1.00 97.56 341 ASP A O 1
ATOM 2492 N N . ILE A 1 342 ? 5.833 -2.710 -19.106 1.00 97.31 342 ILE A N 1
ATOM 2493 C CA . ILE A 1 342 ? 6.947 -2.173 -18.315 1.00 97.31 342 ILE A CA 1
ATOM 2494 C C . ILE A 1 342 ? 8.100 -3.169 -18.380 1.00 97.31 342 ILE A C 1
ATOM 2496 O O . ILE A 1 342 ? 7.929 -4.352 -18.102 1.00 97.31 342 ILE A O 1
ATOM 2500 N N . VAL A 1 343 ? 9.298 -2.695 -18.711 1.00 96.50 343 VAL A N 1
ATOM 2501 C CA . VAL A 1 343 ? 10.513 -3.513 -18.751 1.00 96.50 343 VAL A CA 1
ATOM 2502 C C . VAL A 1 343 ? 11.552 -2.923 -17.806 1.00 96.50 343 VAL A C 1
ATOM 2504 O O . VAL A 1 343 ? 12.130 -1.876 -18.079 1.00 96.50 343 VAL A O 1
ATOM 2507 N N . ILE A 1 344 ? 11.814 -3.615 -16.708 1.00 93.81 344 ILE A N 1
ATOM 2508 C CA . ILE A 1 344 ? 12.877 -3.344 -15.747 1.00 93.81 344 ILE A CA 1
ATOM 2509 C C . ILE A 1 344 ? 14.059 -4.240 -16.116 1.00 93.81 344 ILE A C 1
ATOM 2511 O O . ILE A 1 344 ? 13.958 -5.462 -16.087 1.00 93.81 344 ILE A O 1
ATOM 2515 N N . GLY A 1 345 ? 15.162 -3.636 -16.538 1.00 90.75 345 GLY A N 1
ATOM 2516 C CA . GLY A 1 345 ? 16.356 -4.331 -17.007 1.00 90.75 345 GLY A CA 1
ATOM 2517 C C . GLY A 1 345 ? 17.130 -5.093 -15.933 1.00 90.75 345 GLY A C 1
ATOM 2518 O O . GLY A 1 345 ? 16.743 -5.157 -14.769 1.00 90.75 345 GLY A O 1
ATOM 2519 N N . GLN A 1 346 ? 18.263 -5.671 -16.334 1.00 90.44 346 GLN A N 1
ATOM 2520 C CA . GLN A 1 346 ? 19.160 -6.366 -15.406 1.00 90.44 346 GLN A CA 1
ATOM 2521 C C . GLN A 1 346 ? 19.779 -5.400 -14.386 1.00 90.44 346 GLN A C 1
ATOM 2523 O O . GLN A 1 346 ? 20.096 -4.261 -14.732 1.00 90.44 346 GLN A O 1
ATOM 2528 N N . ASN A 1 347 ? 19.956 -5.872 -13.151 1.00 87.25 347 ASN A N 1
ATOM 2529 C CA . ASN A 1 347 ? 20.513 -5.119 -12.018 1.00 87.25 347 ASN A CA 1
ATOM 2530 C C . ASN A 1 347 ? 19.819 -3.770 -11.733 1.00 87.25 347 ASN A C 1
ATOM 2532 O O . ASN A 1 347 ? 20.401 -2.915 -11.069 1.00 87.25 347 ASN A O 1
ATOM 2536 N N . VAL A 1 348 ? 18.604 -3.544 -12.243 1.00 85.75 348 VAL A N 1
ATOM 2537 C CA . VAL A 1 348 ? 17.845 -2.340 -11.902 1.00 85.75 348 VAL A CA 1
ATOM 2538 C C . VAL A 1 348 ? 17.251 -2.530 -10.512 1.00 85.75 348 VAL A C 1
ATOM 2540 O O . VAL A 1 348 ? 16.570 -3.524 -10.249 1.00 85.75 348 VAL A O 1
ATOM 2543 N N . GLY A 1 349 ? 17.523 -1.581 -9.621 1.00 84.56 349 GLY A N 1
ATOM 2544 C CA . GLY A 1 349 ? 16.924 -1.536 -8.292 1.00 84.56 349 GLY A CA 1
ATOM 2545 C C . GLY A 1 349 ? 15.670 -0.672 -8.299 1.00 84.56 349 GLY A C 1
ATOM 2546 O O . GLY A 1 349 ? 15.690 0.426 -8.856 1.00 84.56 349 GLY A O 1
ATOM 2547 N N . ALA A 1 350 ? 14.598 -1.131 -7.657 1.00 82.88 350 ALA A N 1
ATOM 2548 C CA . ALA A 1 350 ? 13.449 -0.281 -7.369 1.00 82.88 350 ALA A CA 1
ATOM 2549 C C . ALA A 1 350 ? 13.232 -0.176 -5.863 1.00 82.88 350 ALA A C 1
ATOM 2551 O O . ALA A 1 350 ? 13.162 -1.197 -5.179 1.00 82.88 350 ALA A O 1
ATOM 2552 N N . VAL A 1 351 ? 13.110 1.054 -5.365 1.00 75.81 351 VAL A N 1
ATOM 2553 C CA . VAL A 1 351 ? 12.845 1.345 -3.959 1.00 75.81 351 VAL A CA 1
ATOM 2554 C C . VAL A 1 351 ? 11.607 2.215 -3.839 1.00 75.81 351 VAL A C 1
ATOM 2556 O O . VAL A 1 351 ? 11.587 3.326 -4.360 1.00 75.81 351 VAL A O 1
ATOM 2559 N N . ALA A 1 352 ? 10.561 1.715 -3.179 1.00 72.19 352 ALA A N 1
ATOM 2560 C CA . ALA A 1 352 ? 9.296 2.448 -3.035 1.00 72.19 352 ALA A CA 1
ATOM 2561 C C . ALA A 1 352 ? 8.766 3.039 -4.351 1.00 72.19 352 ALA A C 1
ATOM 2563 O O . ALA A 1 352 ? 8.348 4.191 -4.424 1.00 72.19 352 ALA A O 1
ATOM 2564 N N . ALA A 1 353 ? 8.822 2.230 -5.404 1.00 77.75 353 ALA A N 1
ATOM 2565 C CA . ALA A 1 353 ? 8.197 2.531 -6.679 1.00 77.75 353 ALA A CA 1
ATOM 2566 C C . ALA A 1 353 ? 6.832 1.841 -6.764 1.00 77.75 353 ALA A C 1
ATOM 2568 O O . ALA A 1 353 ? 6.628 0.815 -6.117 1.00 77.75 353 ALA A O 1
ATOM 2569 N N . THR A 1 354 ? 5.926 2.358 -7.591 1.00 82.19 354 THR A N 1
ATOM 2570 C CA . THR A 1 354 ? 4.722 1.615 -7.989 1.00 82.19 354 THR A CA 1
ATOM 2571 C C . THR A 1 354 ? 4.728 1.366 -9.489 1.00 82.19 354 THR A C 1
ATOM 2573 O O . THR A 1 354 ? 5.245 2.176 -10.262 1.00 82.19 354 THR A O 1
ATOM 2576 N N . PHE A 1 355 ? 4.169 0.235 -9.914 1.00 88.12 355 PHE A N 1
ATOM 2577 C CA . PHE A 1 355 ? 4.117 -0.150 -11.321 1.00 88.12 355 PHE A CA 1
ATOM 2578 C C . PHE A 1 355 ? 2.680 -0.440 -11.753 1.00 88.12 355 PHE A C 1
ATOM 2580 O O . PHE A 1 355 ? 1.939 -1.165 -11.095 1.00 88.12 355 PHE A O 1
ATOM 2587 N N . SER A 1 356 ? 2.270 0.087 -12.899 1.00 91.06 356 SER A N 1
ATOM 2588 C CA . SER A 1 356 ? 1.009 -0.300 -13.526 1.00 91.06 356 SER A CA 1
ATOM 2589 C C . SER A 1 356 ? 1.224 -0.461 -15.020 1.00 91.06 356 SER A C 1
ATOM 2591 O O . SER A 1 356 ? 1.608 0.490 -15.691 1.00 91.06 356 SER A O 1
ATOM 2593 N N . ALA A 1 357 ? 1.007 -1.671 -15.523 1.00 94.31 357 ALA A N 1
ATOM 2594 C CA . ALA A 1 357 ? 1.142 -2.003 -16.933 1.00 94.31 357 ALA A CA 1
ATOM 2595 C C . ALA A 1 357 ? -0.192 -2.510 -17.483 1.00 94.31 357 ALA A C 1
ATOM 2597 O O . ALA A 1 357 ? -0.813 -3.406 -16.900 1.00 94.31 357 ALA A O 1
ATOM 2598 N N . GLY A 1 358 ? -0.614 -1.973 -18.627 1.00 91.62 358 GLY A N 1
ATOM 2599 C CA . GLY A 1 358 ? -1.777 -2.474 -19.356 1.00 91.62 358 GLY A CA 1
ATOM 2600 C C . GLY A 1 358 ? -1.600 -3.927 -19.803 1.00 91.62 358 GLY A C 1
ATOM 2601 O O . GLY A 1 358 ? -2.529 -4.722 -19.664 1.00 91.62 358 GLY A O 1
ATOM 2602 N N . ASP A 1 359 ? -0.390 -4.280 -20.247 1.00 95.94 359 ASP A N 1
ATOM 2603 C CA . ASP A 1 359 ? -0.017 -5.617 -20.702 1.00 95.94 359 ASP A CA 1
ATOM 2604 C C . ASP A 1 359 ? 0.915 -6.294 -19.679 1.00 95.94 359 ASP A C 1
ATOM 2606 O O . ASP A 1 359 ? 0.439 -6.780 -18.657 1.00 95.94 359 ASP A O 1
ATOM 2610 N N . ASN A 1 360 ? 2.228 -6.369 -19.907 1.00 97.62 360 ASN A N 1
ATOM 2611 C CA . ASN A 1 360 ? 3.132 -7.177 -19.081 1.00 97.62 360 ASN A CA 1
ATOM 2612 C C . ASN A 1 360 ? 4.131 -6.333 -18.284 1.00 97.62 360 ASN A C 1
ATOM 2614 O O . ASN A 1 360 ? 4.511 -5.233 -18.678 1.00 97.62 360 ASN A O 1
ATOM 2618 N N . ILE A 1 361 ? 4.627 -6.895 -17.182 1.00 96.94 361 ILE A N 1
ATOM 2619 C CA . ILE A 1 361 ? 5.804 -6.377 -16.480 1.00 96.94 361 ILE A CA 1
ATOM 2620 C C . ILE A 1 361 ? 6.931 -7.401 -16.612 1.00 96.94 361 ILE A C 1
ATOM 2622 O O . ILE A 1 361 ? 6.805 -8.541 -16.170 1.00 96.94 361 ILE A O 1
ATOM 2626 N N . HIS A 1 362 ? 8.048 -6.997 -17.205 1.00 96.69 362 HIS A N 1
ATOM 2627 C CA . HIS A 1 362 ? 9.265 -7.793 -17.314 1.00 96.69 362 HIS A CA 1
ATOM 2628 C C . HIS A 1 362 ? 10.321 -7.250 -16.361 1.00 96.69 362 HIS A C 1
ATOM 2630 O O . HIS A 1 362 ? 10.646 -6.071 -16.419 1.00 96.69 362 HIS A O 1
ATOM 2636 N N . ILE A 1 363 ? 10.884 -8.106 -15.520 1.00 94.25 363 ILE A N 1
ATOM 2637 C CA . ILE A 1 363 ? 11.903 -7.767 -14.531 1.00 94.25 363 ILE A CA 1
ATOM 2638 C C . ILE A 1 363 ? 13.135 -8.617 -14.820 1.00 94.25 363 ILE A C 1
ATOM 2640 O O . ILE A 1 363 ? 13.056 -9.840 -14.896 1.00 94.25 363 ILE A O 1
ATOM 2644 N N . GLY A 1 364 ? 14.266 -7.964 -15.062 1.00 91.12 364 GLY A N 1
ATOM 2645 C CA . GLY A 1 364 ? 15.509 -8.588 -15.488 1.00 91.12 364 GLY A CA 1
ATOM 2646 C C . GLY A 1 364 ? 16.198 -9.393 -14.390 1.00 91.12 364 GLY A C 1
ATOM 2647 O O . GLY A 1 364 ? 15.742 -9.476 -13.252 1.00 91.12 364 GLY A O 1
ATOM 2648 N N . GLN A 1 365 ? 17.328 -10.002 -14.749 1.00 90.94 365 GLN A N 1
ATOM 2649 C CA . GLN A 1 365 ? 18.164 -10.738 -13.801 1.00 90.94 365 GLN A CA 1
ATOM 2650 C C . GLN A 1 365 ? 18.731 -9.812 -12.713 1.00 90.94 365 GLN A C 1
ATOM 2652 O O . GLN A 1 365 ? 19.076 -8.664 -13.006 1.00 90.94 365 GLN A O 1
ATOM 2657 N N . ASN A 1 366 ? 18.857 -10.328 -11.485 1.00 87.44 366 ASN A N 1
ATOM 2658 C CA . ASN A 1 366 ? 19.361 -9.620 -10.298 1.00 87.44 366 ASN A CA 1
ATOM 2659 C C . ASN A 1 366 ? 18.598 -8.334 -9.941 1.00 87.44 366 ASN A C 1
ATOM 2661 O O . ASN A 1 366 ? 19.083 -7.548 -9.126 1.00 87.44 366 ASN A O 1
ATOM 2665 N N . ALA A 1 367 ? 17.442 -8.067 -10.547 1.00 84.94 367 ALA A N 1
ATOM 2666 C CA . ALA A 1 367 ? 16.649 -6.906 -10.181 1.00 84.94 367 ALA A CA 1
ATOM 2667 C C . ALA A 1 367 ? 16.132 -7.080 -8.746 1.0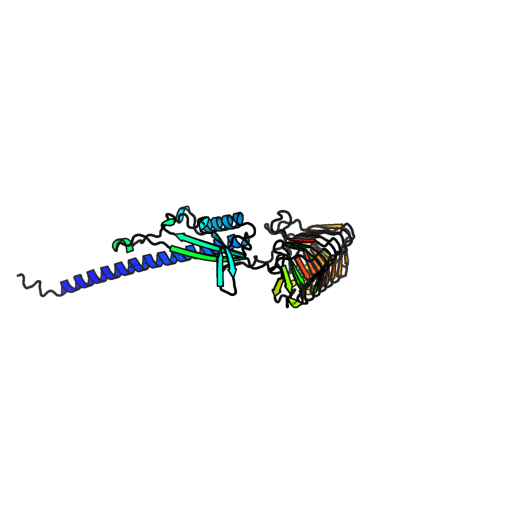0 84.94 367 ALA A C 1
ATOM 2669 O O . ALA A 1 367 ? 15.585 -8.128 -8.395 1.00 84.94 367 ALA A O 1
ATOM 2670 N N . GLN A 1 368 ? 16.340 -6.055 -7.923 1.00 82.56 368 GLN A N 1
ATOM 2671 C CA . GLN A 1 368 ? 15.940 -6.049 -6.519 1.00 82.56 368 GLN A CA 1
ATOM 2672 C C . GLN A 1 368 ? 14.830 -5.021 -6.343 1.00 82.56 368 GLN A C 1
ATOM 2674 O O . GLN A 1 368 ? 15.061 -3.817 -6.487 1.00 82.56 368 GLN A O 1
ATOM 2679 N N . LEU A 1 369 ? 13.624 -5.505 -6.059 1.00 82.69 369 LEU A N 1
ATOM 2680 C CA . LEU A 1 369 ? 12.479 -4.663 -5.745 1.00 82.69 369 LEU A CA 1
ATOM 2681 C C . LEU A 1 369 ? 12.289 -4.670 -4.232 1.00 82.69 369 LEU A C 1
ATOM 2683 O O . LEU A 1 369 ? 11.969 -5.700 -3.635 1.00 82.69 369 LEU A O 1
ATOM 2687 N N . ASN A 1 370 ? 12.517 -3.518 -3.614 1.00 74.12 370 ASN A N 1
ATOM 2688 C CA . ASN A 1 370 ? 12.464 -3.369 -2.172 1.00 74.12 370 ASN A CA 1
ATOM 2689 C C . ASN A 1 370 ? 11.517 -2.234 -1.803 1.00 74.12 370 ASN A C 1
ATOM 2691 O O . ASN A 1 370 ? 11.698 -1.095 -2.221 1.00 74.12 370 ASN A O 1
ATOM 2695 N N . PHE A 1 371 ? 10.522 -2.511 -0.978 1.00 63.09 371 PHE A N 1
ATOM 2696 C CA . PHE A 1 371 ? 9.800 -1.457 -0.294 1.00 63.09 371 PHE A CA 1
ATOM 2697 C C . PHE A 1 371 ? 10.143 -1.489 1.185 1.00 63.09 371 PHE A C 1
ATOM 2699 O O . PHE A 1 371 ? 9.827 -2.440 1.895 1.00 63.09 371 PHE A O 1
ATOM 2706 N N . ASN A 1 372 ? 10.764 -0.407 1.647 1.00 51.38 372 ASN A N 1
ATOM 2707 C CA . ASN A 1 372 ? 10.810 -0.092 3.059 1.00 51.38 372 ASN A CA 1
ATOM 2708 C C . ASN A 1 372 ? 9.845 1.080 3.305 1.00 51.38 372 ASN A C 1
ATOM 2710 O O . ASN A 1 372 ? 10.244 2.223 3.077 1.00 51.38 372 ASN A O 1
ATOM 2714 N N . PRO A 1 373 ? 8.609 0.834 3.786 1.00 43.34 373 PRO A N 1
ATOM 2715 C CA . PRO A 1 373 ? 7.674 1.909 4.137 1.00 43.34 373 PRO A CA 1
ATOM 2716 C C . PRO A 1 373 ? 8.222 2.852 5.218 1.00 43.34 373 PRO A C 1
ATOM 2718 O O . PRO A 1 373 ? 7.660 3.918 5.461 1.00 43.34 373 PRO A O 1
ATOM 2721 N N . TYR A 1 374 ? 9.317 2.458 5.874 1.00 38.12 374 TYR A N 1
ATOM 2722 C CA . TYR A 1 374 ? 9.959 3.159 6.973 1.00 38.12 374 TYR A CA 1
ATOM 2723 C C . TYR A 1 374 ? 11.344 3.711 6.612 1.00 38.12 374 TYR A C 1
ATOM 2725 O O . TYR A 1 374 ? 12.057 4.144 7.518 1.00 38.12 374 TYR A O 1
ATOM 2733 N N . ASP A 1 375 ? 11.756 3.710 5.335 1.00 39.84 375 ASP A N 1
ATOM 2734 C CA . ASP A 1 375 ? 12.924 4.491 4.924 1.00 39.84 375 ASP A CA 1
ATOM 2735 C C . ASP A 1 375 ? 12.544 5.980 4.982 1.00 39.84 375 ASP A C 1
ATOM 2737 O O . ASP A 1 375 ? 11.756 6.453 4.160 1.00 39.84 375 ASP A O 1
ATOM 2741 N N . PRO A 1 376 ? 13.079 6.761 5.941 1.00 37.53 376 PRO A N 1
ATOM 2742 C CA . PRO A 1 376 ? 12.719 8.167 6.077 1.00 37.53 376 PRO A CA 1
ATOM 2743 C C . PRO A 1 376 ? 13.158 9.009 4.868 1.00 37.53 376 PRO A C 1
ATOM 2745 O O . PRO A 1 376 ? 12.795 10.181 4.796 1.00 37.53 376 PRO A O 1
ATOM 2748 N N . THR A 1 377 ? 13.951 8.444 3.948 1.00 36.41 377 THR A N 1
ATOM 2749 C CA . THR A 1 377 ? 14.445 9.115 2.743 1.00 36.41 377 THR A CA 1
ATOM 2750 C C . THR A 1 377 ? 13.604 8.859 1.491 1.00 36.41 377 THR A C 1
ATOM 2752 O O . THR A 1 377 ? 13.801 9.570 0.506 1.00 36.41 377 THR A O 1
ATOM 2755 N N . ILE A 1 378 ? 12.673 7.893 1.500 1.00 43.12 378 ILE A N 1
ATOM 2756 C CA . ILE A 1 378 ? 11.898 7.511 0.310 1.00 43.12 378 ILE A CA 1
ATOM 2757 C C . ILE A 1 378 ? 10.471 7.124 0.720 1.00 43.12 378 ILE A C 1
ATOM 2759 O O . ILE A 1 378 ? 10.248 6.089 1.342 1.00 43.12 378 ILE A O 1
ATOM 2763 N N . LYS A 1 379 ? 9.490 7.947 0.339 1.00 47.53 379 LYS A N 1
ATOM 2764 C CA . LYS A 1 379 ? 8.062 7.698 0.570 1.00 47.53 379 LYS A CA 1
ATOM 2765 C C . LYS A 1 379 ? 7.355 7.741 -0.785 1.00 47.53 379 LYS A C 1
ATOM 2767 O O . LYS A 1 379 ? 7.510 8.715 -1.514 1.00 47.53 379 LYS A O 1
ATOM 2772 N N . ALA A 1 380 ? 6.672 6.664 -1.167 1.00 37.03 380 ALA A N 1
ATOM 2773 C CA . ALA A 1 380 ? 5.889 6.595 -2.404 1.00 37.03 380 ALA A CA 1
ATOM 2774 C C . ALA A 1 380 ? 4.618 7.455 -2.292 1.00 37.03 380 ALA A C 1
ATOM 2776 O O . ALA A 1 380 ? 4.093 7.627 -1.191 1.00 37.03 380 ALA A O 1
ATOM 2777 N N . ALA A 1 381 ? 4.128 7.979 -3.424 1.00 35.53 381 ALA A N 1
ATOM 2778 C CA . ALA A 1 381 ? 2.843 8.677 -3.506 1.00 35.53 381 ALA A CA 1
ATOM 2779 C C . ALA A 1 381 ? 1.721 7.788 -2.946 1.00 35.53 381 ALA A C 1
ATOM 2781 O O . ALA A 1 381 ? 1.638 6.616 -3.305 1.00 35.53 381 ALA A O 1
ATOM 2782 N N . GLU A 1 382 ? 0.888 8.341 -2.056 1.00 33.09 382 GLU A N 1
ATOM 2783 C CA . GLU A 1 382 ? -0.161 7.592 -1.359 1.00 33.09 382 GLU A CA 1
ATOM 2784 C C . GLU A 1 382 ? -1.005 6.715 -2.297 1.00 33.09 382 GLU A C 1
ATOM 2786 O O . GLU A 1 382 ? -1.564 7.183 -3.293 1.00 33.09 382 GLU A O 1
ATOM 2791 N N . PRO A 1 383 ? -1.260 5.487 -1.862 1.00 32.72 383 PRO A N 1
ATOM 2792 C CA . PRO A 1 383 ? -2.484 4.766 -2.117 1.00 32.72 383 PRO A CA 1
ATOM 2793 C C . PRO A 1 383 ? -3.290 4.816 -0.818 1.00 32.72 383 PRO A C 1
ATOM 2795 O O . PRO A 1 383 ? -2.842 4.340 0.221 1.00 32.72 383 PRO A O 1
ATOM 2798 N N . THR A 1 384 ? -4.457 5.450 -0.852 1.00 30.17 384 THR A N 1
ATOM 2799 C CA . THR A 1 384 ? -5.429 5.505 0.251 1.00 30.17 384 THR A CA 1
ATOM 2800 C C . THR A 1 384 ? -5.342 4.295 1.185 1.00 30.17 384 THR A C 1
ATOM 2802 O O . THR A 1 384 ? -5.748 3.220 0.765 1.00 30.17 384 THR A O 1
ATOM 2805 N N . GLN A 1 385 ? -4.816 4.518 2.400 1.00 31.34 385 GLN A N 1
ATOM 2806 C CA . GLN A 1 385 ? -4.779 3.642 3.582 1.00 31.34 385 GLN A CA 1
ATOM 2807 C C . GLN A 1 385 ? -4.545 2.152 3.303 1.00 31.34 385 GLN A C 1
ATOM 2809 O O . GLN A 1 385 ? -5.400 1.492 2.721 1.00 31.34 385 GLN A O 1
ATOM 2814 N N . ALA A 1 386 ? -3.449 1.577 3.813 1.00 36.28 386 ALA A N 1
ATOM 2815 C CA . ALA A 1 386 ? -3.384 0.134 4.066 1.00 36.28 386 ALA A CA 1
ATOM 2816 C C . ALA A 1 386 ? -4.745 -0.316 4.600 1.00 36.28 386 ALA A C 1
ATOM 2818 O O . ALA A 1 386 ? -5.227 0.253 5.584 1.00 36.28 386 ALA A O 1
ATOM 2819 N N . GLY A 1 387 ? -5.416 -1.208 3.867 1.00 39.75 387 GLY A N 1
ATOM 2820 C CA . GLY A 1 387 ? -6.764 -1.633 4.201 1.00 39.75 387 GLY A CA 1
ATOM 2821 C C . GLY A 1 387 ? -6.731 -2.196 5.611 1.00 39.75 387 GLY A C 1
ATOM 2822 O O . GLY A 1 387 ? -6.182 -3.263 5.853 1.00 39.75 387 GLY A O 1
ATOM 2823 N N . VAL A 1 388 ? -7.243 -1.451 6.578 1.00 36.44 388 VAL A N 1
ATOM 2824 C CA . VAL A 1 388 ? -7.426 -1.977 7.920 1.00 36.44 388 VAL A CA 1
ATOM 2825 C C . VAL A 1 388 ? -8.905 -2.223 8.078 1.00 36.44 388 VAL A C 1
ATOM 2827 O O . VAL A 1 388 ? -9.720 -1.299 8.041 1.00 36.44 388 VAL A O 1
ATOM 2830 N N . LEU A 1 389 ? -9.245 -3.491 8.263 1.00 39.09 389 LEU A N 1
ATOM 2831 C CA . LEU A 1 389 ? -10.594 -3.891 8.603 1.00 39.09 389 LEU A CA 1
ATOM 2832 C C . LEU A 1 389 ? -10.689 -4.020 10.118 1.00 39.09 389 LEU A C 1
ATOM 2834 O O . LEU A 1 389 ? -10.018 -4.856 10.725 1.00 39.09 389 LEU A O 1
ATOM 2838 N N . VAL A 1 390 ? -11.527 -3.171 10.710 1.00 40.47 390 VAL A N 1
ATOM 2839 C CA . VAL A 1 390 ? -11.950 -3.293 12.106 1.00 40.47 390 VAL A CA 1
ATOM 2840 C C . VAL A 1 390 ? -13.211 -4.155 12.133 1.00 40.47 390 VAL A C 1
ATOM 2842 O O . VAL A 1 390 ? -14.168 -3.870 11.407 1.00 40.47 390 VAL A O 1
ATOM 2845 N N . LEU A 1 391 ? -13.176 -5.231 12.918 1.00 45.53 391 LEU A N 1
ATOM 2846 C CA . LEU A 1 391 ? -14.167 -6.311 12.946 1.00 45.53 391 LEU A CA 1
ATOM 2847 C C . LEU A 1 391 ? -15.025 -6.316 14.208 1.00 45.53 391 LEU A C 1
ATOM 2849 O O . LEU A 1 391 ? -14.466 -6.092 15.308 1.00 45.53 391 LEU A O 1
#

Secondary structure (DSSP, 8-state):
--TTSTT-THHHHHHHHHHHHHHHHHHHHHHHHHHHHHHHHHHHHHHHHHHHHHHHTTTTSHHHHHHHHHHHHHHHS-HHHH-----GGGEEEEEEETTTTEEEE-SSS--EEEEEEEESGGGT-PEEPSSGGGGT--EE-EEEEEEEEEPPPPTTTSEEEESS-EEE-TT-EEES-EEEETT-EE--TT-EEETT-EEEESSGGGEE--TT-B--TTSEEE-----GGGTTHHHHHHHHHHTSS--TT--EEEEESS--SS--TTEEEEESS-EEEPTT-EEES-EEEESS-EEEEET-EEE----GGGT----EEEESS-EEEEES-EEES-EEEESS-EEEEET-EEES-EEEESS-EEE-TT-EEE--TT-TT--PPPPS---EEE-